Protein AF-0000000080635889 (afdb_homodimer)

Structure (mmCIF, N/CA/C/O backbone):
data_AF-0000000080635889-model_v1
#
loop_
_entity.id
_entity.type
_entity.pdbx_description
1 polymer 'Regulatory protein TetR'
#
loop_
_atom_site.group_PDB
_atom_site.id
_atom_site.type_symbol
_atom_site.label_atom_id
_atom_site.label_alt_id
_atom_site.label_comp_id
_atom_site.label_asym_id
_atom_site.label_entity_id
_atom_site.label_seq_id
_atom_site.pdbx_PDB_ins_code
_atom_site.Cartn_x
_atom_site.Cartn_y
_atom_site.Cartn_z
_atom_site.occupancy
_atom_site.B_iso_or_equiv
_atom_site.auth_seq_id
_atom_site.auth_comp_id
_atom_site.auth_asym_id
_atom_site.auth_atom_id
_atom_site.pdbx_PDB_model_num
ATOM 1 N N . MET A 1 1 ? -24.594 29.766 28.625 1 37.44 1 MET A N 1
ATOM 2 C CA . MET A 1 1 ? -24.812 29.359 27.234 1 37.44 1 MET A CA 1
ATOM 3 C C . MET A 1 1 ? -23.516 29.344 26.469 1 37.44 1 MET A C 1
ATOM 5 O O . MET A 1 1 ? -23.438 28.75 25.391 1 37.44 1 MET A O 1
ATOM 9 N N . ARG A 1 2 ? -22.578 30.328 26.766 1 45.16 2 ARG A N 1
ATOM 10 C CA . ARG A 1 2 ? -21.266 30.859 26.406 1 45.16 2 ARG A CA 1
ATOM 11 C C . ARG A 1 2 ? -20.188 29.797 26.578 1 45.16 2 ARG A C 1
ATOM 13 O O . ARG A 1 2 ? -19.203 29.781 25.828 1 45.16 2 ARG A O 1
ATOM 20 N N . ASN A 1 3 ? -20.203 29.188 27.688 1 41.72 3 ASN A N 1
ATOM 21 C CA . ASN A 1 3 ? -19.156 28.312 28.219 1 41.72 3 ASN A CA 1
ATOM 22 C C . ASN A 1 3 ? -19.094 27 27.453 1 41.72 3 ASN A C 1
ATOM 24 O O . ASN A 1 3 ? -19.312 25.922 28.047 1 41.72 3 ASN A O 1
ATOM 28 N N . MET A 1 4 ? -19.859 26.812 26.469 1 50.22 4 MET A N 1
ATOM 29 C CA . MET A 1 4 ? -19.906 25.625 25.609 1 50.22 4 MET A CA 1
ATOM 30 C C . MET A 1 4 ? -18.516 25.047 25.406 1 50.22 4 MET A C 1
ATOM 32 O O . MET A 1 4 ? -17.656 25.656 24.766 1 50.22 4 MET A O 1
ATOM 36 N N . ASP A 1 5 ? -17.984 24.266 26.453 1 61.41 5 ASP A N 1
ATOM 37 C CA . ASP A 1 5 ? -16.719 23.844 27.031 1 61.41 5 ASP A CA 1
ATOM 38 C C . ASP A 1 5 ? -15.875 23.078 26.016 1 61.41 5 ASP A C 1
ATOM 40 O O . ASP A 1 5 ? -16.4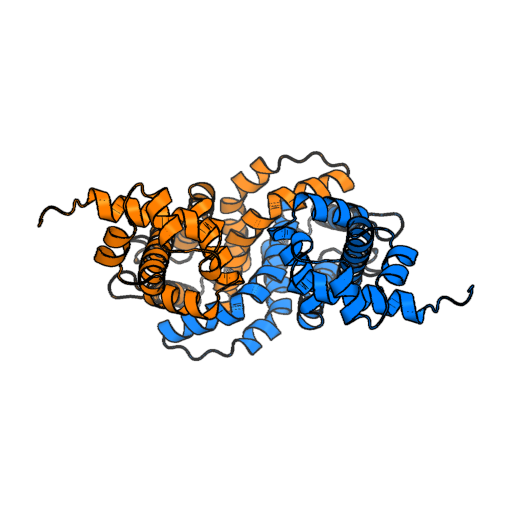06 22.359 25.172 1 61.41 5 ASP A O 1
ATOM 44 N N . THR A 1 6 ? -14.688 23.859 25.734 1 71 6 THR A N 1
ATOM 45 C CA . THR A 1 6 ? -13.586 23.25 25 1 71 6 THR A CA 1
ATOM 46 C C . THR A 1 6 ? -13.57 21.734 25.203 1 71 6 THR A C 1
ATOM 48 O O . THR A 1 6 ? -13.25 20.984 24.281 1 71 6 THR A O 1
ATOM 51 N N . GLY A 1 7 ? -14.328 21.453 26.172 1 88.94 7 GLY A N 1
ATOM 52 C CA . GLY A 1 7 ? -14.359 20.031 26.516 1 88.94 7 GLY A CA 1
ATOM 53 C C . GLY A 1 7 ? -15.359 19.25 25.688 1 88.94 7 GLY A C 1
ATOM 54 O O . GLY A 1 7 ? -15.07 18.125 25.25 1 88.94 7 GLY A O 1
ATOM 55 N N . THR A 1 8 ? -16.578 20 25.469 1 92.38 8 THR A N 1
ATOM 56 C CA . THR A 1 8 ? -17.641 19.328 24.734 1 92.38 8 THR A CA 1
ATOM 57 C C . THR A 1 8 ? -17.25 19.172 23.266 1 92.38 8 THR A C 1
ATOM 59 O O . THR A 1 8 ? -17.391 18.078 22.688 1 92.38 8 THR A O 1
ATOM 62 N N . GLU A 1 9 ? -16.766 20.25 22.672 1 94.94 9 GLU A N 1
ATOM 63 C CA . GLU A 1 9 ? -16.344 20.188 21.281 1 94.94 9 GLU A CA 1
ATOM 64 C C . GLU A 1 9 ? -15.297 19.094 21.062 1 94.94 9 GLU A C 1
ATOM 66 O O . GLU A 1 9 ? -15.375 18.344 20.094 1 94.94 9 GLU A O 1
ATOM 71 N N . GLU A 1 10 ? -14.391 19.062 21.984 1 95.25 10 GLU A N 1
ATOM 72 C CA . GLU A 1 10 ? -13.328 18.062 21.891 1 95.25 10 GLU A CA 1
ATOM 73 C C . GLU A 1 10 ? -13.883 16.656 22 1 95.25 10 GLU A C 1
ATOM 75 O O . GLU A 1 10 ? -13.43 15.742 21.312 1 95.25 10 GLU A O 1
ATOM 80 N N . ARG A 1 11 ? -14.812 16.484 22.812 1 95.75 11 ARG A N 1
ATOM 81 C CA . ARG A 1 11 ? -15.461 15.188 22.969 1 95.75 11 ARG A CA 1
ATOM 82 C C . ARG A 1 11 ? -16.172 14.781 21.672 1 95.75 11 ARG A C 1
ATOM 84 O O . ARG A 1 11 ? -16.125 13.609 21.281 1 95.75 11 ARG A O 1
ATOM 91 N N . ILE A 1 12 ? -16.797 15.742 21.109 1 96.88 12 ILE A N 1
ATOM 92 C CA . ILE A 1 12 ? -17.5 15.469 19.859 1 96.88 12 ILE A CA 1
ATOM 93 C C . ILE A 1 12 ? -16.5 15.109 18.766 1 96.88 12 ILE A C 1
ATOM 95 O O . ILE A 1 12 ? -16.703 14.148 18.016 1 96.88 12 ILE A O 1
ATOM 99 N N . ARG A 1 13 ? -15.406 15.867 18.719 1 96.88 13 ARG A N 1
ATOM 100 C CA . ARG A 1 13 ? -14.383 15.602 17.703 1 96.88 13 ARG A CA 1
ATOM 101 C C . ARG A 1 13 ? -13.789 14.211 17.875 1 96.88 13 ARG A C 1
ATOM 103 O O . ARG A 1 13 ? -13.617 13.477 16.906 1 96.88 13 ARG A O 1
ATOM 110 N N . LYS A 1 14 ? -13.5 13.867 19.094 1 96.25 14 LYS A N 1
ATOM 111 C CA . LYS A 1 14 ? -12.938 12.555 19.391 1 96.25 14 LYS A CA 1
ATOM 112 C C . LYS A 1 14 ? -13.906 11.438 19.016 1 96.25 14 LYS A C 1
ATOM 114 O O . LYS A 1 14 ? -13.516 10.445 18.406 1 96.25 14 LYS A O 1
ATOM 119 N N . ALA A 1 15 ? -15.125 11.609 19.344 1 97.19 15 ALA A N 1
ATOM 120 C CA . ALA A 1 15 ? -16.156 10.633 19.016 1 97.19 15 ALA A CA 1
ATOM 121 C C . ALA A 1 15 ? -16.328 10.508 17.5 1 97.19 15 ALA A C 1
ATOM 123 O O . ALA A 1 15 ? -16.469 9.398 16.984 1 97.19 15 ALA A O 1
ATOM 124 N N . ALA A 1 16 ? -16.359 11.641 16.891 1 97.44 16 ALA A N 1
ATOM 125 C CA . ALA A 1 16 ? -16.516 11.656 15.438 1 97.44 16 ALA A CA 1
ATOM 126 C C . ALA A 1 16 ? -15.375 10.891 14.758 1 97.44 16 ALA A C 1
ATOM 128 O O . ALA A 1 16 ? -15.625 10.07 13.867 1 97.44 16 ALA A O 1
ATOM 129 N N . PHE A 1 17 ? -14.141 11.133 15.219 1 96.5 17 PHE A N 1
ATOM 130 C CA . PHE A 1 17 ? -12.992 10.422 14.664 1 96.5 17 PHE A CA 1
ATOM 131 C C . PHE A 1 17 ? -13.164 8.914 14.828 1 96.5 17 PHE A C 1
ATOM 133 O O . PHE A 1 17 ? -12.961 8.156 13.875 1 96.5 17 PHE A O 1
ATOM 140 N N . GLU A 1 18 ? -13.586 8.539 15.914 1 95.5 18 GLU A N 1
ATOM 141 C CA . GLU A 1 18 ? -13.742 7.113 16.203 1 95.5 18 GLU A CA 1
ATOM 142 C C . GLU A 1 18 ? -14.836 6.496 15.336 1 95.5 18 GLU A C 1
ATOM 144 O O . GLU A 1 18 ? -14.633 5.441 14.727 1 95.5 18 GLU A O 1
ATOM 149 N N . VAL A 1 19 ? -15.953 7.137 15.219 1 95.31 19 VAL A N 1
ATOM 150 C CA . VAL A 1 19 ? -17.094 6.59 14.5 1 95.31 19 VAL A CA 1
ATOM 151 C C . VAL A 1 19 ? -16.812 6.586 13 1 95.31 19 VAL A C 1
ATOM 153 O O . VAL A 1 19 ? -17.062 5.59 12.312 1 95.31 19 VAL A O 1
ATOM 156 N N . PHE A 1 20 ? -16.234 7.699 12.508 1 94 20 PHE A N 1
ATOM 157 C CA . PHE A 1 20 ? -15.859 7.758 11.102 1 94 20 PHE A CA 1
ATOM 158 C C . PHE A 1 20 ? -14.836 6.68 10.766 1 94 20 PHE A C 1
ATOM 160 O O . PHE A 1 20 ? -14.859 6.113 9.664 1 94 20 PHE A O 1
ATOM 167 N N . SER A 1 21 ? -13.922 6.406 11.672 1 91.88 21 SER A N 1
ATOM 168 C CA . SER A 1 21 ? -12.891 5.395 11.469 1 91.88 21 SER A CA 1
ATOM 169 C C . SER A 1 21 ? -13.492 3.994 11.414 1 91.88 21 SER A C 1
ATOM 171 O O . SER A 1 21 ? -13.023 3.143 10.656 1 91.88 21 SER A O 1
ATOM 173 N N . GLU A 1 22 ? -14.523 3.807 12.133 1 88.06 22 GLU A N 1
ATOM 174 C CA . GLU A 1 22 ? -15.133 2.484 12.258 1 88.06 22 GLU A CA 1
ATOM 175 C C . GLU A 1 22 ? -16.109 2.215 11.125 1 88.06 22 GLU A C 1
ATOM 177 O O . GLU A 1 22 ? -16.156 1.106 10.586 1 88.06 22 GLU A O 1
ATOM 182 N N . LYS A 1 23 ? -16.875 3.256 10.703 1 88.56 23 LYS A N 1
ATOM 183 C CA . LYS A 1 23 ? -18.031 2.988 9.844 1 88.56 23 LYS A CA 1
ATOM 184 C C . LYS A 1 23 ? -17.906 3.74 8.523 1 88.56 23 LYS A C 1
ATOM 186 O O . LYS A 1 23 ? -18.719 3.531 7.613 1 88.56 23 LYS A O 1
ATOM 191 N N . GLY A 1 24 ? -16.906 4.566 8.477 1 88.56 24 GLY A N 1
ATOM 192 C CA . GLY A 1 24 ? -16.859 5.449 7.32 1 88.56 24 GLY A CA 1
ATOM 193 C C . GLY A 1 24 ? -17.844 6.594 7.398 1 88.56 24 GLY A C 1
ATOM 194 O O . GLY A 1 24 ? -18.766 6.574 8.227 1 88.56 24 GLY A O 1
ATOM 195 N N . LYS A 1 25 ? -17.656 7.582 6.512 1 89.5 25 LYS A N 1
ATOM 196 C CA . LYS A 1 25 ? -18.531 8.75 6.5 1 89.5 25 LYS A CA 1
ATOM 197 C C . LYS A 1 25 ? -19.969 8.359 6.164 1 89.5 25 LYS A C 1
ATOM 199 O O . LYS A 1 25 ? -20.906 8.781 6.844 1 89.5 25 LYS A O 1
ATOM 204 N N . ALA A 1 26 ? -20.062 7.59 5.129 1 87.12 26 ALA A N 1
ATOM 205 C CA . ALA A 1 26 ? -21.391 7.211 4.637 1 87.12 26 ALA A CA 1
ATOM 206 C C . ALA A 1 26 ? -22.156 6.414 5.688 1 87.12 26 ALA A C 1
ATOM 208 O O . ALA A 1 26 ? -23.375 6.57 5.824 1 87.12 26 ALA A O 1
ATOM 209 N N . GLY A 1 27 ? -21.516 5.633 6.438 1 90.25 27 GLY A N 1
ATOM 210 C CA . GLY A 1 27 ? -22.156 4.75 7.395 1 90.25 27 GLY A CA 1
ATOM 211 C C . GLY A 1 27 ? -22.422 5.414 8.734 1 90.25 27 GLY A C 1
ATOM 212 O O . GLY A 1 27 ? -22.938 4.781 9.656 1 90.25 27 GLY A O 1
ATOM 213 N N . THR A 1 28 ? -22.031 6.617 8.82 1 95.19 28 THR A N 1
ATOM 214 C CA . THR A 1 28 ? -22.109 7.312 10.102 1 95.19 28 THR A CA 1
ATOM 215 C C . THR A 1 28 ? -23.281 8.289 10.117 1 95.19 28 THR A C 1
ATOM 217 O O . THR A 1 28 ? -23.594 8.914 9.109 1 95.19 28 THR A O 1
ATOM 220 N N . THR A 1 29 ? -23.922 8.375 11.312 1 96.38 29 THR A N 1
ATOM 221 C CA . THR A 1 29 ? -24.953 9.398 11.508 1 96.38 29 THR A CA 1
ATOM 222 C C . THR A 1 29 ? -24.562 10.352 12.625 1 96.38 29 THR A C 1
ATOM 224 O O . THR A 1 29 ? -23.75 10.008 13.492 1 96.38 29 THR A O 1
ATOM 227 N N . MET A 1 30 ? -25.203 11.516 12.57 1 97.38 30 MET A N 1
ATOM 228 C CA . MET A 1 30 ? -24.969 12.492 13.625 1 97.38 30 MET A CA 1
ATOM 229 C C . MET A 1 30 ? -25.438 11.961 14.977 1 97.38 30 MET A C 1
ATOM 231 O O . MET A 1 30 ? -24.844 12.266 16.016 1 97.38 30 MET A O 1
ATOM 235 N N . ARG A 1 31 ? -26.406 11.203 14.922 1 97.19 31 ARG A N 1
ATOM 236 C CA . ARG A 1 31 ? -26.953 10.609 16.141 1 97.19 31 ARG A CA 1
ATOM 237 C C . ARG A 1 31 ? -25.922 9.672 16.781 1 97.19 31 ARG A C 1
ATOM 239 O O . ARG A 1 31 ? -25.734 9.695 18 1 97.19 31 ARG A O 1
ATOM 246 N N . GLU A 1 32 ? -25.297 8.891 16.031 1 97.56 32 GLU A N 1
ATOM 247 C CA . GLU A 1 32 ? -24.297 7.957 16.531 1 97.56 32 GLU A CA 1
ATOM 248 C C . GLU A 1 32 ? -23.125 8.695 17.156 1 97.56 32 GLU A C 1
ATOM 250 O O . GLU A 1 32 ? -22.594 8.266 18.188 1 97.56 32 GLU A O 1
ATOM 255 N N . ILE A 1 33 ? -22.703 9.75 16.531 1 98.12 33 ILE A N 1
ATOM 256 C CA . ILE A 1 33 ? -21.594 10.555 17.047 1 98.12 33 ILE A CA 1
ATOM 257 C C . ILE A 1 33 ? -22 11.18 18.391 1 98.12 33 ILE A C 1
ATOM 259 O O 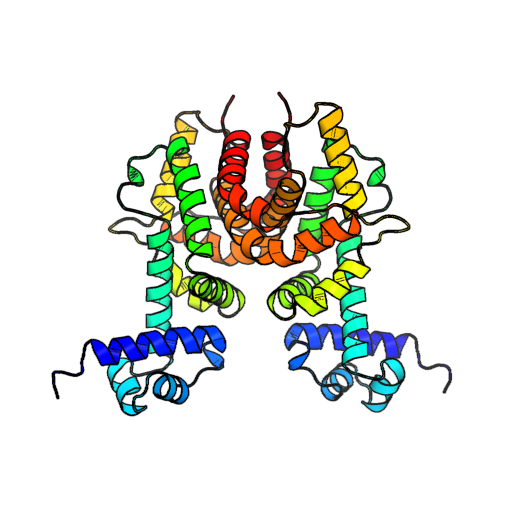. ILE A 1 33 ? -21.219 11.18 19.344 1 98.12 33 ILE A O 1
ATOM 263 N N . ALA A 1 34 ? -23.188 11.664 18.422 1 97.88 34 ALA A N 1
ATOM 264 C CA . ALA A 1 34 ? -23.703 12.25 19.656 1 97.88 34 ALA A CA 1
ATOM 265 C C . ALA A 1 34 ? -23.719 11.227 20.797 1 97.88 34 ALA A C 1
ATOM 267 O O . ALA A 1 34 ? -23.25 11.516 21.906 1 97.88 34 ALA A O 1
ATOM 268 N N . GLN A 1 35 ? -24.156 10.086 20.469 1 97.81 35 GLN A N 1
ATOM 269 C CA . GLN A 1 35 ? -24.219 9.008 21.438 1 97.81 35 GLN A CA 1
ATOM 270 C C . GLN A 1 35 ? -22.812 8.656 21.938 1 97.81 35 GLN A C 1
ATOM 272 O O . GLN A 1 35 ? -22.594 8.531 23.156 1 97.81 35 GLN A O 1
ATOM 277 N N . ARG A 1 36 ? -21.875 8.539 21.078 1 97.12 36 ARG A N 1
ATOM 278 C CA . ARG A 1 36 ? -20.5 8.203 21.438 1 97.12 36 ARG A CA 1
ATOM 279 C C . ARG A 1 36 ? -19.875 9.305 22.266 1 97.12 36 ARG A C 1
ATOM 281 O O . ARG A 1 36 ? -19.062 9.023 23.172 1 97.12 36 ARG A O 1
ATOM 288 N N . ALA A 1 37 ? -20.234 10.516 22 1 97.19 37 ALA A N 1
ATOM 289 C CA . ALA A 1 37 ? -19.672 11.672 22.688 1 97.19 37 ALA A CA 1
ATOM 290 C C . ALA A 1 37 ? -20.359 11.93 24.016 1 97.19 37 ALA A C 1
ATOM 292 O O . ALA A 1 37 ? -19.891 12.727 24.828 1 97.19 37 ALA A O 1
ATOM 293 N N . GLY A 1 38 ? -21.438 11.281 24.234 1 96.94 38 GLY A N 1
ATOM 294 C CA . GLY A 1 38 ? -22.203 11.5 25.453 1 96.94 38 GLY A CA 1
ATOM 295 C C . GLY A 1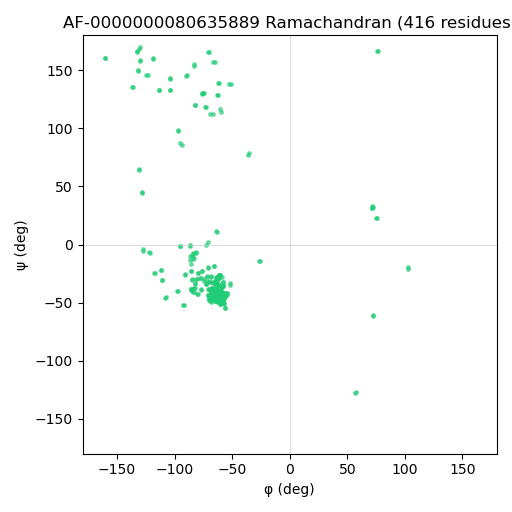 38 ? -22.922 12.844 25.484 1 96.94 38 GLY A C 1
ATOM 296 O O . GLY A 1 38 ? -22.984 13.492 26.531 1 96.94 38 GLY A O 1
ATOM 297 N N . VAL A 1 39 ? -23.344 13.281 24.344 1 96.69 39 VAL A N 1
ATOM 298 C CA . VAL A 1 39 ? -24.047 14.555 24.234 1 96.69 39 VAL A CA 1
ATOM 299 C C . VAL A 1 39 ? -25.328 14.367 23.422 1 96.69 39 VAL A C 1
ATOM 301 O O . VAL A 1 39 ? -25.578 13.289 22.875 1 96.69 39 VAL A O 1
ATOM 304 N N . ASN A 1 40 ? -26.094 15.344 23.469 1 94.38 40 ASN A N 1
ATOM 305 C CA . ASN A 1 40 ? -27.281 15.281 22.625 1 94.38 40 ASN A CA 1
ATOM 306 C C . ASN A 1 40 ? -26.984 15.719 21.188 1 94.38 40 ASN A C 1
ATOM 308 O O . ASN A 1 40 ? -26.031 16.453 20.953 1 94.38 40 ASN A O 1
ATOM 312 N N . LYS A 1 41 ? -27.766 15.25 20.281 1 95.88 41 LYS A N 1
ATOM 313 C CA . LYS A 1 41 ? -27.578 15.492 18.844 1 95.88 41 LYS A CA 1
ATOM 314 C C . LYS A 1 41 ? -27.594 16.984 18.547 1 95.88 41 LYS A C 1
ATOM 316 O O . LYS A 1 41 ? -26.891 17.453 17.641 1 95.88 41 LYS A O 1
ATOM 321 N N . ALA A 1 42 ? -28.406 17.734 19.234 1 95.06 42 ALA A N 1
ATOM 322 C CA . ALA A 1 42 ? -28.547 19.172 19.016 1 95.06 42 ALA A CA 1
ATOM 323 C C . ALA A 1 42 ? -27.203 19.875 19.234 1 95.06 42 ALA A C 1
ATOM 325 O O . ALA A 1 42 ? -26.875 20.812 18.516 1 95.06 42 ALA A O 1
ATOM 326 N N . LEU A 1 43 ? -26.469 19.438 20.141 1 94.88 43 LEU A N 1
ATOM 327 C CA . LEU A 1 43 ? -25.172 20.031 20.453 1 94.88 43 LEU A CA 1
ATOM 328 C C . LEU A 1 43 ? -24.172 19.75 19.328 1 94.88 43 LEU A C 1
ATOM 330 O O . LEU A 1 43 ? -23.344 20.609 19.016 1 94.88 43 LEU A O 1
ATOM 334 N N . VAL A 1 44 ? -24.234 18.562 18.781 1 96.88 44 VAL A N 1
ATOM 335 C CA . VAL A 1 44 ? -23.359 18.234 17.656 1 96.88 44 VAL A CA 1
ATOM 336 C C . VAL A 1 44 ? -23.641 19.188 16.5 1 96.88 44 VAL A C 1
ATOM 338 O O . VAL A 1 44 ? -22.703 19.719 15.883 1 96.88 44 VAL A O 1
ATOM 341 N N . HIS A 1 45 ? -24.922 19.453 16.25 1 96.38 45 HIS A N 1
ATOM 342 C CA . HIS A 1 45 ? -25.328 20.359 15.172 1 96.38 45 HIS A CA 1
ATOM 343 C C . HIS A 1 45 ? -24.906 21.797 15.484 1 96.38 45 HIS A C 1
ATOM 345 O O . HIS A 1 45 ? -24.547 22.547 14.57 1 96.38 45 HIS A O 1
ATOM 351 N N . TYR A 1 46 ? -25.031 22.078 16.703 1 95.31 46 TYR A N 1
ATOM 352 C CA . TYR A 1 46 ? -24.625 23.406 17.125 1 95.31 46 TYR A CA 1
ATOM 353 C C . TYR A 1 46 ? -23.156 23.672 16.812 1 95.31 46 TYR A C 1
ATOM 355 O O . TYR A 1 46 ? -22.812 24.719 16.266 1 95.31 46 TYR A O 1
ATOM 363 N N . TYR A 1 47 ? -22.328 22.766 17.047 1 95.19 47 TYR A N 1
ATOM 364 C CA . TYR A 1 47 ? -20.891 22.938 16.891 1 95.19 47 TYR A CA 1
ATOM 365 C C . TYR A 1 47 ? -20.469 22.734 15.445 1 95.19 47 TYR A C 1
ATOM 367 O O . TYR A 1 47 ? -19.547 23.422 14.961 1 95.19 47 TYR A O 1
ATOM 375 N N . PHE A 1 48 ? -21.078 21.766 14.688 1 96.88 48 PHE A N 1
ATOM 376 C CA . PHE A 1 48 ? -20.516 21.375 13.406 1 96.88 48 PHE A CA 1
ATOM 377 C C . PHE A 1 48 ? -21.562 21.453 12.297 1 96.88 48 PHE A C 1
ATOM 379 O O . PHE A 1 48 ? -21.25 21.25 11.125 1 96.88 48 PHE A O 1
ATOM 386 N N . ARG A 1 49 ? -22.719 21.719 12.594 1 94.69 49 ARG A N 1
ATOM 387 C CA . ARG A 1 49 ? -23.844 22.031 11.711 1 94.69 49 ARG A CA 1
ATOM 388 C C . ARG A 1 49 ? -24.312 20.781 10.977 1 94.69 49 ARG A C 1
ATOM 390 O O . ARG A 1 49 ? -25.469 20.375 11.117 1 94.69 49 ARG A O 1
ATOM 397 N N . THR A 1 50 ? -23.375 20.203 10.188 1 96.12 50 THR A N 1
ATOM 398 C CA . THR A 1 50 ? -23.734 19.031 9.398 1 96.12 50 THR A CA 1
ATOM 399 C C . THR A 1 50 ?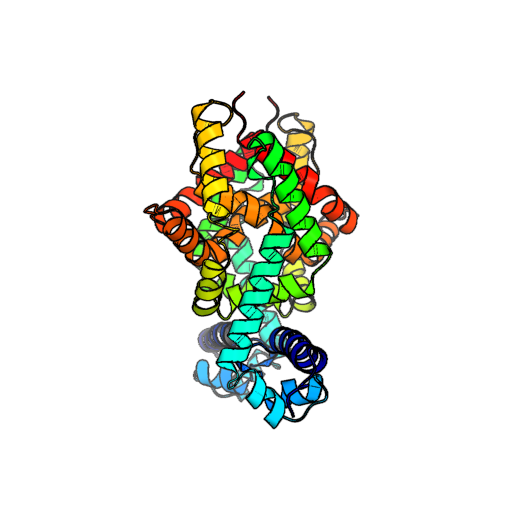 -22.688 17.922 9.539 1 96.12 50 THR A C 1
ATOM 401 O O . THR A 1 50 ? -21.578 18.188 10.023 1 96.12 50 THR A O 1
ATOM 404 N N . LYS A 1 51 ? -23.094 16.781 9.102 1 96.44 51 LYS A N 1
ATOM 405 C CA . LYS A 1 51 ? -22.156 15.664 9.078 1 96.44 51 LYS A CA 1
ATOM 406 C C . LYS A 1 51 ? -20.969 15.961 8.164 1 96.44 51 LYS A C 1
ATOM 408 O O . LYS A 1 51 ? -19.828 15.656 8.5 1 96.44 51 LYS A O 1
ATOM 413 N N . ASP A 1 52 ? -21.312 16.578 7.047 1 94.12 52 ASP A N 1
ATOM 414 C CA . ASP A 1 52 ? -20.281 16.906 6.074 1 94.12 52 ASP A CA 1
ATOM 415 C C . ASP A 1 52 ? -19.25 17.875 6.66 1 94.12 52 ASP A C 1
ATOM 417 O O . ASP A 1 52 ? -18.047 17.672 6.508 1 94.12 52 ASP A O 1
ATOM 421 N N . SER A 1 53 ? -19.734 18.812 7.27 1 95.31 53 SER A N 1
ATOM 422 C CA . SER A 1 53 ? -18.844 19.797 7.887 1 95.31 53 SER A CA 1
ATOM 423 C C . SER A 1 53 ? -18.016 19.172 8.992 1 95.31 53 SER A C 1
ATOM 425 O O . SER A 1 53 ? -16.828 19.469 9.133 1 95.31 53 SER A O 1
ATOM 427 N N . LEU A 1 54 ? -18.656 18.359 9.797 1 96.75 54 LEU A N 1
ATOM 428 C CA . LEU A 1 54 ? -17.938 17.672 10.867 1 96.75 54 LEU A CA 1
ATOM 429 C C . LEU A 1 54 ? -16.859 16.75 10.289 1 96.75 54 LEU A C 1
ATOM 431 O O . LEU A 1 54 ? -15.727 16.734 10.766 1 96.75 54 LEU A O 1
ATOM 435 N N . TYR A 1 55 ? -17.219 16.031 9.281 1 95.12 55 TYR A N 1
ATOM 436 C CA . TYR A 1 55 ? -16.25 15.133 8.641 1 95.12 55 TYR A CA 1
ATOM 437 C C . TYR A 1 55 ? -15.055 15.922 8.109 1 95.12 55 TYR A C 1
ATOM 439 O O . TYR A 1 55 ? -13.906 15.523 8.32 1 95.12 55 TYR A O 1
ATOM 447 N N . GLU A 1 56 ? -15.336 16.953 7.379 1 92.44 56 GLU A N 1
ATOM 448 C CA . GLU A 1 56 ? -14.266 17.781 6.828 1 92.44 56 GLU A CA 1
ATOM 449 C C . GLU A 1 56 ? -13.32 18.266 7.926 1 92.44 56 GLU A C 1
ATOM 451 O O . GLU A 1 56 ? -12.094 18.234 7.754 1 92.44 56 GLU A O 1
ATOM 456 N N . THR A 1 57 ? -13.883 18.641 8.984 1 93.38 57 THR A N 1
ATOM 457 C CA . THR A 1 57 ? -13.086 19.109 10.109 1 93.38 57 THR A CA 1
ATOM 458 C C . THR A 1 57 ? -12.18 18 10.641 1 93.38 57 THR A C 1
ATOM 460 O O . THR A 1 57 ? -10.984 18.203 10.844 1 93.38 57 THR A O 1
ATOM 463 N N . ILE A 1 58 ? -12.711 16.828 10.852 1 94.69 58 ILE A N 1
ATOM 464 C CA . ILE A 1 58 ? -11.961 15.688 11.383 1 94.69 58 ILE A CA 1
ATOM 465 C C . ILE A 1 58 ? -10.891 15.266 10.383 1 94.69 58 ILE A C 1
ATOM 467 O O . ILE A 1 58 ? -9.734 15.047 10.758 1 94.69 58 ILE A O 1
ATOM 471 N N . ALA A 1 59 ? -11.273 15.164 9.148 1 91.81 59 ALA A N 1
ATOM 472 C CA . ALA A 1 59 ? -10.336 14.758 8.102 1 91.81 59 ALA A CA 1
ATOM 473 C C . ALA A 1 59 ? -9.156 15.727 8.016 1 91.81 59 ALA A C 1
ATOM 475 O O . ALA A 1 59 ? -8.008 15.297 7.922 1 91.81 59 ALA A O 1
ATOM 476 N N . GLU A 1 60 ? -9.445 16.969 8.047 1 89.94 60 GLU A N 1
ATOM 477 C CA . GLU A 1 60 ? -8.406 17.984 8.008 1 89.94 60 GLU A CA 1
ATOM 478 C C . GLU A 1 60 ? -7.473 17.875 9.211 1 89.94 60 GLU A C 1
ATOM 480 O O . GLU A 1 60 ? -6.25 17.969 9.062 1 89.94 60 GLU A O 1
ATOM 485 N N . GLU A 1 61 ? -8.047 17.734 10.305 1 91.5 61 GLU A N 1
ATOM 486 C CA . GLU A 1 61 ? -7.277 17.641 11.539 1 91.5 61 GLU A CA 1
ATOM 487 C C . GLU A 1 61 ? -6.363 16.406 11.516 1 91.5 61 GLU A C 1
ATOM 489 O O . GLU A 1 61 ? -5.203 16.484 11.922 1 91.5 61 GLU A O 1
ATOM 494 N N . MET A 1 62 ? -6.914 15.312 11.109 1 91.69 62 MET A N 1
ATOM 495 C CA . MET A 1 62 ? -6.145 14.07 11.078 1 91.69 62 MET A CA 1
ATOM 496 C C . MET A 1 62 ? -5.043 14.148 10.023 1 91.69 62 MET A C 1
ATOM 498 O O . MET A 1 62 ? -3.932 13.664 10.242 1 91.69 62 MET A O 1
ATOM 502 N N . ALA A 1 63 ? -5.32 14.727 8.875 1 87.38 63 ALA A N 1
ATOM 503 C CA . ALA A 1 63 ? -4.309 14.938 7.844 1 87.38 63 ALA A CA 1
ATOM 504 C C . ALA A 1 63 ? -3.164 15.797 8.359 1 87.38 63 ALA A C 1
ATOM 506 O O . ALA A 1 63 ? -1.992 15.469 8.172 1 87.38 63 ALA A O 1
ATOM 507 N N . ARG A 1 64 ? -3.531 16.859 9.008 1 86.75 64 ARG A N 1
ATOM 508 C CA . ARG A 1 64 ? -2.533 17.766 9.57 1 86.75 64 ARG A CA 1
ATOM 509 C C . ARG A 1 64 ? -1.684 17.062 10.625 1 86.75 64 ARG A C 1
ATOM 511 O O . ARG A 1 64 ? -0.467 17.25 10.68 1 86.75 64 ARG A O 1
ATOM 518 N N . LEU A 1 65 ? -2.342 16.312 11.461 1 89.69 65 LEU A N 1
ATOM 519 C CA . LEU A 1 65 ? -1.63 15.578 12.5 1 89.69 65 LEU A CA 1
ATOM 520 C C . LEU A 1 65 ? -0.636 14.594 11.891 1 89.69 65 LEU A C 1
ATOM 522 O O . LEU A 1 65 ? 0.514 14.516 12.328 1 89.69 65 LEU A O 1
ATOM 526 N N . ALA A 1 66 ? -1.06 13.859 10.93 1 89.19 66 ALA A N 1
ATOM 527 C CA . ALA A 1 66 ? -0.186 12.891 10.273 1 89.19 66 ALA A CA 1
ATOM 528 C C . ALA A 1 66 ? 1.037 13.578 9.664 1 89.19 66 ALA A C 1
ATOM 530 O O . ALA A 1 66 ? 2.16 13.086 9.797 1 89.19 66 ALA A O 1
ATOM 531 N N . LEU A 1 67 ? 0.867 14.68 9.008 1 85 67 LEU A N 1
ATOM 532 C CA . LEU A 1 67 ? 1.961 15.414 8.375 1 85 67 LEU A CA 1
ATOM 533 C C . LEU A 1 67 ? 2.936 15.938 9.422 1 85 67 LEU A C 1
ATOM 535 O O . LEU A 1 67 ? 4.152 15.898 9.227 1 85 67 LEU A O 1
ATOM 539 N N . ARG A 1 68 ? 2.371 16.359 10.523 1 86.31 68 ARG A N 1
ATOM 540 C CA . ARG A 1 68 ? 3.207 16.922 11.578 1 86.31 68 ARG A CA 1
ATOM 541 C C . ARG A 1 68 ? 4.023 15.844 12.273 1 86.31 68 ARG A C 1
ATOM 543 O O . ARG A 1 68 ? 5.082 16.125 12.844 1 86.31 68 ARG A O 1
ATOM 550 N N . LEU A 1 69 ? 3.475 14.68 12.242 1 90.62 69 LEU A N 1
ATOM 551 C CA . LEU A 1 69 ? 4.199 13.562 12.844 1 90.62 69 LEU A CA 1
ATOM 552 C C . LEU A 1 69 ? 5.41 13.188 11.992 1 90.62 69 LEU A C 1
ATOM 554 O O . LEU A 1 69 ? 6.379 12.625 12.508 1 90.62 69 LEU A O 1
ATOM 558 N N . VAL A 1 70 ? 5.414 13.562 10.742 1 89.69 70 VAL A N 1
ATOM 559 C CA . VAL A 1 70 ? 6.457 13.125 9.828 1 89.69 70 VAL A CA 1
ATOM 560 C C . VAL A 1 70 ? 7.391 14.289 9.508 1 89.69 70 VAL A C 1
ATOM 562 O O . VAL A 1 70 ? 8.609 14.133 9.5 1 89.69 70 VAL A O 1
ATOM 565 N N . PHE A 1 71 ? 6.797 15.43 9.227 1 86.56 71 PHE A N 1
ATOM 566 C CA . PHE A 1 71 ? 7.566 16.609 8.859 1 86.56 71 PHE A CA 1
ATOM 567 C C . PHE A 1 71 ? 7.621 17.594 10.023 1 86.56 71 PHE A C 1
ATOM 569 O O . PHE A 1 71 ? 6.598 17.906 10.633 1 86.56 71 PHE A O 1
ATOM 576 N N . ARG A 1 72 ? 8.805 18.078 10.305 1 86.5 72 ARG A N 1
ATOM 577 C CA . ARG A 1 72 ? 8.992 18.969 11.445 1 86.5 72 ARG A CA 1
ATOM 578 C C . ARG A 1 72 ? 9.781 20.203 11.047 1 86.5 72 ARG A C 1
ATOM 580 O O . ARG A 1 72 ? 10.602 20.156 10.125 1 86.5 72 ARG A O 1
ATOM 587 N N . PRO A 1 73 ? 9.422 21.281 11.812 1 83.44 73 PRO A N 1
ATOM 588 C CA . PRO A 1 73 ? 10.273 22.453 11.617 1 83.44 73 PRO A CA 1
ATOM 589 C C . PRO A 1 73 ? 11.758 22.141 11.781 1 83.44 73 PRO A C 1
ATOM 591 O O . PRO A 1 73 ? 12.141 21.359 12.656 1 83.44 73 PRO A O 1
ATOM 594 N N . GLY A 1 74 ? 12.578 22.656 10.953 1 85.94 74 GLY A N 1
ATOM 595 C CA . GLY A 1 74 ? 14.008 22.391 11.008 1 85.94 74 GLY A CA 1
ATOM 596 C C . GLY A 1 74 ? 14.477 21.406 9.961 1 85.94 74 GLY A C 1
ATOM 597 O O . GLY A 1 74 ? 15.664 21.359 9.625 1 85.94 74 GLY A O 1
ATOM 598 N N . ASP A 1 75 ? 13.523 20.656 9.453 1 88.31 75 ASP A N 1
ATOM 599 C CA . ASP A 1 75 ? 13.867 19.672 8.422 1 88.31 75 ASP A CA 1
ATOM 600 C C . ASP A 1 75 ? 14.461 20.359 7.199 1 88.31 75 ASP A C 1
ATOM 602 O O . ASP A 1 75 ? 15.242 19.766 6.457 1 88.31 75 ASP A O 1
ATOM 606 N N . GLU A 1 76 ? 14.102 21.562 7.016 1 83.62 76 GLU A N 1
ATOM 607 C CA . GLU A 1 76 ? 14.547 22.312 5.844 1 83.62 76 GLU A CA 1
ATOM 608 C C . GLU A 1 76 ? 16.062 22.547 5.883 1 83.62 76 GLU A C 1
ATOM 610 O O . GLU A 1 76 ? 16.672 22.844 4.859 1 83.62 76 GLU A O 1
ATOM 615 N N . ALA A 1 77 ? 16.656 22.406 7.035 1 89.06 77 ALA A N 1
ATOM 616 C CA . ALA A 1 77 ? 18.078 22.656 7.195 1 89.06 77 ALA A CA 1
ATOM 617 C C . ALA A 1 77 ? 18.891 21.406 6.855 1 89.06 77 ALA A C 1
ATOM 619 O O . ALA A 1 77 ? 20.109 21.484 6.684 1 89.06 77 ALA A O 1
ATOM 620 N N . LEU A 1 78 ? 18.312 20.312 6.672 1 92.19 78 LEU A N 1
ATOM 621 C CA . LEU A 1 78 ? 19 19.047 6.426 1 92.19 78 LEU A CA 1
ATOM 622 C C . LEU A 1 78 ? 19.219 18.828 4.93 1 92.19 78 LEU A C 1
ATOM 624 O O . LEU A 1 78 ? 18.406 19.281 4.109 1 92.19 78 LEU A O 1
ATOM 628 N N . THR A 1 79 ? 20.375 18.188 4.59 1 93.88 79 THR A N 1
ATOM 629 C CA . THR A 1 79 ? 20.562 17.703 3.227 1 93.88 79 THR A CA 1
ATOM 630 C C . THR A 1 79 ? 19.641 16.516 2.941 1 93.88 79 THR A C 1
ATOM 632 O O . THR A 1 79 ? 19.047 15.945 3.863 1 93.88 79 THR A O 1
ATOM 635 N N . LEU A 1 80 ? 19.484 16.172 1.705 1 94.38 80 LEU A N 1
ATOM 636 C CA . LEU A 1 80 ? 18.656 15.016 1.357 1 94.38 80 LEU A CA 1
ATOM 637 C C . LEU A 1 80 ? 19.156 13.758 2.053 1 94.38 80 LEU A C 1
ATOM 639 O O . LEU A 1 80 ? 18.375 12.969 2.576 1 94.38 80 LEU A O 1
ATOM 643 N N . GLU A 1 81 ? 20.5 13.602 2.07 1 94.62 81 GLU A N 1
ATOM 644 C CA . GLU A 1 81 ? 21.141 12.445 2.684 1 94.62 81 GLU A CA 1
ATOM 645 C C . GLU A 1 81 ? 20.812 12.359 4.172 1 94.62 81 GLU A C 1
ATOM 647 O O . GLU A 1 81 ? 20.656 11.266 4.719 1 94.62 81 GLU A O 1
ATOM 652 N N . GLU A 1 82 ? 20.703 13.5 4.801 1 95 82 GLU A N 1
ATOM 653 C CA . GLU A 1 82 ? 20.391 13.57 6.223 1 95 82 GLU A CA 1
ATOM 654 C C . GLU A 1 82 ? 18.875 13.438 6.453 1 95 82 GLU A C 1
ATOM 656 O O . GLU A 1 82 ? 18.453 12.867 7.453 1 95 82 GLU A O 1
ATOM 661 N N . LEU A 1 83 ? 18.141 13.938 5.547 1 94.06 83 LEU A N 1
ATOM 662 C CA . LEU A 1 83 ? 16.703 14.07 5.695 1 94.06 83 LEU A CA 1
ATOM 663 C C . LEU A 1 83 ? 16 12.727 5.484 1 94.06 83 LEU A C 1
ATOM 665 O O . LEU A 1 83 ? 15.062 12.391 6.211 1 94.06 83 LEU A O 1
ATOM 669 N N . LEU A 1 84 ? 16.422 11.914 4.57 1 94.5 84 LEU A N 1
ATOM 670 C CA . LEU A 1 84 ? 15.727 10.695 4.16 1 94.5 84 LEU A CA 1
ATOM 671 C C . LEU A 1 84 ? 15.586 9.727 5.332 1 94.5 84 LEU A C 1
ATOM 673 O O . LEU A 1 84 ? 14.469 9.328 5.68 1 94.5 84 LEU A O 1
ATOM 677 N N . PRO A 1 85 ? 16.719 9.438 6.039 1 96.12 85 PRO A N 1
ATOM 678 C CA . PRO A 1 85 ? 16.562 8.5 7.152 1 96.12 85 PRO A CA 1
ATOM 679 C C . PRO A 1 85 ? 15.656 9.039 8.258 1 96.12 85 PRO A C 1
ATOM 681 O O . PRO A 1 85 ? 14.914 8.273 8.883 1 96.12 85 PRO A O 1
ATOM 684 N N . VAL A 1 86 ? 15.68 10.312 8.461 1 95.06 86 VAL A N 1
ATOM 685 C CA . VAL A 1 86 ? 14.875 10.945 9.508 1 95.06 86 VAL A CA 1
ATOM 686 C C . VAL A 1 86 ? 13.391 10.844 9.148 1 95.06 86 VAL A C 1
ATOM 688 O O . VAL A 1 86 ? 12.57 10.43 9.977 1 95.06 86 VAL A O 1
ATOM 691 N N . LEU A 1 87 ? 13.047 11.203 7.957 1 94.25 87 LEU A N 1
ATOM 692 C CA . LEU A 1 87 ? 11.656 11.18 7.52 1 94.25 87 LEU A CA 1
ATOM 693 C C . LEU A 1 87 ? 11.125 9.75 7.473 1 94.25 87 LEU A C 1
ATOM 695 O O . LEU A 1 87 ? 9.984 9.5 7.871 1 94.25 87 LEU A O 1
ATOM 699 N N . ILE A 1 88 ? 11.93 8.844 6.988 1 96.88 88 ILE A N 1
ATOM 700 C CA . ILE A 1 88 ? 11.531 7.441 6.895 1 96.88 88 ILE A CA 1
ATOM 701 C C . ILE A 1 88 ? 11.258 6.887 8.289 1 96.88 88 ILE A C 1
ATOM 703 O O . ILE A 1 88 ? 10.211 6.277 8.523 1 96.88 88 ILE A O 1
ATOM 707 N N . ARG A 1 89 ? 12.133 7.168 9.211 1 96.88 89 ARG A N 1
ATOM 708 C CA . ARG A 1 89 ? 11.977 6.688 10.578 1 96.88 89 ARG A CA 1
ATOM 709 C C . ARG A 1 89 ? 10.75 7.309 11.242 1 96.88 89 ARG A C 1
ATOM 711 O O . ARG A 1 89 ? 9.945 6.605 11.852 1 96.88 89 ARG A O 1
ATOM 718 N N . ARG A 1 90 ? 10.609 8.586 11.102 1 95.88 90 ARG A N 1
ATOM 719 C CA . ARG A 1 90 ? 9.461 9.266 11.695 1 95.88 90 ARG A CA 1
ATOM 720 C C . ARG A 1 90 ? 8.148 8.711 11.141 1 95.88 90 ARG A C 1
ATOM 722 O O . ARG A 1 90 ? 7.191 8.516 11.891 1 95.88 90 ARG A O 1
ATOM 729 N N . HIS A 1 91 ? 8.109 8.523 9.867 1 95.56 91 HIS A N 1
ATOM 730 C CA . HIS A 1 91 ? 6.906 8.016 9.227 1 95.56 91 HIS A CA 1
ATOM 731 C C . HIS A 1 91 ? 6.539 6.633 9.758 1 95.56 91 HIS A C 1
ATOM 733 O O . HIS A 1 91 ? 5.398 6.402 10.164 1 95.56 91 HIS A O 1
ATOM 739 N N . ILE A 1 92 ? 7.496 5.727 9.797 1 96.06 92 ILE A N 1
ATOM 740 C CA . ILE A 1 92 ? 7.262 4.355 10.234 1 96.06 92 ILE A CA 1
ATOM 741 C C . ILE A 1 92 ? 6.902 4.344 11.719 1 96.06 92 ILE A C 1
ATOM 743 O O . ILE A 1 92 ? 5.957 3.666 12.125 1 96.06 92 ILE A O 1
ATOM 747 N N . GLU A 1 93 ? 7.594 5.156 12.492 1 95 93 GLU A N 1
ATOM 748 C CA . GLU A 1 93 ? 7.297 5.246 13.914 1 95 93 GLU A CA 1
ATOM 749 C C . GLU A 1 93 ? 5.91 5.836 14.156 1 95 93 GLU A C 1
ATOM 751 O O . GLU A 1 93 ? 5.195 5.398 15.062 1 95 93 GLU A O 1
ATOM 756 N N . ALA A 1 94 ? 5.59 6.801 13.391 1 95.12 94 ALA A N 1
ATOM 757 C CA . ALA A 1 94 ? 4.266 7.406 13.516 1 95.12 94 ALA A CA 1
ATOM 758 C C . ALA A 1 94 ? 3.166 6.391 13.227 1 95.12 94 ALA A C 1
ATOM 760 O O . ALA A 1 94 ? 2.168 6.324 13.945 1 95.12 94 ALA A O 1
ATOM 761 N N . MET A 1 95 ? 3.297 5.645 12.234 1 93.94 95 MET A N 1
ATOM 762 C CA . MET A 1 95 ? 2.307 4.633 11.867 1 93.94 95 MET A CA 1
ATOM 763 C C . MET A 1 95 ? 2.166 3.586 12.969 1 93.94 95 MET A C 1
ATOM 765 O O . MET A 1 95 ? 1.061 3.125 13.258 1 93.94 95 MET A O 1
ATOM 769 N N . ARG A 1 96 ? 3.264 3.229 13.578 1 91.88 96 ARG A N 1
ATOM 770 C CA . ARG A 1 96 ? 3.238 2.242 14.648 1 91.88 96 ARG A CA 1
ATOM 771 C C . ARG A 1 96 ? 2.588 2.816 15.906 1 91.88 96 ARG A C 1
ATOM 773 O O . ARG A 1 96 ? 1.856 2.117 16.609 1 91.88 96 ARG A O 1
ATOM 780 N N . ALA A 1 97 ? 2.881 4.07 16.141 1 94 97 ALA A N 1
ATOM 781 C CA . ALA A 1 97 ? 2.416 4.715 17.375 1 94 97 ALA A CA 1
ATOM 782 C C . ALA A 1 97 ? 0.953 5.133 17.25 1 94 97 ALA A C 1
ATOM 784 O O . ALA A 1 97 ? 0.254 5.266 18.25 1 94 97 ALA A O 1
ATOM 785 N N . HIS A 1 98 ? 0.523 5.336 16.031 1 93.88 98 HIS A N 1
ATOM 786 C CA . HIS A 1 98 ? -0.829 5.836 15.797 1 93.88 98 HIS A CA 1
ATOM 787 C C . HIS A 1 98 ? -1.558 4.992 14.758 1 93.88 98 HIS A C 1
ATOM 789 O O . HIS A 1 98 ? -2.008 5.512 13.734 1 93.88 98 HIS A O 1
ATOM 795 N N . PRO A 1 99 ? -1.781 3.781 15.07 1 89.94 99 PRO A N 1
ATOM 796 C CA . PRO A 1 99 ? -2.346 2.883 14.062 1 89.94 99 PRO A CA 1
ATOM 797 C C . PRO A 1 99 ? -3.758 3.283 13.641 1 89.94 99 PRO A C 1
ATOM 799 O O . PRO A 1 99 ? -4.125 3.119 12.477 1 89.94 99 PRO A O 1
ATOM 802 N N . GLN A 1 100 ? -4.531 3.824 14.531 1 89.88 100 GLN A N 1
ATOM 803 C CA . GLN A 1 100 ? -5.891 4.219 14.188 1 89.88 100 GLN A CA 1
ATOM 804 C C . GLN A 1 100 ? -5.895 5.387 13.203 1 89.88 100 GLN A C 1
ATOM 806 O O . GLN A 1 100 ? -6.723 5.434 12.289 1 89.88 100 GLN A O 1
ATOM 811 N N . LEU A 1 101 ? -5.004 6.289 13.469 1 92.81 101 LEU A N 1
ATOM 812 C CA . LEU A 1 101 ? -4.875 7.453 12.594 1 92.81 101 LEU A CA 1
ATOM 813 C C . LEU A 1 101 ? -4.562 7.023 11.164 1 92.81 101 LEU A C 1
ATOM 815 O O . LEU A 1 101 ? -5.258 7.426 10.227 1 92.81 101 LEU A O 1
ATOM 819 N N . PHE A 1 102 ? -3.664 6.152 11.039 1 88.62 102 PHE A N 1
ATOM 820 C CA . PHE A 1 102 ? -3.209 5.793 9.703 1 88.62 102 PHE A CA 1
ATOM 821 C C . PHE A 1 102 ? -4.164 4.801 9.055 1 88.62 102 PHE A C 1
ATOM 823 O O . PHE A 1 102 ? -4.324 4.789 7.828 1 88.62 102 PHE A O 1
ATOM 830 N N . ARG A 1 103 ? -4.805 4.016 9.812 1 84 103 ARG A N 1
ATOM 831 C CA . ARG A 1 103 ? -5.895 3.211 9.266 1 84 103 ARG A CA 1
ATOM 832 C C . ARG A 1 103 ? -7 4.094 8.703 1 84 103 ARG A C 1
ATOM 834 O O . ARG A 1 103 ? -7.547 3.811 7.633 1 84 103 ARG A O 1
ATOM 841 N N . PHE A 1 104 ? -7.312 5.141 9.453 1 89.06 104 PHE A N 1
ATOM 842 C CA . PHE A 1 104 ? -8.297 6.113 8.992 1 89.06 104 PHE A CA 1
ATOM 843 C C . PHE A 1 104 ? -7.859 6.746 7.68 1 89.06 104 PHE A C 1
ATOM 845 O O . PHE A 1 104 ? -8.633 6.793 6.719 1 89.06 104 PHE A O 1
ATOM 852 N N . LEU A 1 105 ? -6.621 7.176 7.539 1 87.88 105 LEU A N 1
ATOM 853 C CA . LEU A 1 105 ? -6.113 7.875 6.363 1 87.88 105 LEU A CA 1
ATOM 854 C C . LEU A 1 105 ? -6.09 6.949 5.148 1 87.88 105 LEU A C 1
ATOM 856 O O . LEU A 1 105 ? -6.539 7.332 4.066 1 87.88 105 LEU A O 1
ATOM 860 N N . ILE A 1 106 ? -5.648 5.773 5.336 1 81.12 106 ILE A N 1
ATOM 861 C CA . ILE A 1 106 ? -5.566 4.801 4.254 1 81.12 106 ILE A CA 1
ATOM 862 C C . ILE A 1 106 ? -6.977 4.402 3.814 1 81.12 106 ILE A C 1
ATOM 864 O O . ILE A 1 106 ? -7.238 4.258 2.619 1 81.12 106 ILE A O 1
ATOM 868 N N . GLY A 1 107 ? -7.855 4.207 4.793 1 79.81 107 GLY A N 1
ATOM 869 C CA . GLY A 1 107 ? -9.242 3.908 4.484 1 79.81 107 GLY A CA 1
ATOM 870 C C . GLY A 1 107 ? -9.914 4.977 3.635 1 79.81 107 GLY A C 1
ATOM 871 O O . GLY A 1 107 ? -10.641 4.66 2.693 1 79.81 107 GLY A O 1
ATOM 872 N N . GLU A 1 108 ? -9.641 6.203 3.984 1 83.94 108 GLU A N 1
ATOM 873 C CA . GLU A 1 108 ? -10.211 7.316 3.23 1 83.94 108 GLU A CA 1
ATOM 874 C C . GLU A 1 108 ? -9.648 7.363 1.812 1 83.94 108 GLU A C 1
ATOM 876 O O . GLU A 1 108 ? -10.383 7.629 0.856 1 83.94 108 GLU A O 1
ATOM 881 N N . LEU A 1 109 ? -8.352 7.129 1.684 1 76.19 109 LEU A N 1
ATOM 882 C CA . LEU A 1 109 ? -7.715 7.113 0.371 1 76.19 109 LEU A CA 1
ATOM 883 C C . LEU A 1 109 ? -8.297 6.008 -0.502 1 76.19 109 LEU A C 1
ATOM 885 O O . LEU A 1 109 ? -8.391 6.16 -1.722 1 76.19 109 LEU A O 1
ATOM 889 N N . ALA A 1 110 ? -8.766 4.996 0.124 1 71.38 110 ALA A N 1
ATOM 890 C CA . ALA A 1 110 ? -9.297 3.84 -0.59 1 71.38 110 ALA A CA 1
ATOM 891 C C . ALA A 1 110 ? -10.766 4.051 -0.959 1 71.38 110 ALA A C 1
ATOM 893 O O . ALA A 1 110 ? -11.195 3.654 -2.043 1 71.38 110 ALA A O 1
ATOM 894 N N . SER A 1 111 ? -11.484 4.648 -0.096 1 74 111 SER A N 1
ATOM 895 C CA . SER A 1 111 ? -12.938 4.613 -0.235 1 74 111 SER A CA 1
ATOM 896 C C . SER A 1 111 ? -13.492 5.988 -0.599 1 74 111 SER A C 1
ATOM 898 O O . SER A 1 111 ? -14.609 6.098 -1.114 1 74 111 SER A O 1
ATOM 900 N N . ASN A 1 112 ? -12.891 6.969 -0.199 1 78.81 112 ASN A N 1
ATOM 901 C CA . ASN A 1 112 ? -13.336 8.344 -0.391 1 78.81 112 ASN A CA 1
ATOM 902 C C . ASN A 1 112 ? -12.242 9.211 -0.999 1 78.81 112 ASN A C 1
ATOM 904 O O . ASN A 1 112 ? -12.008 10.336 -0.547 1 78.81 112 ASN A O 1
ATOM 908 N N . ARG A 1 113 ? -11.625 8.688 -1.956 1 75.56 113 ARG A N 1
ATOM 909 C CA . ARG A 1 113 ? -10.359 9.18 -2.477 1 75.56 113 ARG A CA 1
ATOM 910 C C . ARG A 1 113 ? -10.469 10.641 -2.895 1 75.56 113 ARG A C 1
ATOM 912 O O . ARG A 1 113 ? -9.711 11.492 -2.412 1 75.56 113 ARG A O 1
ATOM 919 N N . ALA A 1 114 ? -11.414 10.945 -3.738 1 73.25 114 ALA A N 1
ATOM 920 C CA . ALA A 1 114 ? -11.5 12.281 -4.324 1 73.25 114 ALA A CA 1
ATOM 921 C C . ALA A 1 114 ? -11.711 13.336 -3.25 1 73.25 114 ALA A C 1
ATOM 923 O O . ALA A 1 114 ? -10.992 14.336 -3.199 1 73.25 114 ALA A O 1
ATOM 924 N N . GLU A 1 115 ? -12.617 13.094 -2.395 1 79 115 GLU A N 1
ATOM 925 C CA . GLU A 1 115 ? -12.922 14.055 -1.336 1 79 115 GLU A CA 1
ATOM 926 C C . GLU A 1 115 ? -11.766 14.172 -0.351 1 79 115 GLU A C 1
ATOM 928 O O . GLU A 1 115 ? -11.367 15.281 0.015 1 79 115 GLU A O 1
ATOM 933 N N . PHE A 1 116 ? -11.266 13.07 -0.011 1 82.44 116 PHE A N 1
ATOM 934 C CA . PHE A 1 116 ? -10.195 13.07 0.976 1 82.44 116 PHE A CA 1
ATOM 935 C C . PHE A 1 116 ? -8.93 13.711 0.406 1 82.44 116 PHE A C 1
ATOM 937 O O . PHE A 1 116 ? -8.242 14.469 1.099 1 82.44 116 PHE A O 1
ATOM 944 N N . LEU A 1 117 ? -8.672 13.484 -0.781 1 75.31 117 LEU A N 1
ATOM 945 C CA . LEU A 1 117 ? -7.492 14.078 -1.409 1 75.31 117 LEU A CA 1
ATOM 946 C C . LEU A 1 117 ? -7.605 15.594 -1.463 1 75.31 117 LEU A C 1
ATOM 948 O O . LEU A 1 117 ? -6.609 16.297 -1.296 1 75.31 117 LEU A O 1
ATOM 952 N N . ALA A 1 118 ? -8.75 16.047 -1.709 1 75.31 118 ALA A N 1
ATOM 953 C CA . ALA A 1 118 ? -8.969 17.484 -1.717 1 75.31 118 ALA A CA 1
ATOM 954 C C . ALA A 1 118 ? -8.695 18.094 -0.343 1 75.31 118 ALA A C 1
ATOM 956 O O . ALA A 1 118 ? -8.094 19.156 -0.24 1 75.31 118 ALA A O 1
ATOM 957 N N . ILE A 1 119 ? -9.094 17.391 0.636 1 78.25 119 ILE A N 1
ATOM 958 C CA . ILE A 1 119 ? -8.875 17.844 2.006 1 78.25 119 ILE A CA 1
ATOM 959 C C . ILE A 1 119 ? -7.387 17.766 2.34 1 78.25 119 ILE A C 1
ATOM 961 O O . ILE A 1 119 ? -6.809 18.703 2.875 1 78.25 119 ILE A O 1
ATOM 965 N N . PHE A 1 120 ? -6.777 16.656 1.973 1 76 120 PHE A N 1
ATOM 966 C CA . PHE A 1 120 ? -5.375 16.391 2.264 1 76 120 PHE A CA 1
ATOM 967 C C . PHE A 1 120 ? -4.477 17.406 1.563 1 76 120 PHE A C 1
ATOM 969 O O . PHE A 1 120 ? -3.52 17.922 2.154 1 76 120 PHE A O 1
ATOM 976 N N . ALA A 1 121 ? -4.82 17.734 0.403 1 70.38 121 ALA A N 1
ATOM 977 C CA . ALA A 1 121 ? -4.051 18.688 -0.393 1 70.38 121 ALA A CA 1
ATOM 978 C C . ALA A 1 121 ? -4.039 20.062 0.26 1 70.38 121 ALA A C 1
ATOM 980 O O . ALA A 1 121 ? -3.059 20.797 0.143 1 70.38 121 ALA A O 1
ATOM 981 N N . ARG A 1 122 ? -5.023 20.375 0.946 1 71.81 122 ARG A N 1
ATOM 982 C CA . ARG A 1 122 ? -5.137 21.672 1.592 1 71.81 122 ARG A CA 1
ATOM 983 C C . ARG A 1 122 ? -4.262 21.75 2.838 1 71.81 122 ARG A C 1
ATOM 985 O O . ARG A 1 122 ? -3.906 22.828 3.293 1 71.81 122 ARG A O 1
ATOM 992 N N . GLN A 1 123 ? -3.959 20.594 3.373 1 67.31 123 GLN A N 1
ATOM 993 C CA . GLN A 1 123 ? -3.246 20.547 4.645 1 67.31 123 GLN A CA 1
ATOM 994 C C . GLN A 1 123 ? -1.736 20.5 4.43 1 67.31 123 GLN A C 1
ATOM 996 O O . GLN A 1 123 ? -0.965 20.797 5.348 1 67.31 123 GLN A O 1
ATOM 1001 N N . LEU A 1 124 ? -1.294 20.062 3.449 1 61.81 124 LEU A N 1
ATOM 1002 C CA . LEU A 1 124 ? 0.126 19.828 3.219 1 61.81 124 LEU A CA 1
ATOM 1003 C C . LEU A 1 124 ? 0.907 21.141 3.217 1 61.81 124 LEU A C 1
ATOM 1005 O O . LEU A 1 124 ? 2.051 21.172 2.76 1 61.81 124 LEU A O 1
ATOM 1009 N N . THR A 1 125 ? 0.326 22.234 3.637 1 56.69 125 THR A N 1
ATOM 1010 C CA . THR A 1 125 ? 1.062 23.484 3.693 1 56.69 125 THR A CA 1
ATOM 1011 C C . THR A 1 125 ? 1.671 23.703 5.078 1 56.69 125 THR A C 1
ATOM 1013 O O . THR A 1 125 ? 0.989 23.531 6.09 1 56.69 125 THR A O 1
ATOM 1016 N N . LEU A 1 126 ? 2.848 23.172 5.355 1 48.62 126 LEU A N 1
ATOM 1017 C CA . LEU A 1 126 ? 3.625 23.531 6.535 1 48.62 126 LEU A CA 1
ATOM 1018 C C . LEU A 1 126 ? 4.098 24.984 6.461 1 48.62 126 LEU A C 1
ATOM 1020 O O . LEU A 1 126 ? 5.043 25.281 5.734 1 48.62 126 LEU A O 1
ATOM 1024 N N . GLY A 1 127 ? 3.611 25.922 7.324 1 50.56 127 GLY A N 1
ATOM 1025 C CA . GLY A 1 127 ? 3.885 27.344 7.195 1 50.56 127 GLY A CA 1
ATOM 1026 C C . GLY A 1 127 ? 3.469 27.922 5.852 1 50.56 127 GLY A C 1
ATOM 1027 O O . GLY A 1 127 ? 2.314 27.781 5.441 1 50.56 127 GLY A O 1
ATOM 1028 N N . GLU A 1 128 ? 4.547 28.609 5.305 1 54.75 128 GLU A N 1
ATOM 1029 C CA . GLU A 1 128 ? 4.34 29.281 4.023 1 54.75 128 GLU A CA 1
ATOM 1030 C C . GLU A 1 128 ? 4.566 28.312 2.859 1 54.75 128 GLU A C 1
ATOM 1032 O O . GLU A 1 128 ? 4.176 28.609 1.726 1 54.75 128 GLU A O 1
ATOM 1037 N N . ARG A 1 129 ? 5.258 27.125 3.195 1 61.12 129 ARG A N 1
ATOM 1038 C CA . ARG A 1 129 ? 5.57 26.281 2.039 1 61.12 129 ARG A CA 1
ATOM 1039 C C . ARG A 1 129 ? 4.988 24.891 2.199 1 61.12 129 ARG A C 1
ATOM 1041 O O . ARG A 1 129 ? 4.887 24.375 3.316 1 61.12 129 ARG A O 1
ATOM 1048 N N . HIS A 1 130 ? 4.594 24.312 1.162 1 71.56 130 HIS A N 1
ATOM 1049 C CA . HIS A 1 130 ? 4.055 22.953 1.118 1 71.56 130 HIS A CA 1
ATOM 1050 C C . HIS A 1 130 ? 5.16 21.922 1.275 1 71.56 130 HIS A C 1
ATOM 1052 O O . HIS A 1 130 ? 6.246 22.062 0.713 1 71.56 130 HIS A O 1
ATOM 1058 N N . VAL A 1 131 ? 5.027 20.922 2.178 1 75.88 131 VAL A N 1
ATOM 1059 C CA . VAL A 1 131 ? 6.031 19.938 2.545 1 75.88 131 VAL A CA 1
ATOM 1060 C C . VAL A 1 131 ? 6.582 19.266 1.288 1 75.88 131 VAL A C 1
ATOM 1062 O O . VAL A 1 131 ? 7.785 19 1.193 1 75.88 131 VAL A O 1
ATOM 1065 N N . TRP A 1 132 ? 5.789 19.109 0.337 1 77.62 132 TRP A N 1
ATOM 1066 C CA . TRP A 1 132 ? 6.219 18.438 -0.883 1 77.62 132 TRP A CA 1
ATOM 1067 C C . TRP A 1 132 ? 7.121 19.344 -1.717 1 77.62 132 TRP A C 1
ATOM 1069 O O . TRP A 1 132 ? 8.023 18.859 -2.408 1 77.62 132 TRP A O 1
ATOM 1079 N N . SER A 1 133 ? 6.863 20.578 -1.606 1 78.69 133 SER A N 1
ATOM 1080 C CA . SER A 1 133 ? 7.715 21.531 -2.326 1 78.69 133 SER A CA 1
ATOM 1081 C C . SER A 1 133 ? 9.141 21.516 -1.785 1 78.69 133 SER A C 1
ATOM 1083 O O . SER A 1 133 ? 10.102 21.5 -2.555 1 78.69 133 SER A O 1
ATOM 1085 N N . TYR A 1 134 ? 9.172 21.5 -0.534 1 78.75 134 TYR A N 1
ATOM 1086 C CA . TYR A 1 134 ? 10.508 21.469 0.059 1 78.75 134 TYR A CA 1
ATOM 1087 C C . TYR A 1 134 ? 11.227 20.172 -0.263 1 78.75 134 TYR A C 1
ATOM 1089 O O . TYR A 1 134 ? 12.422 20.172 -0.566 1 78.75 134 TYR A O 1
ATOM 1097 N N . PHE A 1 135 ? 10.555 19.078 -0.179 1 86.25 135 PHE A N 1
ATOM 1098 C CA . PHE A 1 135 ? 11.156 17.781 -0.483 1 86.25 135 PHE A CA 1
ATOM 1099 C C . PHE A 1 135 ? 11.641 17.734 -1.926 1 86.25 135 PHE A C 1
ATOM 1101 O O . PHE A 1 135 ? 12.766 17.297 -2.193 1 86.25 135 PHE A O 1
ATOM 1108 N N . LEU A 1 136 ? 10.844 18.219 -2.828 1 89.12 136 LEU A N 1
ATOM 1109 C CA . LEU A 1 136 ? 11.234 18.266 -4.234 1 89.12 136 LEU A CA 1
ATOM 1110 C C . LEU A 1 136 ? 12.453 19.156 -4.438 1 89.12 136 LEU A C 1
ATOM 1112 O O . LEU A 1 136 ? 13.32 18.844 -5.258 1 89.12 136 LEU A O 1
ATOM 1116 N N . GLU A 1 137 ? 12.484 20.188 -3.691 1 88.88 137 GLU A N 1
ATOM 1117 C CA . GLU A 1 137 ? 13.633 21.094 -3.752 1 88.88 137 GLU A CA 1
ATOM 1118 C C . GLU A 1 137 ? 14.906 20.406 -3.266 1 88.88 137 GLU A C 1
ATOM 1120 O O . GLU A 1 137 ? 15.977 20.594 -3.846 1 88.88 137 GLU A O 1
ATOM 1125 N N . LYS A 1 138 ? 14.766 19.641 -2.229 1 92.12 138 LYS A N 1
ATOM 1126 C CA . LYS A 1 138 ? 15.914 18.922 -1.688 1 92.12 138 LYS A CA 1
ATOM 1127 C C . LYS A 1 138 ? 16.438 17.891 -2.684 1 92.12 138 LYS A C 1
ATOM 1129 O O . LYS A 1 138 ? 17.641 17.703 -2.816 1 92.12 138 LYS A O 1
ATOM 1134 N N . ILE A 1 139 ? 15.555 17.234 -3.361 1 94.12 139 ILE A N 1
ATOM 1135 C CA . ILE A 1 139 ? 15.938 16.25 -4.379 1 94.12 139 ILE A CA 1
ATOM 1136 C C . ILE A 1 139 ? 16.672 16.969 -5.516 1 94.12 139 ILE A C 1
ATOM 1138 O O . ILE A 1 139 ? 17.719 16.5 -5.969 1 94.12 139 ILE A O 1
ATOM 1142 N N . GLU A 1 140 ? 16.141 18.047 -5.883 1 93.62 140 GLU A N 1
ATOM 1143 C CA . GLU A 1 140 ? 16.75 18.828 -6.965 1 93.62 140 GLU A CA 1
ATOM 1144 C C . GLU A 1 140 ? 18.125 19.344 -6.574 1 93.62 140 GLU A C 1
ATOM 1146 O O . GLU A 1 140 ? 19.062 19.312 -7.383 1 93.62 140 GLU A O 1
ATOM 1151 N N . GLU A 1 141 ? 18.203 19.797 -5.375 1 94.5 141 GLU A N 1
ATOM 1152 C CA . GLU A 1 141 ? 19.5 20.25 -4.859 1 94.5 141 GLU A CA 1
ATOM 1153 C C . GLU A 1 141 ? 20.531 19.125 -4.883 1 94.5 141 GLU A C 1
ATOM 1155 O O . GLU A 1 141 ? 21.656 19.328 -5.332 1 94.5 141 GLU A O 1
ATOM 1160 N N . ALA A 1 142 ? 20.203 17.984 -4.418 1 95.94 142 ALA A N 1
ATOM 1161 C CA . ALA A 1 142 ? 21.094 16.828 -4.395 1 95.94 142 ALA A CA 1
ATOM 1162 C C . ALA A 1 142 ? 21.5 16.422 -5.809 1 95.94 142 ALA A C 1
ATOM 1164 O O . ALA A 1 142 ? 22.641 16.031 -6.043 1 95.94 142 ALA A O 1
ATOM 1165 N N . ARG A 1 143 ? 20.547 16.531 -6.723 1 94.88 143 ARG A N 1
ATOM 1166 C CA . ARG A 1 143 ? 20.828 16.219 -8.125 1 94.88 143 ARG A CA 1
ATOM 1167 C C . ARG A 1 143 ? 21.828 17.203 -8.719 1 94.88 143 ARG A C 1
ATOM 1169 O O . ARG A 1 143 ? 22.812 16.797 -9.344 1 94.88 143 ARG A O 1
ATOM 1176 N N . LYS A 1 144 ? 21.609 18.438 -8.469 1 95.25 144 LYS A N 1
ATOM 1177 C CA . LYS A 1 144 ? 22.469 19.484 -8.992 1 95.25 144 LYS A CA 1
ATOM 1178 C C . LYS A 1 144 ? 23.875 19.375 -8.422 1 95.25 144 LYS A C 1
ATOM 1180 O O . LYS A 1 144 ? 24.859 19.656 -9.109 1 95.25 144 LYS A O 1
ATOM 1185 N N . GLU A 1 145 ? 23.969 18.953 -7.211 1 95.5 145 GLU A N 1
ATOM 1186 C CA . GLU A 1 145 ? 25.25 18.812 -6.531 1 95.5 145 GLU A CA 1
ATOM 1187 C C . GLU A 1 145 ? 25.938 17.5 -6.93 1 95.5 145 GLU A C 1
ATOM 1189 O O . GLU A 1 145 ? 27.062 17.25 -6.508 1 95.5 145 GLU A O 1
ATOM 1194 N N . GLY A 1 146 ? 25.25 16.719 -7.66 1 95.12 146 GLY A N 1
ATOM 1195 C CA . GLY A 1 146 ? 25.828 15.469 -8.125 1 95.12 146 GLY A CA 1
ATOM 1196 C C . GLY A 1 146 ? 25.922 14.414 -7.035 1 95.12 146 GLY A C 1
ATOM 1197 O O . GLY A 1 146 ? 26.75 13.508 -7.109 1 95.12 146 GLY A O 1
ATOM 1198 N N . ARG A 1 147 ? 25.141 14.531 -6.059 1 95.31 147 ARG A N 1
ATOM 1199 C CA . ARG A 1 147 ? 25.172 13.602 -4.938 1 95.31 147 ARG A CA 1
ATOM 1200 C C . ARG A 1 147 ? 24.312 12.375 -5.227 1 95.31 147 ARG A C 1
ATOM 1202 O O . ARG A 1 147 ? 24.516 11.312 -4.625 1 95.31 147 ARG A O 1
ATOM 1209 N N . ILE A 1 148 ? 23.359 12.547 -6.145 1 96.38 148 ILE A N 1
ATOM 1210 C CA . ILE A 1 148 ? 22.484 11.43 -6.48 1 96.38 148 ILE A CA 1
ATOM 1211 C C . ILE A 1 148 ? 22.422 11.258 -7.996 1 96.38 148 ILE A C 1
ATOM 1213 O O . ILE A 1 148 ? 22.734 12.195 -8.742 1 96.38 148 ILE A O 1
ATOM 1217 N N . LYS A 1 149 ? 22.047 10.055 -8.438 1 95.38 149 LYS A N 1
ATOM 1218 C CA . LYS A 1 149 ? 21.859 9.742 -9.852 1 95.38 149 LYS A CA 1
ATOM 1219 C C . LYS A 1 149 ? 20.672 10.516 -10.438 1 95.38 149 LYS A C 1
ATOM 1221 O O . LYS A 1 149 ? 19.797 10.953 -9.695 1 95.38 149 LYS A O 1
ATOM 1226 N N . GLU A 1 150 ? 20.75 10.664 -11.766 1 93.19 150 GLU A N 1
ATOM 1227 C CA . GLU A 1 150 ? 19.594 11.227 -12.438 1 93.19 150 GLU A CA 1
ATOM 1228 C C . GLU A 1 150 ? 18.375 10.328 -12.273 1 93.19 150 GLU A C 1
ATOM 1230 O O . GLU A 1 150 ? 18.453 9.117 -12.492 1 93.19 150 GLU A O 1
ATOM 1235 N N . MET A 1 151 ? 17.328 11.016 -11.828 1 92.81 151 MET A N 1
ATOM 1236 C CA . MET A 1 151 ? 16.094 10.242 -11.648 1 92.81 151 MET A CA 1
ATOM 1237 C C . MET A 1 151 ? 14.875 11.156 -11.617 1 92.81 151 MET A C 1
ATOM 1239 O O . MET A 1 151 ? 15.008 12.375 -11.453 1 92.81 151 MET A O 1
ATOM 1243 N N . ASP A 1 152 ? 13.719 10.594 -11.852 1 94.81 152 ASP A N 1
ATOM 1244 C CA . ASP A 1 152 ? 12.445 11.289 -11.672 1 94.81 152 ASP A CA 1
ATOM 1245 C C . ASP A 1 152 ? 12.109 11.445 -10.195 1 94.81 152 ASP A C 1
ATOM 1247 O O . ASP A 1 152 ? 11.922 10.453 -9.484 1 94.81 152 ASP A O 1
ATOM 1251 N N . PRO A 1 153 ? 12 12.734 -9.734 1 94.94 153 PRO A N 1
ATOM 1252 C CA . PRO A 1 153 ? 11.734 12.93 -8.305 1 94.94 153 PRO A CA 1
ATOM 1253 C C . PRO A 1 153 ? 10.406 12.312 -7.859 1 94.94 153 PRO A C 1
ATOM 1255 O O . PRO A 1 153 ? 10.266 11.922 -6.699 1 94.94 153 PRO A O 1
ATOM 1258 N N . PHE A 1 154 ? 9.453 12.219 -8.734 1 94.56 154 PHE A N 1
ATOM 1259 C CA . PHE A 1 154 ? 8.156 11.648 -8.383 1 94.56 154 PHE A CA 1
ATOM 1260 C C . PHE A 1 154 ? 8.266 10.141 -8.195 1 94.56 154 PHE A C 1
ATOM 1262 O O . PHE A 1 154 ? 7.555 9.562 -7.367 1 94.56 154 PHE A O 1
ATOM 1269 N N . GLN A 1 155 ? 9.148 9.508 -8.945 1 96.62 155 GLN A N 1
ATOM 1270 C CA . GLN A 1 155 ? 9.414 8.094 -8.695 1 96.62 155 GLN A CA 1
ATOM 1271 C C . GLN A 1 155 ? 10 7.887 -7.301 1 96.62 155 GLN A C 1
ATOM 1273 O O . GLN A 1 155 ? 9.609 6.953 -6.598 1 96.62 155 GLN A O 1
ATOM 1278 N N . LEU A 1 156 ? 10.906 8.758 -6.965 1 95.62 156 LEU A N 1
ATOM 1279 C CA . LEU A 1 156 ? 11.539 8.641 -5.656 1 95.62 156 LEU A CA 1
ATOM 1280 C C . LEU A 1 156 ? 10.516 8.828 -4.539 1 95.62 156 LEU A C 1
ATOM 1282 O O . LEU A 1 156 ? 10.539 8.102 -3.541 1 95.62 156 LEU A O 1
ATOM 1286 N N . ILE A 1 157 ? 9.633 9.789 -4.66 1 93.12 157 ILE A N 1
ATOM 1287 C CA . ILE A 1 157 ? 8.578 10.008 -3.678 1 93.12 157 ILE A CA 1
ATOM 1288 C C . ILE A 1 157 ? 7.723 8.75 -3.549 1 93.12 157 ILE A C 1
ATOM 1290 O O . ILE A 1 157 ? 7.469 8.273 -2.439 1 93.12 157 ILE A O 1
ATOM 1294 N N . LEU A 1 158 ? 7.281 8.188 -4.645 1 95.19 158 LEU A N 1
ATOM 1295 C CA . LEU A 1 158 ? 6.488 6.961 -4.641 1 95.19 158 LEU A CA 1
ATOM 1296 C C . LEU A 1 158 ? 7.258 5.816 -3.984 1 95.19 158 LEU A C 1
ATOM 1298 O O . LEU A 1 158 ? 6.676 5.008 -3.26 1 95.19 158 LEU A O 1
ATOM 1302 N N . ASP A 1 159 ? 8.57 5.746 -4.289 1 97.44 159 ASP A N 1
ATOM 1303 C CA . ASP A 1 159 ? 9.383 4.695 -3.688 1 97.44 159 ASP A CA 1
ATOM 1304 C C . ASP A 1 159 ? 9.352 4.785 -2.162 1 97.44 159 ASP A C 1
ATOM 1306 O O . ASP A 1 159 ? 9.062 3.795 -1.484 1 97.44 159 ASP A O 1
ATOM 1310 N N . ILE A 1 160 ? 9.602 5.953 -1.685 1 95.94 160 ILE A N 1
ATOM 1311 C CA . ILE A 1 160 ? 9.711 6.156 -0.245 1 95.94 160 ILE A CA 1
ATOM 1312 C C . ILE A 1 160 ? 8.367 5.883 0.423 1 95.94 160 ILE A C 1
ATOM 1314 O O . ILE A 1 160 ? 8.297 5.121 1.391 1 95.94 160 ILE A O 1
ATOM 1318 N N . VAL A 1 161 ? 7.301 6.434 -0.081 1 92.75 161 VAL A N 1
ATOM 1319 C CA . VAL A 1 161 ? 5.977 6.27 0.51 1 92.75 161 VAL A CA 1
ATOM 1320 C C . VAL A 1 161 ? 5.562 4.801 0.448 1 92.75 161 VAL A C 1
ATOM 1322 O O . VAL A 1 161 ? 5.004 4.266 1.409 1 92.75 161 VAL A O 1
ATOM 1325 N N . SER A 1 162 ? 5.805 4.148 -0.672 1 95.69 162 SER A N 1
ATOM 1326 C CA . SER A 1 162 ? 5.445 2.744 -0.841 1 95.69 162 SER A CA 1
ATOM 1327 C C . SER A 1 162 ? 6.176 1.862 0.167 1 95.69 162 SER A C 1
ATOM 1329 O O . SER A 1 162 ? 5.559 1.023 0.827 1 95.69 162 SER A O 1
ATOM 1331 N N . LEU A 1 163 ? 7.453 2.064 0.299 1 97.5 163 LEU A N 1
ATOM 1332 C CA . LEU A 1 163 ? 8.289 1.233 1.157 1 97.5 163 LEU A CA 1
ATOM 1333 C C . LEU A 1 163 ? 7.941 1.446 2.627 1 97.5 163 LEU A C 1
ATOM 1335 O O . LEU A 1 163 ? 8.109 0.54 3.445 1 97.5 163 LEU A O 1
ATOM 1339 N N . ASN A 1 164 ? 7.461 2.584 2.963 1 95.81 164 ASN A N 1
ATOM 1340 C CA . ASN A 1 164 ? 7.141 2.9 4.352 1 95.81 164 ASN A CA 1
ATOM 1341 C C . ASN A 1 164 ? 5.762 2.377 4.742 1 95.81 164 ASN A C 1
ATOM 1343 O O . ASN A 1 164 ? 5.578 1.873 5.852 1 95.81 164 ASN A O 1
ATOM 1347 N N . ILE A 1 165 ? 4.832 2.52 3.844 1 91.94 165 ILE A N 1
ATOM 1348 C CA . ILE A 1 165 ? 3.434 2.34 4.219 1 91.94 165 ILE A CA 1
ATOM 1349 C C . ILE A 1 165 ? 3.018 0.89 3.982 1 91.94 165 ILE A C 1
ATOM 1351 O O . ILE A 1 165 ? 2.51 0.228 4.891 1 91.94 165 ILE A O 1
ATOM 1355 N N . PHE A 1 166 ? 3.244 0.376 2.838 1 90.31 166 PHE A N 1
ATOM 1356 C CA . PHE A 1 166 ? 2.639 -0.877 2.4 1 90.31 166 PHE A CA 1
ATOM 1357 C C . PHE A 1 166 ? 3.016 -2.016 3.342 1 90.31 166 PHE A C 1
ATOM 1359 O O . PHE A 1 166 ? 2.164 -2.826 3.715 1 90.31 166 PHE A O 1
ATOM 1366 N N . PRO A 1 167 ? 4.316 -2.133 3.75 1 91.31 167 PRO A N 1
ATOM 1367 C CA . PRO A 1 167 ? 4.68 -3.27 4.602 1 91.31 167 PRO A CA 1
ATOM 1368 C C . PRO A 1 167 ? 3.9 -3.295 5.914 1 91.31 167 PRO A C 1
ATOM 1370 O O . PRO A 1 167 ? 3.531 -4.367 6.395 1 91.31 167 PRO A O 1
ATOM 1373 N N . LEU A 1 168 ? 3.73 -2.145 6.477 1 86 168 LEU A N 1
ATOM 1374 C CA . LEU A 1 168 ? 3.014 -2.109 7.75 1 86 168 LEU A CA 1
ATOM 1375 C C . LEU A 1 168 ? 1.597 -2.652 7.59 1 86 168 LEU A C 1
ATOM 1377 O O . LEU A 1 168 ? 1.022 -3.188 8.539 1 86 168 LEU A O 1
ATOM 1381 N N . LEU A 1 169 ? 1.086 -2.543 6.414 1 81.56 169 LEU A N 1
ATOM 1382 C CA . LEU A 1 169 ? -0.271 -3.004 6.145 1 81.56 169 LEU A CA 1
ATOM 1383 C C . LEU A 1 169 ? -0.286 -4.496 5.832 1 81.56 169 LEU A C 1
ATOM 1385 O O . LEU A 1 169 ? -1.24 -5.199 6.176 1 81.56 169 LEU A O 1
ATOM 1389 N N . VAL A 1 170 ? 0.757 -5.027 5.266 1 84.38 170 VAL A N 1
ATOM 1390 C CA . VAL A 1 170 ? 0.623 -6.355 4.68 1 84.38 170 VAL A CA 1
ATOM 1391 C C . VAL A 1 170 ? 1.559 -7.332 5.395 1 84.38 170 VAL A C 1
ATOM 1393 O O . VAL A 1 170 ? 1.357 -8.547 5.34 1 84.38 170 VAL A O 1
ATOM 1396 N N . ALA A 1 171 ? 2.666 -6.91 6.035 1 88.44 171 ALA A N 1
ATOM 1397 C CA . ALA A 1 171 ? 3.723 -7.766 6.57 1 88.44 171 ALA A CA 1
ATOM 1398 C C . ALA A 1 171 ? 3.164 -8.75 7.59 1 88.44 171 ALA A C 1
ATOM 1400 O O . ALA A 1 171 ? 3.467 -9.945 7.535 1 88.44 171 ALA A O 1
ATOM 1401 N N . PRO A 1 172 ? 2.299 -8.328 8.492 1 82.81 172 PRO A N 1
ATOM 1402 C CA . PRO A 1 172 ? 1.797 -9.25 9.516 1 82.81 172 PRO A CA 1
ATOM 1403 C C . PRO A 1 172 ? 1.04 -10.438 8.914 1 82.81 172 PRO A C 1
ATOM 1405 O O . PRO A 1 172 ? 1.012 -11.523 9.508 1 82.81 172 PRO A O 1
ATOM 1408 N N . ALA A 1 173 ? 0.513 -10.25 7.793 1 79.69 173 ALA A N 1
ATOM 1409 C CA . ALA A 1 173 ? -0.25 -11.328 7.172 1 79.69 173 ALA A CA 1
ATOM 1410 C C . ALA A 1 173 ? 0.602 -12.094 6.16 1 79.69 173 ALA A C 1
ATOM 1412 O O . ALA A 1 173 ? 0.573 -13.32 6.121 1 79.69 173 ALA A O 1
ATOM 1413 N N . LEU A 1 174 ? 1.368 -11.438 5.426 1 82.94 174 LEU A N 1
ATOM 1414 C CA . LEU A 1 174 ? 2.076 -12.008 4.285 1 82.94 174 LEU A CA 1
ATOM 1415 C C . LEU A 1 174 ? 3.318 -12.766 4.738 1 82.94 174 LEU A C 1
ATOM 1417 O O . LEU A 1 174 ? 3.561 -13.891 4.293 1 82.94 174 LEU A O 1
ATOM 1421 N N . LEU A 1 175 ? 4.062 -12.234 5.652 1 88.56 175 LEU A N 1
ATOM 1422 C CA . LEU A 1 175 ? 5.371 -12.797 5.98 1 88.56 175 LEU A CA 1
ATOM 1423 C C . LEU A 1 175 ? 5.227 -14.133 6.691 1 88.56 175 LEU A C 1
ATOM 1425 O O . LEU A 1 175 ? 5.941 -15.086 6.383 1 88.56 175 LEU A O 1
ATOM 1429 N N . PRO A 1 176 ? 4.301 -14.273 7.707 1 85.25 176 PRO A N 1
ATOM 1430 C CA . PRO A 1 176 ? 4.129 -15.586 8.32 1 85.25 176 PRO A CA 1
ATOM 1431 C C . PRO A 1 176 ? 3.732 -16.656 7.312 1 85.25 176 PRO A C 1
ATOM 1433 O O . PRO A 1 176 ? 4.168 -17.812 7.426 1 85.25 176 PRO A O 1
ATOM 1436 N N . LEU A 1 177 ? 2.977 -16.297 6.383 1 79.81 177 LEU A N 1
ATOM 1437 C CA . LEU A 1 177 ? 2.545 -17.25 5.363 1 79.81 177 LEU A CA 1
ATOM 1438 C C . LEU A 1 177 ? 3.723 -17.688 4.5 1 79.81 177 LEU A C 1
ATOM 1440 O O . LEU A 1 177 ? 3.885 -18.875 4.227 1 79.81 177 LEU A O 1
ATOM 1444 N N . ILE A 1 178 ? 4.492 -16.797 4.086 1 82.69 178 ILE A N 1
ATOM 1445 C CA . ILE A 1 178 ? 5.656 -17.094 3.262 1 82.69 178 ILE A CA 1
ATOM 1446 C C . ILE A 1 178 ? 6.633 -17.969 4.051 1 82.69 178 ILE A C 1
ATOM 1448 O O . ILE A 1 178 ? 7.145 -18.969 3.533 1 82.69 178 ILE A O 1
ATOM 1452 N N . ALA A 1 179 ? 6.883 -17.562 5.301 1 87 179 ALA A N 1
ATOM 1453 C CA . ALA A 1 179 ? 7.812 -18.312 6.156 1 87 179 ALA A CA 1
ATOM 1454 C C . ALA A 1 179 ? 7.332 -19.734 6.387 1 87 179 ALA A C 1
ATOM 1456 O O . ALA A 1 179 ? 8.125 -20.672 6.336 1 87 179 ALA A O 1
ATOM 1457 N N . GLU A 1 180 ? 6.082 -19.844 6.688 1 81.56 180 GLU A N 1
ATOM 1458 C CA . GLU A 1 180 ? 5.492 -21.156 6.91 1 81.56 180 GLU A CA 1
ATOM 1459 C C . GLU A 1 180 ? 5.68 -22.062 5.695 1 81.56 180 GLU A C 1
ATOM 1461 O O . GLU A 1 180 ? 6.102 -23.203 5.828 1 81.56 180 GLU A O 1
ATOM 1466 N N . LYS A 1 181 ? 5.418 -21.594 4.578 1 77.38 181 LYS A N 1
ATOM 1467 C CA . LYS A 1 181 ? 5.5 -22.391 3.363 1 77.38 181 LYS A CA 1
ATOM 1468 C C . LYS A 1 181 ? 6.945 -22.734 3.02 1 77.38 181 LYS A C 1
ATOM 1470 O O . LYS A 1 181 ? 7.227 -23.781 2.455 1 77.38 181 LYS A O 1
ATOM 1475 N N . ALA A 1 182 ? 7.805 -21.828 3.371 1 79.62 182 ALA A N 1
ATOM 1476 C CA . ALA A 1 182 ? 9.227 -22.062 3.111 1 79.62 182 ALA A CA 1
ATOM 1477 C C . ALA A 1 182 ? 9.859 -22.891 4.223 1 79.62 182 ALA A C 1
ATOM 1479 O O . ALA A 1 182 ? 11.023 -23.297 4.117 1 79.62 182 ALA A O 1
ATOM 1480 N N . GLY A 1 183 ? 9.109 -23.109 5.246 1 82.81 183 GLY A N 1
ATOM 1481 C CA . GLY A 1 183 ? 9.633 -23.875 6.367 1 82.81 183 GLY A CA 1
ATOM 1482 C C . GLY A 1 183 ? 10.664 -23.125 7.18 1 82.81 183 GLY A C 1
ATOM 1483 O O . GLY A 1 183 ? 11.641 -23.703 7.652 1 82.81 183 GLY A O 1
ATOM 1484 N N . ILE A 1 184 ? 10.492 -21.828 7.23 1 87.81 184 ILE A N 1
ATOM 1485 C CA . ILE A 1 184 ? 11.438 -20.969 7.922 1 87.81 184 ILE A CA 1
ATOM 1486 C C . ILE A 1 184 ? 10.766 -20.344 9.148 1 87.81 184 ILE A C 1
ATOM 1488 O O . ILE A 1 184 ? 9.602 -19.938 9.094 1 87.81 184 ILE A O 1
ATOM 1492 N N . GLU A 1 185 ? 11.406 -20.391 10.211 1 91.19 185 GLU A N 1
ATOM 1493 C CA . GLU A 1 185 ? 10.953 -19.641 11.375 1 91.19 185 GLU A CA 1
ATOM 1494 C C . GLU A 1 185 ? 11.266 -18.156 11.227 1 91.19 185 GLU A C 1
ATOM 1496 O O . GLU A 1 185 ? 12.398 -17.781 10.891 1 91.19 185 GLU A O 1
ATOM 1501 N N . LEU A 1 186 ? 10.289 -17.375 11.438 1 93.38 186 LEU A N 1
ATOM 1502 C CA . LEU A 1 186 ? 10.461 -15.953 11.219 1 93.38 186 LEU A CA 1
ATOM 1503 C C . LEU A 1 186 ? 9.836 -15.148 12.352 1 93.38 186 LEU A C 1
ATOM 1505 O O . LEU A 1 186 ? 8.742 -15.461 12.812 1 93.38 186 LEU A O 1
ATOM 1509 N N . ASP A 1 187 ? 10.555 -14.133 12.836 1 95.44 187 ASP A N 1
ATOM 1510 C CA . ASP A 1 187 ? 10.039 -13.109 13.742 1 95.44 187 ASP A CA 1
ATOM 1511 C C . ASP A 1 187 ? 9.625 -11.852 12.977 1 95.44 187 ASP A C 1
ATOM 1513 O O . ASP A 1 187 ? 10.453 -10.969 12.727 1 95.44 187 ASP A O 1
ATOM 1517 N N . VAL A 1 188 ? 8.375 -11.773 12.727 1 93.69 188 VAL A N 1
ATOM 1518 C CA . VAL A 1 188 ? 7.836 -10.695 11.914 1 93.69 188 VAL A CA 1
ATOM 1519 C C . VAL A 1 188 ? 8.109 -9.352 12.586 1 93.69 188 VAL A C 1
ATOM 1521 O O . VAL A 1 188 ? 8.438 -8.367 11.922 1 93.69 188 VAL A O 1
ATOM 1524 N N . GLU A 1 189 ? 7.973 -9.297 13.898 1 93.56 189 GLU A N 1
ATOM 1525 C CA . GLU A 1 189 ? 8.188 -8.055 14.641 1 93.56 189 GLU A CA 1
ATOM 1526 C C . GLU A 1 189 ? 9.625 -7.562 14.477 1 93.56 189 GLU A C 1
ATOM 1528 O O . GLU A 1 189 ? 9.867 -6.355 14.406 1 93.56 189 GLU A O 1
ATOM 1533 N N . GLN A 1 190 ? 10.492 -8.469 14.453 1 95.44 190 GLN A N 1
ATOM 1534 C CA . GLN A 1 190 ? 11.891 -8.094 14.242 1 95.44 190 GLN A CA 1
ATOM 1535 C C . GLN A 1 190 ? 12.094 -7.488 12.852 1 95.44 190 GLN A C 1
ATOM 1537 O O . GLN A 1 190 ? 12.828 -6.512 12.703 1 95.44 190 GLN A O 1
ATOM 1542 N N . VAL A 1 191 ? 11.5 -8.055 11.852 1 96 191 VAL A N 1
ATOM 1543 C CA . VAL A 1 191 ? 11.594 -7.527 10.492 1 96 191 VAL A CA 1
ATOM 1544 C C . VAL A 1 191 ? 11.078 -6.094 10.453 1 96 191 VAL A C 1
ATOM 1546 O O . VAL A 1 191 ? 11.711 -5.211 9.875 1 96 191 VAL A O 1
ATOM 1549 N N . LEU A 1 192 ? 9.969 -5.871 11.148 1 94.12 192 LEU A N 1
ATOM 1550 C CA . LEU A 1 192 ? 9.336 -4.559 11.141 1 94.12 192 LEU A CA 1
ATOM 1551 C C . LEU A 1 192 ? 10.156 -3.557 11.953 1 94.12 192 LEU A C 1
ATOM 1553 O O . LEU A 1 192 ? 10.195 -2.371 11.617 1 94.12 192 LEU A O 1
ATOM 1557 N N . GLU A 1 193 ? 10.797 -4.012 13.023 1 94.25 193 GLU A N 1
ATOM 1558 C CA . GLU A 1 193 ? 11.641 -3.158 13.844 1 94.25 193 GLU A CA 1
ATOM 1559 C C . GLU A 1 193 ? 12.844 -2.641 13.055 1 94.25 193 GLU A C 1
ATOM 1561 O O . GLU A 1 193 ? 13.32 -1.529 13.297 1 94.25 193 GLU A O 1
ATOM 1566 N N . GLU A 1 194 ? 13.266 -3.406 12.07 1 96.31 194 GLU A N 1
ATOM 1567 C CA . GLU A 1 194 ? 14.453 -3.066 11.289 1 96.31 194 GLU A CA 1
ATOM 1568 C C . GLU A 1 194 ? 14.078 -2.324 10.008 1 96.31 194 GLU A C 1
ATOM 1570 O O . GLU A 1 194 ? 14.945 -1.92 9.242 1 96.31 194 GLU A O 1
ATOM 1575 N N . ARG A 1 195 ? 12.82 -2.125 9.781 1 97.25 195 ARG A N 1
ATOM 1576 C CA . ARG A 1 195 ? 12.297 -1.657 8.5 1 97.25 195 ARG A CA 1
ATOM 1577 C C . ARG A 1 195 ? 12.844 -0.275 8.156 1 97.25 195 ARG A C 1
ATOM 1579 O O . ARG A 1 195 ? 13.297 -0.042 7.035 1 97.25 195 ARG A O 1
ATOM 1586 N N . ALA A 1 196 ? 12.789 0.651 9.18 1 97 196 ALA A N 1
ATOM 1587 C CA . ALA A 1 196 ? 13.203 2.027 8.922 1 97 196 ALA A CA 1
ATOM 1588 C C . ALA A 1 196 ? 14.664 2.082 8.477 1 97 196 ALA A C 1
ATOM 1590 O O . ALA A 1 196 ? 14.992 2.734 7.484 1 97 196 ALA A O 1
ATOM 1591 N N . ASP A 1 197 ? 15.555 1.39 9.188 1 96.5 197 ASP A N 1
ATOM 1592 C CA . ASP A 1 197 ? 16.969 1.363 8.844 1 96.5 197 ASP A CA 1
ATOM 1593 C C . ASP A 1 197 ? 17.188 0.709 7.48 1 96.5 197 ASP A C 1
ATOM 1595 O O . ASP A 1 197 ? 18 1.191 6.676 1 96.5 197 ASP A O 1
ATOM 1599 N N . HIS A 1 198 ? 16.484 -0.347 7.25 1 97.25 198 HIS A N 1
ATOM 1600 C CA . HIS A 1 198 ? 16.594 -1.052 5.977 1 97.25 198 HIS A CA 1
ATOM 1601 C C . HIS A 1 198 ? 16.188 -0.15 4.816 1 97.25 198 HIS A C 1
ATOM 1603 O O . HIS A 1 198 ? 16.922 -0.035 3.834 1 97.25 198 HIS A O 1
ATOM 1609 N N . VAL A 1 199 ? 15.055 0.511 4.922 1 98 199 VAL A N 1
ATOM 1610 C CA . VAL A 1 199 ? 14.523 1.326 3.832 1 98 199 VAL A CA 1
ATOM 1611 C C . VAL A 1 199 ? 15.461 2.508 3.574 1 98 199 VAL A C 1
ATOM 1613 O O . VAL A 1 199 ? 15.75 2.838 2.422 1 98 199 VAL A O 1
ATOM 1616 N N . ALA A 1 200 ? 15.898 3.158 4.668 1 97.12 200 ALA A N 1
ATOM 1617 C CA . ALA A 1 200 ? 16.828 4.281 4.512 1 97.12 200 ALA A CA 1
ATOM 1618 C C . ALA A 1 200 ? 18.078 3.855 3.756 1 97.12 200 ALA A C 1
ATOM 1620 O O . ALA A 1 200 ? 18.516 4.547 2.836 1 97.12 200 ALA A O 1
ATOM 1621 N N . ARG A 1 201 ? 18.625 2.727 4.105 1 95.75 201 ARG A N 1
ATOM 1622 C CA . ARG A 1 201 ? 19.828 2.211 3.455 1 95.75 201 ARG A CA 1
ATOM 1623 C C . ARG A 1 201 ? 19.547 1.843 2.002 1 95.75 201 ARG A C 1
ATOM 1625 O O . ARG A 1 201 ? 20.328 2.172 1.11 1 95.75 201 ARG A O 1
ATOM 1632 N N . LEU A 1 202 ? 18.453 1.141 1.778 1 96.94 202 LEU A N 1
ATOM 1633 C CA . LEU A 1 202 ? 18.078 0.703 0.438 1 96.94 202 LEU A CA 1
ATOM 1634 C C . LEU A 1 202 ? 17.953 1.893 -0.508 1 96.94 202 LEU A C 1
ATOM 1636 O O . LEU A 1 202 ? 18.531 1.889 -1.598 1 96.94 202 LEU A O 1
ATOM 1640 N N . ILE A 1 203 ? 17.203 2.908 -0.105 1 97.31 203 ILE A N 1
ATOM 1641 C CA . ILE A 1 203 ? 16.938 4.074 -0.944 1 97.31 203 ILE A CA 1
ATOM 1642 C C . ILE A 1 203 ? 18.25 4.809 -1.229 1 97.31 203 ILE A C 1
ATOM 1644 O O . ILE A 1 203 ? 18.562 5.113 -2.383 1 97.31 203 ILE A O 1
ATOM 1648 N N . TRP A 1 204 ? 19 5.039 -0.179 1 96.06 204 TRP A N 1
ATOM 1649 C CA . TRP A 1 204 ? 20.219 5.797 -0.405 1 96.06 204 TRP A CA 1
ATOM 1650 C C . TRP A 1 204 ? 21.172 5.031 -1.312 1 96.06 204 TRP A C 1
ATOM 1652 O O . TRP A 1 204 ? 21.781 5.609 -2.219 1 96.06 204 TRP A O 1
ATOM 1662 N N . ASP A 1 205 ? 21.375 3.725 -1.095 1 94.44 205 ASP A N 1
ATOM 1663 C CA . ASP A 1 205 ? 22.25 2.904 -1.923 1 94.44 205 ASP A CA 1
ATOM 1664 C C . ASP A 1 205 ? 21.812 2.928 -3.385 1 94.44 205 ASP A C 1
ATOM 1666 O O . ASP A 1 205 ? 22.641 2.852 -4.293 1 94.44 205 ASP A O 1
ATOM 1670 N N . ALA A 1 206 ? 20.562 3.043 -3.609 1 95.56 206 ALA A N 1
ATOM 1671 C CA . ALA A 1 206 ? 20.016 3.002 -4.965 1 95.56 206 ALA A CA 1
ATOM 1672 C C . ALA A 1 206 ? 20.234 4.328 -5.684 1 95.56 206 ALA A C 1
ATOM 1674 O O . ALA A 1 206 ? 20.391 4.359 -6.906 1 95.56 206 ALA A O 1
ATOM 1675 N N . ILE A 1 207 ? 20.297 5.477 -4.902 1 96.12 207 ILE A N 1
ATOM 1676 C CA . ILE A 1 207 ? 20.188 6.742 -5.617 1 96.12 207 ILE A CA 1
ATOM 1677 C C . ILE A 1 207 ? 21.531 7.48 -5.547 1 96.12 207 ILE A C 1
ATOM 1679 O O . ILE A 1 207 ? 21.766 8.422 -6.305 1 96.12 207 ILE A O 1
ATOM 1683 N N . LYS A 1 208 ? 22.328 7.129 -4.566 1 95.19 208 LYS A N 1
ATOM 1684 C CA . LYS A 1 208 ? 23.594 7.852 -4.41 1 95.19 208 LYS A CA 1
ATOM 1685 C C . LYS A 1 208 ? 24.484 7.672 -5.633 1 95.19 208 LYS A C 1
ATOM 1687 O O . LYS A 1 208 ? 24.484 6.605 -6.254 1 95.19 208 LYS A O 1
ATOM 1692 N N . LYS A 1 209 ? 25.094 8.711 -6.016 1 90.81 209 LYS A N 1
ATOM 1693 C CA . LYS A 1 209 ? 26.078 8.641 -7.098 1 90.81 209 LYS A CA 1
ATOM 1694 C C . LYS A 1 209 ? 27.438 8.172 -6.578 1 90.81 209 LYS A C 1
ATOM 1696 O O . LYS A 1 209 ? 27.875 8.609 -5.512 1 90.81 209 LYS A O 1
ATOM 1701 N N . GLU A 1 210 ? 28 6.977 -7.113 1 72.88 210 GLU A N 1
ATOM 1702 C CA . GLU A 1 210 ? 29.328 6.48 -6.77 1 72.88 210 GLU A CA 1
ATOM 1703 C C . GLU A 1 210 ? 30.406 7.484 -7.152 1 72.88 210 GLU A C 1
ATOM 1705 O O . GLU A 1 210 ? 30.25 8.234 -8.117 1 72.88 210 GLU A O 1
ATOM 1710 N N . MET B 1 1 ? -30.703 -33.719 -17.344 1 37.47 1 MET B N 1
ATOM 1711 C CA . MET B 1 1 ? -30.422 -33.188 -16 1 37.47 1 MET B CA 1
ATOM 1712 C C . MET B 1 1 ? -28.922 -32.906 -15.828 1 37.47 1 MET B C 1
ATOM 1714 O O . MET B 1 1 ? -28.516 -32.281 -14.859 1 37.47 1 MET B O 1
ATOM 1718 N N . ARG B 1 2 ? -28.078 -33.781 -16.438 1 45.19 2 ARG B N 1
ATOM 1719 C CA . ARG B 1 2 ? -26.656 -34.094 -16.531 1 45.19 2 ARG B CA 1
ATOM 1720 C C . ARG B 1 2 ? -25.875 -32.906 -17.109 1 45.19 2 ARG B C 1
ATOM 1722 O O . ARG B 1 2 ? -24.688 -32.719 -16.812 1 45.19 2 ARG B O 1
ATOM 1729 N N . ASN B 1 3 ? -26.406 -32.344 -18.078 1 41.94 3 ASN B N 1
ATOM 1730 C CA . ASN B 1 3 ? -25.828 -31.359 -18.984 1 41.94 3 ASN B CA 1
ATOM 1731 C C . ASN B 1 3 ? -25.672 -30 -18.297 1 41.94 3 ASN B C 1
ATOM 1733 O O . ASN B 1 3 ? -26.125 -28.984 -18.812 1 41.94 3 ASN B O 1
ATOM 1737 N N . MET B 1 4 ? -26.031 -29.859 -17.094 1 49.81 4 MET B N 1
ATOM 1738 C CA . MET B 1 4 ? -25.906 -28.672 -16.266 1 49.81 4 MET B CA 1
ATOM 1739 C C . MET B 1 4 ? -24.609 -27.922 -16.562 1 49.81 4 MET B C 1
ATOM 1741 O O . MET B 1 4 ? -23.516 -28.453 -16.312 1 49.81 4 MET B O 1
ATOM 1745 N N . ASP B 1 5 ? -24.547 -27.125 -17.75 1 60.69 5 ASP B N 1
ATOM 1746 C CA . ASP B 1 5 ? -23.656 -26.609 -18.781 1 60.69 5 ASP B CA 1
ATOM 1747 C C . ASP B 1 5 ? -22.578 -25.734 -18.172 1 60.69 5 ASP B C 1
ATOM 1749 O O . ASP B 1 5 ? -22.797 -25.047 -17.172 1 60.69 5 ASP B O 1
ATOM 1753 N N . THR B 1 6 ? -21.297 -26.375 -18.422 1 70.94 6 THR B N 1
ATOM 1754 C CA . THR B 1 6 ? -20.062 -25.625 -18.188 1 70.94 6 THR B CA 1
ATOM 1755 C C . THR B 1 6 ? -20.297 -24.125 -18.328 1 70.94 6 THR B C 1
ATOM 1757 O O . THR B 1 6 ? -19.703 -23.328 -17.609 1 70.94 6 THR B O 1
ATOM 1760 N N . GLY B 1 7 ? -21.406 -23.938 -18.891 1 88.88 7 GLY B N 1
ATOM 1761 C CA . GLY B 1 7 ? -21.734 -22.547 -19.141 1 88.88 7 GLY B CA 1
ATOM 1762 C C . GLY B 1 7 ? -22.391 -21.859 -17.953 1 88.88 7 GLY B C 1
ATOM 1763 O O . GLY B 1 7 ? -22.062 -20.703 -17.641 1 88.88 7 GLY B O 1
ATOM 1764 N N . THR B 1 8 ? -23.328 -22.734 -17.297 1 92.31 8 THR B N 1
ATOM 1765 C CA . THR B 1 8 ? -24.047 -22.156 -16.156 1 92.31 8 THR B CA 1
ATOM 1766 C C . THR B 1 8 ? -23.109 -21.938 -14.977 1 92.31 8 THR B C 1
ATOM 1768 O O . THR B 1 8 ? -23.125 -20.859 -14.359 1 92.31 8 THR B O 1
ATOM 1771 N N . GLU B 1 9 ? -22.328 -22.953 -14.656 1 95 9 GLU B N 1
ATOM 1772 C CA . GLU B 1 9 ? -21.375 -22.828 -13.562 1 95 9 GLU B CA 1
ATOM 1773 C C . GLU B 1 9 ? -20.453 -21.625 -13.766 1 95 9 GLU B C 1
ATOM 1775 O O . GLU B 1 9 ? -20.203 -20.859 -12.828 1 95 9 GLU B O 1
ATOM 1780 N N . GLU B 1 10 ? -20.016 -21.5 -14.984 1 95.31 10 GLU B N 1
ATOM 1781 C CA . GLU B 1 10 ? -19.125 -20.391 -15.305 1 95.31 10 GLU B CA 1
ATOM 1782 C C . GLU B 1 10 ? -19.828 -19.047 -15.141 1 95.31 10 GLU B C 1
ATOM 1784 O O . GLU B 1 10 ? -19.219 -18.078 -14.672 1 95.31 10 GLU B O 1
ATOM 1789 N N . ARG B 1 11 ? -21.016 -19 -15.5 1 95.75 11 ARG B N 1
ATOM 1790 C CA . ARG B 1 11 ? -21.797 -17.781 -15.336 1 95.75 11 ARG B CA 1
ATOM 1791 C C . ARG B 1 11 ? -21.953 -17.422 -13.859 1 95.75 11 ARG B C 1
ATOM 1793 O O . ARG B 1 11 ? -21.875 -16.25 -13.492 1 95.75 11 ARG B O 1
ATOM 1800 N N . ILE B 1 12 ? -22.188 -18.453 -13.117 1 96.88 12 ILE B N 1
ATOM 1801 C CA . ILE B 1 12 ? -22.344 -18.219 -11.68 1 96.88 12 ILE B CA 1
ATOM 1802 C C . ILE B 1 12 ? -21.016 -17.734 -11.094 1 96.88 12 ILE B C 1
ATOM 1804 O O . ILE B 1 12 ? -21 -16.797 -10.297 1 96.88 12 ILE B O 1
ATOM 1808 N N . ARG B 1 13 ? -19.938 -18.359 -11.508 1 96.88 13 ARG B N 1
ATOM 1809 C CA . ARG B 1 13 ? -18.625 -17.969 -11 1 96.88 13 ARG B CA 1
ATOM 18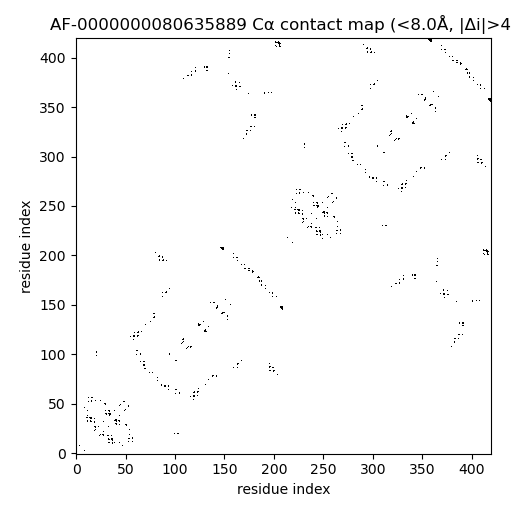10 C C . ARG B 1 13 ? -18.312 -16.531 -11.359 1 96.88 13 ARG B C 1
ATOM 1812 O O . ARG B 1 13 ? -17.828 -15.766 -10.523 1 96.88 13 ARG B O 1
ATOM 1819 N N . LYS B 1 14 ? -18.594 -16.172 -12.586 1 96.19 14 LYS B N 1
ATOM 1820 C CA . LYS B 1 14 ? -18.344 -14.82 -13.055 1 96.19 14 LYS B CA 1
ATOM 1821 C C . LYS B 1 14 ? -19.188 -13.805 -12.289 1 96.19 14 LYS B C 1
ATOM 1823 O O . LYS B 1 14 ? -18.688 -12.766 -11.859 1 96.19 14 LYS B O 1
ATOM 1828 N N . ALA B 1 15 ? -20.406 -14.117 -12.086 1 97.19 15 ALA B N 1
ATOM 1829 C CA . ALA B 1 15 ? -21.312 -13.258 -11.336 1 97.19 15 ALA B CA 1
ATOM 1830 C C . ALA B 1 15 ? -20.859 -13.125 -9.883 1 97.19 15 ALA B C 1
ATOM 1832 O O . ALA B 1 15 ? -20.875 -12.023 -9.32 1 97.19 15 ALA B O 1
ATOM 1833 N N . ALA B 1 16 ? -20.5 -14.242 -9.344 1 97.38 16 ALA B N 1
ATOM 1834 C CA . ALA B 1 16 ? -20.047 -14.242 -7.953 1 97.38 16 ALA B CA 1
ATOM 1835 C C . ALA B 1 16 ? -18.828 -13.344 -7.777 1 97.38 16 ALA B C 1
ATOM 1837 O O . ALA B 1 16 ? -18.766 -12.539 -6.844 1 97.38 16 ALA B O 1
ATOM 1838 N N . PHE B 1 17 ? -17.859 -13.461 -8.719 1 96.44 17 PHE B N 1
ATOM 1839 C CA . PHE B 1 17 ? -16.672 -12.617 -8.664 1 96.44 17 PHE B CA 1
ATOM 1840 C C . PHE B 1 17 ? -17.062 -11.141 -8.703 1 96.44 17 PHE B C 1
ATOM 1842 O O . PHE B 1 17 ? -16.562 -10.344 -7.898 1 96.44 17 PHE B O 1
ATOM 1849 N N . GLU B 1 18 ? -17.922 -10.82 -9.508 1 95.44 18 GLU B N 1
ATOM 1850 C CA . GLU B 1 18 ? -18.344 -9.43 -9.672 1 95.44 18 GLU B CA 1
ATOM 1851 C C . GLU B 1 18 ? -19.047 -8.922 -8.414 1 95.44 18 GLU B C 1
ATOM 1853 O O . GLU B 1 18 ? -18.719 -7.84 -7.914 1 95.44 18 GLU B O 1
ATOM 1858 N N . VAL B 1 19 ? -19.938 -9.68 -7.867 1 95.31 19 VAL B N 1
ATOM 1859 C CA . VAL B 1 19 ? -20.734 -9.25 -6.727 1 95.31 19 VAL B CA 1
ATOM 1860 C C . VAL B 1 19 ? -19.859 -9.18 -5.477 1 95.31 19 VAL B C 1
ATOM 1862 O O . VAL B 1 19 ? -19.922 -8.211 -4.723 1 95.31 19 VAL B O 1
ATOM 1865 N N . PHE B 1 20 ? -19.016 -10.211 -5.293 1 93.94 20 PHE B N 1
ATOM 1866 C CA . PHE B 1 20 ? -18.094 -10.203 -4.164 1 93.94 20 PHE B CA 1
ATOM 1867 C C . PHE B 1 20 ? -17.156 -9.008 -4.25 1 93.94 20 PHE B C 1
ATOM 1869 O O . PHE B 1 20 ? -16.781 -8.43 -3.227 1 93.94 20 PHE B O 1
ATOM 1876 N N . SER B 1 21 ? -16.734 -8.664 -5.453 1 91.75 21 SER B N 1
ATOM 1877 C CA . SER B 1 21 ? -15.828 -7.543 -5.664 1 91.75 21 SER B CA 1
ATOM 1878 C C . SER B 1 21 ? -16.5 -6.215 -5.328 1 91.75 21 SER B C 1
ATOM 1880 O O . SER B 1 21 ? -15.852 -5.301 -4.809 1 91.75 21 SER B O 1
ATOM 1882 N N . GLU B 1 22 ? -17.734 -6.156 -5.559 1 87.94 22 GLU B N 1
ATOM 1883 C CA . GLU B 1 22 ? -18.484 -4.914 -5.395 1 87.94 22 GLU B CA 1
ATOM 1884 C C . GLU B 1 22 ? -18.938 -4.727 -3.949 1 87.94 22 GLU B C 1
ATOM 1886 O O . GLU B 1 22 ? -18.875 -3.621 -3.41 1 87.94 22 GLU B O 1
ATOM 1891 N N . LYS B 1 23 ? -19.344 -5.836 -3.275 1 88.5 23 LYS B N 1
ATOM 1892 C CA . LYS B 1 23 ? -20.062 -5.68 -2.018 1 88.5 23 LYS B CA 1
ATOM 1893 C C . LYS B 1 23 ? -19.344 -6.391 -0.876 1 88.5 23 LYS B C 1
ATOM 1895 O O . LYS B 1 23 ? -19.719 -6.258 0.288 1 88.5 23 LYS B O 1
ATOM 1900 N N . GLY B 1 24 ? -18.312 -7.098 -1.267 1 88.5 24 GLY B N 1
ATOM 1901 C CA . GLY B 1 24 ? -17.703 -7.941 -0.255 1 88.5 24 GLY B CA 1
ATOM 1902 C C . GLY B 1 24 ? -18.516 -9.195 0.047 1 88.5 24 GLY B C 1
ATOM 1903 O O . GLY B 1 24 ? -19.672 -9.289 -0.334 1 88.5 24 GLY B O 1
ATOM 1904 N N . LYS B 1 25 ? -17.859 -10.125 0.746 1 89.5 25 LYS B N 1
ATOM 1905 C CA . LYS B 1 25 ? -18.531 -11.383 1.083 1 89.5 25 LYS B CA 1
ATOM 1906 C C . LYS B 1 25 ? -19.734 -11.148 1.987 1 89.5 25 LYS B C 1
ATOM 1908 O O . LYS B 1 25 ? -20.812 -11.68 1.738 1 89.5 25 LYS B O 1
ATOM 1913 N N . ALA B 1 26 ? -19.484 -10.383 2.996 1 87.25 26 ALA B N 1
ATOM 1914 C CA . ALA B 1 26 ? -20.516 -10.148 3.998 1 87.25 26 ALA B CA 1
ATOM 1915 C C . ALA B 1 26 ? -21.719 -9.461 3.379 1 87.25 26 ALA B C 1
ATOM 1917 O O . ALA B 1 26 ? -22.875 -9.758 3.742 1 87.25 26 ALA B O 1
ATOM 1918 N N . GLY B 1 27 ? -21.547 -8.617 2.463 1 90.19 27 GLY B N 1
ATOM 1919 C CA . GLY B 1 27 ? -22.609 -7.828 1.875 1 90.19 27 GLY B CA 1
ATOM 1920 C C . GLY B 1 27 ? -23.312 -8.539 0.737 1 90.19 27 GLY B C 1
ATOM 1921 O O . GLY B 1 27 ? -24.234 -7.984 0.127 1 90.19 27 GLY B O 1
ATOM 1922 N N . THR B 1 28 ? -22.875 -9.711 0.465 1 95.19 28 THR B N 1
ATOM 1923 C CA . THR B 1 28 ? -23.391 -10.438 -0.688 1 95.19 28 THR B CA 1
ATOM 1924 C C . THR B 1 28 ? -24.359 -11.531 -0.247 1 95.19 28 THR B C 1
ATOM 1926 O O . THR B 1 28 ? -24.156 -12.172 0.782 1 95.19 28 THR B O 1
ATOM 1929 N N . THR B 1 29 ? -25.422 -11.711 -1.075 1 96.38 29 THR B N 1
ATOM 1930 C CA . THR B 1 29 ? -26.312 -12.844 -0.858 1 96.38 29 THR B CA 1
ATOM 1931 C C . THR B 1 29 ? -26.312 -13.773 -2.066 1 96.38 29 THR B C 1
ATOM 1933 O O . THR B 1 29 ? -25.969 -13.359 -3.176 1 96.38 29 THR B O 1
ATOM 1936 N N . MET B 1 30 ? -26.766 -15 -1.77 1 97.38 30 MET B N 1
ATOM 1937 C CA . MET B 1 30 ? -26.875 -15.969 -2.859 1 97.38 30 MET B CA 1
ATOM 1938 C C . MET B 1 30 ? -27.906 -15.523 -3.883 1 97.38 30 MET B C 1
ATOM 1940 O O . MET B 1 30 ? -27.766 -15.781 -5.078 1 97.38 30 MET B O 1
ATOM 1944 N N . ARG B 1 31 ? -28.859 -14.867 -3.412 1 97.19 31 ARG B N 1
ATOM 1945 C CA . ARG B 1 31 ? -29.906 -14.352 -4.289 1 97.19 31 ARG B CA 1
ATOM 1946 C C . ARG B 1 31 ? -29.344 -13.328 -5.27 1 97.19 31 ARG B C 1
ATOM 1948 O O . ARG B 1 31 ? -29.656 -13.359 -6.461 1 97.19 31 ARG B O 1
ATOM 1955 N N . GLU B 1 32 ? -28.547 -12.461 -4.816 1 97.56 32 GLU B N 1
ATOM 1956 C CA . GLU B 1 32 ? -27.938 -11.438 -5.656 1 97.56 32 GLU B CA 1
ATOM 1957 C C . GLU B 1 32 ? -27.062 -12.055 -6.734 1 97.56 32 GLU B C 1
ATOM 1959 O O . GLU B 1 32 ? -27.047 -11.594 -7.879 1 97.56 32 GLU B O 1
ATOM 1964 N N . ILE B 1 33 ? -26.297 -13.047 -6.367 1 98.12 33 ILE B N 1
ATOM 1965 C CA . ILE B 1 33 ? -25.422 -13.734 -7.312 1 98.12 33 ILE B CA 1
ATOM 1966 C C . ILE B 1 33 ? -26.266 -14.43 -8.383 1 98.12 33 ILE B C 1
ATOM 1968 O O . ILE B 1 33 ? -25.953 -14.367 -9.57 1 98.12 33 ILE B O 1
ATOM 1972 N N . ALA B 1 34 ? -27.312 -15.047 -7.938 1 97.88 34 ALA B N 1
ATOM 1973 C CA . ALA B 1 34 ? -28.234 -15.703 -8.867 1 97.88 34 ALA B CA 1
ATOM 1974 C C . ALA B 1 34 ? -28.797 -14.711 -9.875 1 97.88 34 ALA B C 1
ATOM 1976 O O . ALA B 1 34 ? -28.812 -14.977 -11.078 1 97.88 34 ALA B O 1
ATOM 1977 N N . GLN B 1 35 ? -29.203 -13.625 -9.352 1 97.81 35 GLN B N 1
ATOM 1978 C CA . GLN B 1 35 ? -29.766 -12.586 -10.195 1 97.81 35 GLN B CA 1
ATOM 1979 C C . GLN B 1 35 ? -28.75 -12.086 -11.219 1 97.81 35 GLN B C 1
ATOM 1981 O O . GLN B 1 35 ? -29.062 -11.969 -12.406 1 97.81 35 GLN B O 1
ATOM 1986 N N . ARG B 1 36 ? -27.562 -11.852 -10.805 1 97.12 36 ARG B N 1
ATOM 1987 C CA . ARG B 1 36 ? -26.5 -11.367 -11.68 1 97.12 36 ARG B CA 1
ATOM 1988 C C . ARG B 1 36 ? -26.141 -12.406 -12.734 1 97.12 36 ARG B C 1
ATOM 1990 O O . ARG B 1 36 ? -25.812 -12.062 -13.875 1 97.12 36 ARG B O 1
ATOM 1997 N N . ALA B 1 37 ? -26.234 -13.648 -12.383 1 97.19 37 ALA B N 1
ATOM 1998 C CA . ALA B 1 37 ? -25.875 -14.75 -13.266 1 97.19 37 ALA B CA 1
ATOM 1999 C C . ALA B 1 37 ? -27.031 -15.109 -14.203 1 97.19 37 ALA B C 1
ATOM 2001 O O . ALA B 1 37 ? -26.844 -15.867 -15.156 1 97.19 37 ALA B O 1
ATOM 2002 N N . GLY B 1 38 ? -28.172 -14.594 -13.93 1 96.94 38 GLY B N 1
ATOM 2003 C CA . GLY B 1 38 ? -29.328 -14.914 -14.734 1 96.94 38 GLY B CA 1
ATOM 2004 C C . GLY B 1 38 ? -29.844 -16.328 -14.5 1 96.94 38 GLY B C 1
ATOM 2005 O O . GLY B 1 38 ? -30.25 -17.016 -15.445 1 96.94 38 GLY B O 1
ATOM 2006 N N . VAL B 1 39 ? -29.703 -16.797 -13.305 1 96.69 39 VAL B N 1
ATOM 2007 C CA . VAL B 1 39 ? -30.172 -18.125 -12.961 1 96.69 39 VAL B CA 1
ATOM 2008 C C . VAL B 1 39 ? -31.016 -18.078 -11.688 1 96.69 39 VAL B C 1
ATOM 2010 O O . VAL B 1 39 ? -31.141 -17.016 -11.062 1 96.69 39 VAL B O 1
ATOM 2013 N N . ASN B 1 40 ? -31.609 -19.125 -11.43 1 94.44 40 ASN B N 1
ATOM 2014 C CA . ASN B 1 40 ? -32.344 -19.188 -10.18 1 94.44 40 ASN B CA 1
ATOM 2015 C C . ASN B 1 40 ? -31.453 -19.547 -9 1 94.44 40 ASN B C 1
ATOM 2017 O O . ASN B 1 40 ? -30.406 -20.172 -9.188 1 94.44 40 ASN B O 1
ATOM 2021 N N . LYS B 1 41 ? -31.828 -19.141 -7.852 1 95.88 41 LYS B N 1
ATOM 2022 C CA . LYS B 1 41 ? -31.047 -19.328 -6.629 1 95.88 41 LYS B CA 1
ATOM 2023 C C . LYS B 1 41 ? -30.781 -20.812 -6.375 1 95.88 41 LYS B C 1
ATOM 2025 O O . LYS B 1 41 ? -29.719 -21.172 -5.867 1 95.88 41 LYS B O 1
ATOM 2030 N N . ALA B 1 42 ? -31.719 -21.656 -6.699 1 95.12 42 ALA B N 1
ATOM 2031 C CA . ALA B 1 42 ? -31.594 -23.094 -6.477 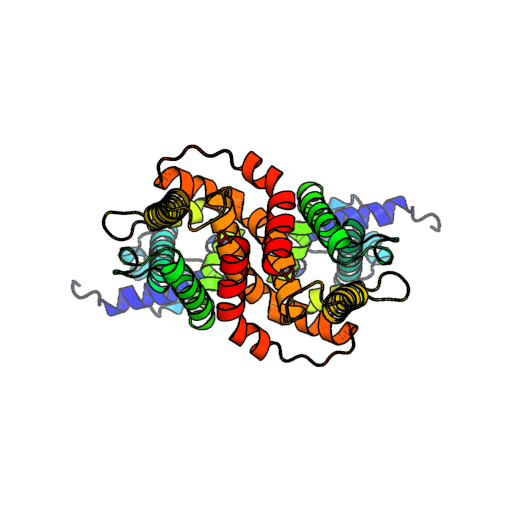1 95.12 42 ALA B CA 1
ATOM 2032 C C . ALA B 1 42 ? -30.391 -23.656 -7.242 1 95.12 42 ALA B C 1
ATOM 2034 O O . ALA B 1 42 ? -29.703 -24.531 -6.742 1 95.12 42 ALA B O 1
ATOM 2035 N N . LEU B 1 43 ? -30.156 -23.172 -8.359 1 94.94 43 LEU B N 1
ATOM 2036 C CA . LEU B 1 43 ? -29.047 -23.625 -9.188 1 94.94 43 LEU B CA 1
ATOM 2037 C C . LEU B 1 43 ? -27.703 -23.219 -8.57 1 94.94 43 LEU B C 1
ATOM 2039 O O . LEU B 1 43 ? -26.719 -23.969 -8.648 1 94.94 43 LEU B O 1
ATOM 2043 N N . VAL B 1 44 ? -27.656 -22.031 -8.008 1 96.88 44 VAL B N 1
ATOM 2044 C CA . VAL B 1 44 ? -26.438 -21.594 -7.336 1 96.88 44 VAL B CA 1
ATOM 2045 C C . VAL B 1 44 ? -26.109 -22.547 -6.188 1 96.88 44 VAL B C 1
ATOM 2047 O O . VAL B 1 44 ? -24.953 -22.953 -6.027 1 96.88 44 VAL B O 1
ATOM 2050 N N . HIS B 1 45 ? -27.156 -22.938 -5.441 1 96.38 45 HIS B N 1
ATOM 2051 C CA . HIS B 1 45 ? -26.969 -23.859 -4.328 1 96.38 45 HIS B CA 1
ATOM 2052 C C . HIS B 1 45 ? -26.562 -25.25 -4.816 1 96.38 45 HIS B C 1
ATOM 2054 O O . HIS B 1 45 ? -25.781 -25.938 -4.156 1 96.38 45 HIS B O 1
ATOM 2060 N N . TYR B 1 46 ? -27.156 -25.547 -5.883 1 95.44 46 TYR B N 1
ATOM 2061 C CA . TYR B 1 46 ? -26.812 -26.844 -6.461 1 95.44 46 TYR B CA 1
ATOM 2062 C C . TYR B 1 46 ? -25.328 -26.938 -6.789 1 95.44 46 TYR B C 1
ATOM 2064 O O . TYR B 1 46 ? -24.672 -27.922 -6.465 1 95.44 46 TYR B O 1
ATOM 2072 N N . TYR B 1 47 ? -24.766 -25.953 -7.328 1 95.25 47 TYR B N 1
ATOM 2073 C CA . TYR B 1 47 ? -23.375 -25.969 -7.785 1 95.25 47 TYR B CA 1
ATOM 2074 C C . TYR B 1 47 ? -22.422 -25.703 -6.637 1 95.25 47 TYR B C 1
ATOM 2076 O O . TYR B 1 47 ? -21.328 -26.25 -6.586 1 95.25 47 TYR B O 1
ATOM 2084 N N . PHE B 1 48 ? -22.781 -24.781 -5.664 1 96.88 48 PHE B N 1
ATOM 2085 C CA . PHE B 1 48 ? -21.781 -24.312 -4.723 1 96.88 48 PHE B CA 1
ATOM 2086 C C . PHE B 1 48 ? -22.266 -24.469 -3.285 1 96.88 48 PHE B C 1
ATOM 2088 O O . PHE B 1 48 ? -21.516 -24.219 -2.34 1 96.88 48 PHE B O 1
ATOM 2095 N N . ARG B 1 49 ? -23.406 -24.875 -3.072 1 94.75 49 ARG B N 1
ATOM 2096 C CA . ARG B 1 49 ? -24.016 -25.281 -1.812 1 94.75 49 ARG B CA 1
ATOM 2097 C C . ARG B 1 49 ? -24.297 -24.078 -0.916 1 94.75 49 ARG B C 1
ATOM 2099 O O . ARG B 1 49 ? -25.438 -23.797 -0.567 1 94.75 49 ARG B O 1
ATOM 2106 N N . THR B 1 50 ? -23.172 -23.375 -0.563 1 96.12 50 THR B N 1
ATOM 2107 C CA . THR B 1 50 ? -23.312 -22.234 0.333 1 96.12 50 THR B CA 1
ATOM 2108 C C . THR B 1 50 ? -22.547 -21.031 -0.201 1 96.12 50 THR B C 1
ATOM 2110 O O . THR B 1 50 ? -21.703 -21.172 -1.102 1 96.12 50 THR B O 1
ATOM 2113 N N . LYS B 1 51 ? -22.844 -19.938 0.39 1 96.44 51 LYS B N 1
ATOM 2114 C CA . LYS B 1 51 ? -22.109 -18.719 0.048 1 96.44 51 LYS B CA 1
ATOM 2115 C C . LYS B 1 51 ? -20.625 -18.859 0.392 1 96.44 51 LYS B C 1
ATOM 2117 O O . LYS B 1 51 ? -19.766 -18.438 -0.377 1 96.44 51 LYS B O 1
ATOM 2122 N N . ASP B 1 52 ? -20.422 -19.484 1.542 1 94.12 52 ASP B N 1
ATOM 2123 C CA . ASP B 1 52 ? -19.047 -19.672 1.996 1 94.12 52 ASP B CA 1
ATOM 2124 C C . ASP B 1 52 ? -18.266 -20.531 1.019 1 94.12 52 ASP B C 1
ATOM 2126 O O . ASP B 1 52 ? -17.125 -20.203 0.668 1 94.12 52 ASP B O 1
ATOM 2130 N N . SER B 1 53 ? -18.844 -21.531 0.628 1 95.38 53 SER B N 1
ATOM 2131 C CA . SER B 1 53 ? -18.188 -22.422 -0.324 1 95.38 53 SER B CA 1
ATOM 2132 C C . SER B 1 53 ? -17.953 -21.734 -1.661 1 95.38 53 SER B C 1
ATOM 2134 O O . SER B 1 53 ? -16.906 -21.906 -2.279 1 95.38 53 SER B O 1
ATOM 2136 N N . LEU B 1 54 ? -18.938 -21.016 -2.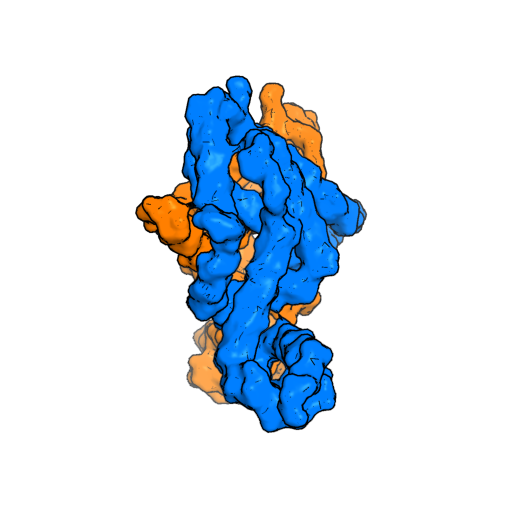105 1 96.81 54 LEU B N 1
ATOM 2137 C CA . LEU B 1 54 ? -18.812 -20.281 -3.352 1 96.81 54 LEU B CA 1
ATOM 2138 C C . LEU B 1 54 ? -17.703 -19.234 -3.246 1 96.81 54 LEU B C 1
ATOM 2140 O O . LEU B 1 54 ? -16.875 -19.109 -4.145 1 96.81 54 LEU B O 1
ATOM 2144 N N . TYR B 1 55 ? -17.688 -18.531 -2.164 1 95.19 55 TYR B N 1
ATOM 2145 C CA . TYR B 1 55 ? -16.641 -17.531 -1.948 1 95.19 55 TYR B CA 1
ATOM 2146 C C . TYR B 1 55 ? -15.266 -18.172 -1.978 1 95.19 55 TYR B C 1
ATOM 2148 O O . TYR B 1 55 ? -14.352 -17.656 -2.631 1 95.19 55 TYR B O 1
ATOM 2156 N N . GLU B 1 56 ? -15.109 -19.219 -1.226 1 92.62 56 GLU B N 1
ATOM 2157 C CA . GLU B 1 56 ? -13.82 -19.906 -1.186 1 92.62 56 GLU B CA 1
ATOM 2158 C C . GLU B 1 56 ? -13.367 -20.297 -2.586 1 92.62 56 GLU B C 1
ATOM 2160 O O . GLU B 1 56 ? -12.195 -20.141 -2.93 1 92.62 56 GLU B O 1
ATOM 2165 N N . THR B 1 57 ? -14.266 -20.75 -3.334 1 93.56 57 THR B N 1
ATOM 2166 C CA . THR B 1 57 ? -13.961 -21.156 -4.699 1 93.56 57 THR B CA 1
ATOM 2167 C C . THR B 1 57 ? -13.477 -19.969 -5.523 1 93.56 57 THR B C 1
ATOM 2169 O O . THR B 1 57 ? -12.461 -20.047 -6.211 1 93.56 57 THR B O 1
ATOM 2172 N N . ILE B 1 58 ? -14.172 -18.859 -5.465 1 94.81 58 ILE B N 1
ATOM 2173 C CA . ILE B 1 58 ? -13.836 -17.656 -6.23 1 94.81 58 ILE B CA 1
ATOM 2174 C C . ILE B 1 58 ? -12.5 -17.109 -5.746 1 94.81 58 ILE B C 1
ATOM 2176 O O . ILE B 1 58 ? -11.625 -16.766 -6.555 1 94.81 58 ILE B O 1
ATOM 2180 N N . ALA B 1 59 ? -12.344 -17.016 -4.461 1 92 59 ALA B N 1
ATOM 2181 C CA . ALA B 1 59 ? -11.109 -16.5 -3.881 1 92 59 ALA B CA 1
ATOM 2182 C C . ALA B 1 59 ? -9.906 -17.328 -4.312 1 92 59 ALA B C 1
ATOM 2184 O O . ALA B 1 59 ? -8.867 -16.781 -4.688 1 92 59 ALA B O 1
ATOM 2185 N N . GLU B 1 60 ? -10.055 -18.594 -4.254 1 90.25 60 GLU B N 1
ATOM 2186 C CA . GLU B 1 60 ? -8.984 -19.5 -4.676 1 90.25 60 GLU B CA 1
ATOM 2187 C C . GLU B 1 60 ? -8.648 -19.297 -6.148 1 90.25 60 GLU B C 1
ATOM 2189 O O . GLU B 1 60 ? -7.473 -19.25 -6.523 1 90.25 60 GLU B O 1
ATOM 2194 N N . GLU B 1 61 ? -9.625 -19.25 -6.902 1 91.75 61 GLU B N 1
ATOM 2195 C CA . GLU B 1 61 ? -9.445 -19.094 -8.344 1 91.75 61 GLU B CA 1
ATOM 2196 C C . GLU B 1 61 ? -8.742 -17.766 -8.664 1 91.75 61 GLU B C 1
ATOM 2198 O O . GLU B 1 61 ? -7.848 -17.734 -9.508 1 91.75 61 GLU B O 1
ATOM 2203 N N . MET B 1 62 ? -9.195 -16.734 -8.039 1 91.81 62 MET B N 1
ATOM 2204 C CA . MET B 1 62 ? -8.609 -15.422 -8.289 1 91.81 62 MET B CA 1
ATOM 2205 C C . MET B 1 62 ? -7.176 -15.352 -7.777 1 91.81 62 MET B C 1
ATOM 2207 O O . MET B 1 62 ? -6.312 -14.758 -8.422 1 91.81 62 MET B O 1
ATOM 2211 N N . ALA B 1 63 ? -6.906 -15.938 -6.645 1 87.5 63 ALA B N 1
ATOM 2212 C CA . ALA B 1 63 ? -5.543 -16.016 -6.117 1 87.5 63 ALA B CA 1
ATOM 2213 C C . ALA B 1 63 ? -4.625 -16.75 -7.082 1 87.5 63 ALA B C 1
ATOM 2215 O O . ALA B 1 63 ? -3.521 -16.297 -7.379 1 87.5 63 ALA B O 1
ATOM 2216 N N . ARG B 1 64 ? -5.109 -17.859 -7.547 1 86.94 64 ARG B N 1
ATOM 2217 C CA . ARG B 1 64 ? -4.336 -18.656 -8.492 1 86.94 64 ARG B CA 1
ATOM 2218 C C . ARG B 1 64 ? -4.07 -17.891 -9.773 1 86.94 64 ARG B C 1
ATOM 2220 O O . ARG B 1 64 ? -2.973 -17.953 -10.328 1 86.94 64 ARG B O 1
ATOM 2227 N N . LEU B 1 65 ? -5.09 -17.234 -10.242 1 89.88 65 LEU B N 1
ATOM 2228 C CA . LEU B 1 65 ? -4.945 -16.438 -11.469 1 89.88 65 LEU B CA 1
ATOM 2229 C C . LEU B 1 65 ? -3.898 -15.344 -11.289 1 89.88 65 LEU B C 1
ATOM 2231 O O . LEU B 1 65 ? -3.041 -15.156 -12.148 1 89.88 65 LEU B O 1
ATOM 2235 N N . ALA B 1 66 ? -3.969 -14.633 -10.227 1 89.25 66 ALA B N 1
ATOM 2236 C CA . ALA B 1 66 ? -3.014 -13.57 -9.953 1 89.25 66 ALA B CA 1
ATOM 2237 C C . ALA B 1 66 ? -1.585 -14.102 -9.922 1 89.25 66 ALA B C 1
ATOM 2239 O O . ALA B 1 66 ? -0.673 -13.5 -10.484 1 89.25 66 ALA B O 1
ATOM 2240 N N . LEU B 1 67 ? -1.354 -15.203 -9.273 1 85.12 67 LEU B N 1
ATOM 2241 C CA . LEU B 1 67 ? -0.026 -15.805 -9.164 1 85.12 67 LEU B CA 1
ATOM 2242 C C . LEU B 1 67 ? 0.488 -16.234 -10.531 1 85.12 67 LEU B C 1
ATOM 2244 O O . LEU B 1 67 ? 1.669 -16.062 -10.844 1 85.12 67 LEU B O 1
ATOM 2248 N N . ARG B 1 68 ? -0.429 -16.734 -11.305 1 86.38 68 ARG B N 1
ATOM 2249 C CA . ARG B 1 68 ? -0.039 -17.234 -12.625 1 86.38 68 ARG B CA 1
ATOM 2250 C C . ARG B 1 68 ? 0.301 -16.078 -13.562 1 86.38 68 ARG B C 1
ATOM 2252 O O . ARG B 1 68 ? 1.065 -16.25 -14.516 1 86.38 68 ARG B O 1
ATOM 2259 N N . LEU B 1 69 ? -0.317 -14.984 -13.281 1 90.75 69 LEU B N 1
ATOM 2260 C CA . LEU B 1 69 ? -0.024 -13.812 -14.094 1 90.75 69 LEU B CA 1
ATOM 2261 C C . LEU B 1 69 ? 1.378 -13.281 -13.805 1 90.75 69 LEU B C 1
ATOM 2263 O O . LEU B 1 69 ? 1.992 -12.641 -14.656 1 90.75 69 LEU B O 1
ATOM 2267 N N . VAL B 1 70 ? 1.933 -13.641 -12.68 1 89.62 70 VAL B N 1
ATOM 2268 C CA . VAL B 1 70 ? 3.207 -13.07 -12.25 1 89.62 70 VAL B CA 1
ATOM 2269 C C . VAL B 1 70 ? 4.309 -14.125 -12.367 1 89.62 70 VAL B C 1
ATOM 2271 O O . VAL B 1 70 ? 5.406 -13.836 -12.852 1 89.62 70 VAL B O 1
ATOM 2274 N N . PHE B 1 71 ? 4.004 -15.312 -11.898 1 86.5 71 PHE B N 1
ATOM 2275 C CA . PHE B 1 71 ? 4.977 -16.391 -11.906 1 86.5 71 PHE B CA 1
ATOM 2276 C C . PHE B 1 71 ? 4.676 -17.391 -13.016 1 86.5 71 PHE B C 1
ATOM 2278 O O . PHE B 1 71 ? 3.537 -17.844 -13.156 1 86.5 71 PHE B O 1
ATOM 2285 N N . ARG B 1 72 ? 5.68 -17.75 -13.758 1 86.19 72 ARG B N 1
ATOM 2286 C CA . ARG B 1 72 ? 5.488 -18.641 -14.898 1 86.19 72 ARG B CA 1
ATOM 2287 C C . ARG B 1 72 ? 6.508 -19.766 -14.883 1 86.19 72 ARG B C 1
ATOM 2289 O O . ARG B 1 72 ? 7.617 -19.609 -14.367 1 86.19 72 ARG B O 1
ATOM 2296 N N . PRO B 1 73 ? 6 -20.906 -15.453 1 83.38 73 PRO B N 1
ATOM 2297 C CA . PRO B 1 73 ? 6.988 -21.969 -15.656 1 83.38 73 PRO B CA 1
ATOM 2298 C C . PRO B 1 73 ? 8.234 -21.484 -16.391 1 83.38 73 PRO B C 1
ATOM 2300 O O . PRO B 1 73 ? 8.125 -20.688 -17.344 1 83.38 73 PRO B O 1
ATOM 2303 N N . GLY B 1 74 ? 9.359 -21.891 -15.992 1 85.94 74 GLY B N 1
ATOM 2304 C CA . GLY B 1 74 ? 10.602 -21.469 -16.625 1 85.94 74 GLY B CA 1
ATOM 2305 C C . GLY B 1 74 ? 11.344 -20.422 -15.828 1 85.94 74 GLY B C 1
ATOM 2306 O O . GLY B 1 74 ? 12.555 -20.219 -16.016 1 85.94 74 GLY B O 1
ATOM 2307 N N . ASP B 1 75 ? 10.602 -19.75 -14.961 1 88.12 75 ASP B N 1
ATOM 2308 C CA . ASP B 1 75 ? 11.234 -18.734 -14.133 1 88.12 75 ASP B CA 1
ATOM 2309 C C . ASP B 1 75 ? 12.352 -19.328 -13.281 1 88.12 75 ASP B C 1
ATOM 2311 O O . ASP B 1 75 ? 13.289 -18.625 -12.906 1 88.12 75 ASP B O 1
ATOM 2315 N N . GLU B 1 76 ? 12.227 -20.547 -12.984 1 83.69 76 GLU B N 1
ATOM 2316 C CA . GLU B 1 76 ? 13.188 -21.203 -12.109 1 83.69 76 GLU B CA 1
ATOM 2317 C C . GLU B 1 76 ? 14.562 -21.281 -12.773 1 83.69 76 GLU B C 1
ATOM 2319 O O . GLU B 1 76 ? 15.57 -21.5 -12.094 1 83.69 76 GLU B O 1
ATOM 2324 N N . ALA B 1 77 ? 14.625 -21.125 -14.062 1 89 77 ALA B N 1
ATOM 2325 C CA . ALA B 1 77 ? 15.883 -21.219 -14.797 1 89 77 ALA B CA 1
ATOM 2326 C C . ALA B 1 77 ? 16.625 -19.891 -14.797 1 89 77 ALA B C 1
ATOM 2328 O O . ALA B 1 77 ? 17.797 -19.828 -15.141 1 89 77 ALA B O 1
ATOM 2329 N N . LEU B 1 78 ? 16.062 -18.844 -14.375 1 92.06 78 LEU B N 1
ATOM 2330 C CA . LEU B 1 78 ? 16.641 -17.5 -14.398 1 92.06 78 LEU B CA 1
ATOM 2331 C C . LEU B 1 78 ? 17.422 -17.234 -13.125 1 92.06 78 LEU B C 1
ATOM 2333 O O . LEU B 1 78 ? 17.094 -17.75 -12.055 1 92.06 78 LEU B O 1
ATOM 2337 N N . THR B 1 79 ? 18.531 -16.438 -13.273 1 93.75 79 THR B N 1
ATOM 2338 C CA . THR B 1 79 ? 19.203 -15.906 -12.094 1 93.75 79 THR B CA 1
ATOM 2339 C C . THR B 1 79 ? 18.359 -14.828 -11.43 1 93.75 79 THR B C 1
ATOM 2341 O O . THR B 1 79 ? 17.391 -14.352 -12.016 1 93.75 79 THR B O 1
ATOM 2344 N N . LEU B 1 80 ? 18.688 -14.477 -10.234 1 94.25 80 LEU B N 1
ATOM 2345 C CA . LEU B 1 80 ? 17.953 -13.414 -9.555 1 94.25 80 LEU B CA 1
ATOM 2346 C C . LEU B 1 80 ? 17.984 -12.125 -10.367 1 94.25 80 LEU B C 1
ATOM 2348 O O . LEU B 1 80 ? 16.969 -11.438 -10.5 1 94.25 80 LEU B O 1
ATOM 2352 N N . GLU B 1 81 ? 19.172 -11.82 -10.938 1 94.5 81 GLU B N 1
ATOM 2353 C CA . GLU B 1 81 ? 19.375 -10.609 -11.734 1 94.5 81 GLU B CA 1
ATOM 2354 C C . GLU B 1 81 ? 18.469 -10.594 -12.953 1 94.5 81 GLU B C 1
ATOM 2356 O O . GLU B 1 81 ? 17.969 -9.539 -13.359 1 94.5 81 GLU B O 1
ATOM 2361 N N . GLU B 1 82 ? 18.219 -11.75 -13.508 1 94.94 82 GLU B N 1
ATOM 2362 C CA . GLU B 1 82 ? 17.359 -11.891 -14.672 1 94.94 82 GLU B CA 1
ATOM 2363 C C . GLU B 1 82 ? 15.883 -11.93 -14.258 1 94.94 82 GLU B C 1
ATOM 2365 O O . GLU B 1 82 ? 15.023 -11.43 -14.984 1 94.94 82 GLU B O 1
ATOM 2370 N N . LEU B 1 83 ? 15.641 -12.484 -13.148 1 94 83 LEU B N 1
ATOM 2371 C CA . LEU B 1 83 ? 14.289 -12.781 -12.688 1 94 83 LEU B CA 1
ATOM 2372 C C . LEU B 1 83 ? 13.602 -11.516 -12.18 1 94 83 LEU B C 1
ATOM 2374 O O . LEU B 1 83 ? 12.414 -11.305 -12.445 1 94 83 LEU B O 1
ATOM 2378 N N . LEU B 1 84 ? 14.258 -10.641 -11.5 1 94.44 84 LEU B N 1
ATOM 2379 C CA . LEU B 1 84 ? 13.672 -9.5 -10.812 1 94.44 84 LEU B CA 1
ATOM 2380 C C . LEU B 1 84 ? 12.953 -8.578 -11.797 1 94.44 84 LEU B C 1
ATOM 2382 O O . LEU B 1 84 ? 11.758 -8.312 -11.648 1 94.44 84 LEU B O 1
ATOM 2386 N N . PRO B 1 85 ? 13.664 -8.18 -12.891 1 96.06 85 PRO B N 1
ATOM 2387 C CA . PRO B 1 85 ? 12.961 -7.285 -13.82 1 96.06 85 PRO B CA 1
ATOM 2388 C C . PRO B 1 85 ? 11.75 -7.945 -14.469 1 96.06 85 PRO B C 1
ATOM 2390 O O . PRO B 1 85 ? 10.742 -7.281 -14.719 1 96.06 85 PRO B O 1
ATOM 2393 N N . VAL B 1 86 ? 11.82 -9.219 -14.703 1 95 86 VAL B N 1
ATOM 2394 C CA . VAL B 1 86 ? 10.734 -9.953 -15.336 1 95 86 VAL B CA 1
ATOM 2395 C C . VAL B 1 86 ? 9.531 -10.016 -14.406 1 95 86 VAL B C 1
ATOM 2397 O O . VAL B 1 86 ? 8.406 -9.711 -14.812 1 95 86 VAL B O 1
ATOM 2400 N N . LEU B 1 87 ? 9.75 -10.375 -13.188 1 94.19 87 LEU B N 1
ATOM 2401 C CA . LEU B 1 87 ? 8.672 -10.492 -12.219 1 94.19 87 LEU B CA 1
ATOM 2402 C C . LEU B 1 87 ? 8.047 -9.133 -11.922 1 94.19 87 LEU B C 1
ATOM 2404 O O . LEU B 1 87 ? 6.824 -9.016 -11.805 1 94.19 87 LEU B O 1
ATOM 2408 N N . ILE B 1 88 ? 8.883 -8.133 -11.773 1 96.88 88 ILE B N 1
ATOM 2409 C CA . ILE B 1 88 ? 8.414 -6.781 -11.492 1 96.88 88 ILE B CA 1
ATOM 2410 C C . ILE B 1 88 ? 7.527 -6.293 -12.641 1 96.88 88 ILE B C 1
ATOM 2412 O O . ILE B 1 88 ? 6.418 -5.809 -12.406 1 96.88 88 ILE B O 1
ATOM 2416 N N . ARG B 1 89 ? 7.965 -6.496 -13.844 1 96.81 89 ARG B N 1
ATOM 2417 C CA . ARG B 1 89 ? 7.207 -6.062 -15.016 1 96.81 89 ARG B CA 1
ATOM 2418 C C . ARG B 1 89 ? 5.895 -6.832 -15.133 1 96.81 89 ARG B C 1
ATOM 2420 O O . ARG B 1 89 ? 4.836 -6.234 -15.344 1 96.81 89 ARG B O 1
ATOM 2427 N N . ARG B 1 90 ? 5.961 -8.117 -14.984 1 95.94 90 ARG B N 1
ATOM 2428 C CA . ARG B 1 90 ? 4.754 -8.93 -15.07 1 95.94 90 ARG B CA 1
ATOM 2429 C C . ARG B 1 90 ? 3.732 -8.508 -14.016 1 95.94 90 ARG B C 1
ATOM 2431 O O . ARG B 1 90 ? 2.535 -8.438 -14.297 1 95.94 90 ARG B O 1
ATOM 2438 N N . HIS B 1 91 ? 4.195 -8.305 -12.844 1 95.56 91 HIS B N 1
ATOM 2439 C CA . HIS B 1 91 ? 3.311 -7.918 -11.75 1 95.56 91 HIS B CA 1
ATOM 2440 C C . HIS B 1 91 ? 2.611 -6.598 -12.047 1 95.56 91 HIS B C 1
ATOM 2442 O O . HIS B 1 91 ? 1.385 -6.504 -11.953 1 95.56 91 HIS B O 1
ATOM 2448 N N . ILE B 1 92 ? 3.369 -5.586 -12.445 1 96.12 92 ILE B N 1
ATOM 2449 C CA . ILE B 1 92 ? 2.828 -4.258 -12.719 1 96.12 92 ILE B CA 1
ATOM 2450 C C . ILE B 1 92 ? 1.895 -4.316 -13.93 1 96.12 92 ILE B C 1
ATOM 2452 O O . ILE B 1 92 ? 0.798 -3.754 -13.898 1 96.12 92 ILE B O 1
ATOM 2456 N N . GLU B 1 93 ? 2.295 -5.062 -14.93 1 95 93 GLU B N 1
ATOM 2457 C CA . GLU B 1 93 ? 1.455 -5.207 -16.109 1 95 93 GLU B CA 1
ATOM 2458 C C . GLU B 1 93 ? 0.165 -5.953 -15.789 1 95 93 GLU B C 1
ATOM 2460 O O . GLU B 1 93 ? -0.901 -5.617 -16.312 1 95 93 GLU B O 1
ATOM 2465 N N . ALA B 1 94 ? 0.29 -6.93 -14.984 1 95.19 94 ALA B N 1
ATOM 2466 C CA . ALA B 1 94 ? -0.896 -7.684 -14.586 1 95.19 94 ALA B CA 1
ATOM 2467 C C . ALA B 1 94 ? -1.886 -6.789 -13.844 1 95.19 94 ALA B C 1
ATOM 2469 O O . ALA B 1 94 ? -3.092 -6.844 -14.094 1 95.19 94 ALA B O 1
ATOM 2470 N N . MET B 1 95 ? -1.44 -6.012 -12.969 1 93.94 95 MET B N 1
ATOM 2471 C CA . MET B 1 95 ? -2.297 -5.109 -12.203 1 93.94 95 MET B CA 1
ATOM 2472 C C . MET B 1 95 ? -2.986 -4.105 -13.125 1 93.94 95 MET B C 1
ATOM 2474 O O . MET B 1 95 ? -4.156 -3.771 -12.922 1 93.94 95 MET B O 1
ATOM 2478 N N . ARG B 1 96 ? -2.273 -3.643 -14.102 1 92 96 ARG B N 1
ATOM 2479 C CA . ARG B 1 96 ? -2.84 -2.686 -15.047 1 92 96 ARG B CA 1
ATOM 2480 C C . ARG B 1 96 ? -3.877 -3.352 -15.945 1 92 96 ARG B C 1
ATOM 2482 O O . ARG B 1 96 ? -4.902 -2.748 -16.266 1 92 96 ARG B O 1
ATOM 2489 N N . ALA B 1 97 ? -3.572 -4.566 -16.312 1 94.06 97 ALA B N 1
ATOM 2490 C CA . ALA B 1 97 ? -4.422 -5.281 -17.266 1 94.06 97 ALA B CA 1
ATOM 2491 C C . ALA B 1 97 ? -5.652 -5.859 -16.562 1 94.06 97 ALA B C 1
ATOM 2493 O O . ALA B 1 97 ? -6.684 -6.086 -17.203 1 94.06 97 ALA B O 1
ATOM 2494 N N . HIS B 1 98 ? -5.535 -6.09 -15.289 1 93.81 98 HIS B N 1
ATOM 2495 C CA . HIS B 1 98 ? -6.613 -6.727 -14.547 1 93.81 98 HIS B CA 1
ATOM 2496 C C . HIS B 1 98 ? -6.941 -5.949 -13.273 1 93.81 98 HIS B C 1
ATOM 2498 O O . HIS B 1 98 ? -6.875 -6.496 -12.172 1 93.81 98 HIS B O 1
ATOM 2504 N N . PRO B 1 99 ? -7.402 -4.777 -13.438 1 89.88 99 PRO B N 1
ATOM 2505 C CA . PRO B 1 99 ? -7.598 -3.926 -12.266 1 89.88 99 PRO B CA 1
ATOM 2506 C C . PRO B 1 99 ? -8.664 -4.469 -11.312 1 89.88 99 PRO B C 1
ATOM 2508 O O . PRO B 1 99 ? -8.539 -4.324 -10.094 1 89.88 99 PRO B O 1
ATOM 2511 N N . GLN B 1 100 ? -9.664 -5.109 -11.828 1 89.75 100 GLN B N 1
ATOM 2512 C CA . GLN B 1 100 ? -10.719 -5.645 -10.969 1 89.75 100 GLN B CA 1
ATOM 2513 C C . GLN B 1 100 ? -10.195 -6.789 -10.109 1 89.75 100 GLN B C 1
ATOM 2515 O O . GLN B 1 100 ? -10.57 -6.906 -8.938 1 89.75 100 GLN B O 1
ATOM 2520 N N . LEU B 1 101 ? -9.398 -7.594 -10.734 1 92.81 101 LEU B N 1
ATOM 2521 C CA . LEU B 1 101 ? -8.805 -8.719 -10.023 1 92.81 101 LEU B CA 1
ATOM 2522 C C . LEU B 1 101 ? -7.984 -8.227 -8.828 1 92.81 101 LEU B C 1
ATOM 2524 O O . LEU B 1 101 ? -8.188 -8.688 -7.703 1 92.81 101 LEU B O 1
ATOM 2528 N N . PHE B 1 102 ? -7.211 -7.266 -9.062 1 88.62 102 PHE B N 1
ATOM 2529 C CA . PHE B 1 102 ? -6.289 -6.836 -8.016 1 88.62 102 PHE B CA 1
ATOM 2530 C C . PHE B 1 102 ? -7 -5.941 -7.004 1 88.62 102 PHE B C 1
ATOM 2532 O O . PHE B 1 102 ? -6.645 -5.926 -5.824 1 88.62 102 PHE B O 1
ATOM 2539 N N . ARG B 1 103 ? -7.961 -5.242 -7.422 1 84 103 ARG B N 1
ATOM 2540 C CA . ARG B 1 103 ? -8.812 -4.551 -6.461 1 84 103 ARG B CA 1
ATOM 2541 C C . ARG B 1 103 ? -9.492 -5.539 -5.516 1 84 103 ARG B C 1
ATOM 2543 O O . ARG B 1 103 ? -9.578 -5.293 -4.312 1 84 103 ARG B O 1
ATOM 2550 N N . PHE B 1 104 ? -9.969 -6.637 -6.098 1 89 104 PHE B N 1
ATOM 2551 C CA . PHE B 1 104 ? -10.57 -7.699 -5.297 1 89 104 PHE B CA 1
ATOM 2552 C C . PHE B 1 104 ? -9.57 -8.258 -4.293 1 89 104 PHE B C 1
ATOM 2554 O O . PHE B 1 104 ? -9.867 -8.367 -3.104 1 89 104 PHE B O 1
ATOM 2561 N N . LEU B 1 105 ? -8.344 -8.547 -4.691 1 88 105 LEU B N 1
ATOM 2562 C CA . LEU B 1 105 ? -7.328 -9.156 -3.848 1 88 105 LEU B CA 1
ATOM 2563 C C . LEU B 1 105 ? -6.91 -8.211 -2.725 1 88 105 LEU B C 1
ATOM 2565 O O . LEU B 1 105 ? -6.836 -8.617 -1.562 1 88 105 LEU B O 1
ATOM 2569 N N . ILE B 1 106 ? -6.707 -6.996 -3.051 1 81.12 106 ILE B N 1
ATOM 2570 C CA . ILE B 1 106 ? -6.297 -5.996 -2.072 1 81.12 106 ILE B CA 1
ATOM 2571 C C . ILE B 1 106 ? -7.434 -5.742 -1.084 1 81.12 106 ILE B C 1
ATOM 2573 O O . ILE B 1 106 ? -7.199 -5.602 0.118 1 81.12 106 ILE B O 1
ATOM 2577 N N . GLY B 1 107 ? -8.656 -5.668 -1.607 1 79.81 107 GLY B N 1
ATOM 2578 C CA . GLY B 1 107 ? -9.82 -5.516 -0.749 1 79.81 107 GLY B CA 1
ATOM 2579 C C . GLY B 1 107 ? -9.961 -6.629 0.271 1 79.81 107 GLY B C 1
ATOM 2580 O O . GLY B 1 107 ? -10.273 -6.375 1.438 1 79.81 107 GLY B O 1
ATOM 2581 N N . GLU B 1 108 ? -9.727 -7.824 -0.181 1 83.81 108 GLU B N 1
ATOM 2582 C CA . GLU B 1 108 ? -9.812 -8.977 0.712 1 83.81 108 GLU B CA 1
ATOM 2583 C C . GLU B 1 108 ? -8.711 -8.93 1.774 1 83.81 108 GLU B C 1
ATOM 2585 O O . GLU B 1 108 ? -8.961 -9.25 2.939 1 83.81 108 GLU B O 1
ATOM 2590 N N . LEU B 1 109 ? -7.523 -8.555 1.363 1 76.12 109 LEU B N 1
ATOM 2591 C CA . LEU B 1 109 ? -6.41 -8.445 2.299 1 76.12 109 LEU B CA 1
ATOM 2592 C C . LEU B 1 109 ? -6.695 -7.387 3.359 1 76.12 109 LEU B C 1
ATOM 2594 O O . LEU B 1 109 ? -6.262 -7.516 4.504 1 76.12 109 LEU B O 1
ATOM 2598 N N . ALA B 1 110 ? -7.484 -6.438 3.004 1 71.31 110 ALA B N 1
ATOM 2599 C CA . ALA B 1 110 ? -7.797 -5.332 3.9 1 71.31 110 ALA B CA 1
ATOM 2600 C C . ALA B 1 110 ? -8.953 -5.688 4.836 1 71.31 110 ALA B C 1
ATOM 2602 O O . ALA B 1 110 ? -8.945 -5.316 6.012 1 71.31 110 ALA B O 1
ATOM 2603 N N . SER B 1 111 ? -9.891 -6.379 4.332 1 74.12 111 SER B N 1
ATOM 2604 C CA . SER B 1 111 ? -11.156 -6.504 5.055 1 74.12 111 SER B CA 1
ATOM 2605 C C . SER B 1 111 ? -11.352 -7.922 5.578 1 74.12 111 SER B C 1
ATOM 2607 O O . SER B 1 111 ? -12.148 -8.148 6.492 1 74.12 111 SER B O 1
ATOM 2609 N N . ASN B 1 112 ? -10.859 -8.836 4.941 1 78.88 112 ASN B N 1
ATOM 2610 C CA . ASN B 1 112 ? -11.031 -10.25 5.266 1 78.88 112 ASN B CA 1
ATOM 2611 C C . ASN B 1 112 ? -9.688 -10.969 5.344 1 78.88 112 ASN B C 1
ATOM 2613 O O . ASN B 1 112 ? -9.539 -12.07 4.805 1 78.88 112 ASN B O 1
ATOM 2617 N N . ARG B 1 113 ? -8.797 -10.367 5.969 1 75.62 113 ARG B N 1
ATOM 2618 C CA . ARG B 1 113 ? -7.379 -10.703 5.91 1 75.62 113 ARG B CA 1
ATOM 2619 C C . ARG B 1 113 ? -7.141 -12.156 6.297 1 75.62 113 ARG B C 1
ATOM 2621 O O . ARG B 1 113 ? -6.562 -12.922 5.523 1 75.62 113 ARG B O 1
ATOM 2628 N N . ALA B 1 114 ? -7.602 -12.539 7.445 1 73.06 114 ALA B N 1
ATOM 2629 C CA . ALA B 1 114 ? -7.285 -13.859 7.984 1 73.06 114 ALA B CA 1
ATOM 2630 C C . ALA B 1 114 ? -7.805 -14.961 7.066 1 73.06 114 ALA B C 1
ATOM 2632 O O . ALA B 1 114 ? -7.062 -15.875 6.691 1 73.06 114 ALA B O 1
ATOM 2633 N N . GLU B 1 115 ? -9.008 -14.844 6.68 1 79 115 GLU B N 1
ATOM 2634 C CA . GLU B 1 115 ? -9.617 -15.859 5.82 1 79 115 GLU B CA 1
ATOM 2635 C C . GLU B 1 115 ? -8.961 -15.875 4.441 1 79 115 GLU B C 1
ATOM 2637 O O . GLU B 1 115 ? -8.633 -16.938 3.916 1 79 115 GLU B O 1
ATOM 2642 N N . PHE B 1 116 ? -8.789 -14.727 3.939 1 82.81 116 PHE B N 1
ATOM 2643 C CA . PHE B 1 116 ? -8.234 -14.633 2.594 1 82.81 116 PHE B CA 1
ATOM 2644 C C . PHE B 1 116 ? -6.785 -15.109 2.574 1 82.81 116 PHE B C 1
ATOM 2646 O O . PHE B 1 116 ? -6.363 -15.789 1.636 1 82.81 116 PHE B O 1
ATOM 2653 N N . LEU B 1 117 ? -6.086 -14.828 3.555 1 75.31 117 LEU B N 1
ATOM 2654 C CA . LEU B 1 117 ? -4.695 -15.258 3.621 1 75.31 117 LEU B CA 1
ATOM 2655 C C . LEU B 1 117 ? -4.598 -16.781 3.68 1 75.31 117 LEU B C 1
ATOM 2657 O O . LEU B 1 117 ? -3.686 -17.375 3.096 1 75.31 117 LEU B O 1
ATOM 2661 N N . ALA B 1 118 ? -5.473 -17.344 4.379 1 75.12 118 ALA B N 1
ATOM 2662 C CA . ALA B 1 118 ? -5.496 -18.797 4.438 1 75.12 118 ALA B CA 1
ATOM 2663 C C . ALA B 1 118 ? -5.746 -19.406 3.057 1 75.12 118 ALA B C 1
ATOM 2665 O O . ALA B 1 118 ? -5.117 -20.391 2.684 1 75.12 118 ALA B O 1
ATOM 2666 N N . ILE B 1 119 ? -6.598 -18.781 2.346 1 78.5 119 ILE B N 1
ATOM 2667 C CA . ILE B 1 119 ? -6.914 -19.234 0.994 1 78.5 119 ILE B CA 1
ATOM 2668 C C . ILE B 1 119 ? -5.719 -19 0.077 1 78.5 119 ILE B C 1
ATOM 2670 O O . ILE B 1 119 ? -5.309 -19.891 -0.672 1 78.5 119 ILE B O 1
ATOM 2674 N N . PHE B 1 120 ? -5.141 -17.828 0.185 1 76.44 120 PHE B N 1
ATOM 2675 C CA . PHE B 1 120 ? -4.023 -17.406 -0.656 1 76.44 120 PHE B CA 1
ATOM 2676 C C . PHE B 1 120 ? -2.809 -18.297 -0.415 1 76.44 120 PHE B C 1
ATOM 2678 O O . PHE B 1 120 ? -2.137 -18.703 -1.362 1 76.44 120 PHE B O 1
ATOM 2685 N N . ALA B 1 121 ? -2.594 -18.625 0.778 1 70.69 121 ALA B N 1
ATOM 2686 C CA . ALA B 1 121 ? -1.457 -19.453 1.159 1 70.69 121 ALA B CA 1
ATOM 2687 C C . ALA B 1 121 ? -1.562 -20.844 0.536 1 70.69 121 ALA B C 1
ATOM 2689 O O . ALA B 1 121 ? -0.545 -21.453 0.212 1 70.69 121 ALA B O 1
ATOM 2690 N N . ARG B 1 122 ? -2.693 -21.281 0.324 1 72.31 122 ARG B N 1
ATOM 2691 C CA . ARG B 1 122 ? -2.914 -22.609 -0.242 1 72.31 122 ARG B CA 1
ATOM 2692 C C . ARG B 1 122 ? -2.631 -22.609 -1.74 1 72.31 122 ARG B C 1
ATOM 2694 O O . ARG B 1 122 ? -2.367 -23.672 -2.32 1 72.31 122 ARG B O 1
ATOM 2701 N N . GLN B 1 123 ? -2.717 -21.438 -2.316 1 68.19 123 GLN B N 1
ATOM 2702 C CA . GLN B 1 123 ? -2.592 -21.359 -3.768 1 68.19 123 GLN B CA 1
ATOM 2703 C C . GLN B 1 123 ? -1.14 -21.141 -4.184 1 68.19 123 GLN B C 1
ATOM 2705 O O . GLN B 1 123 ? -0.779 -21.359 -5.34 1 68.19 123 GLN B O 1
ATOM 2710 N N . LEU B 1 124 ? -0.394 -20.625 -3.439 1 62.69 124 LEU B N 1
ATOM 2711 C CA . LEU B 1 124 ? 0.967 -20.234 -3.783 1 62.69 124 LEU B CA 1
ATOM 2712 C C . LEU B 1 124 ? 1.815 -21.438 -4.141 1 62.69 124 LEU B C 1
ATOM 2714 O O . LEU B 1 124 ? 3.043 -21.344 -4.219 1 62.69 124 LEU B O 1
ATOM 2718 N N . THR B 1 125 ? 1.224 -22.609 -4.32 1 57.62 125 THR B N 1
ATOM 2719 C CA . THR B 1 125 ? 1.99 -23.781 -4.715 1 57.62 125 THR B CA 1
ATOM 2720 C C . THR B 1 125 ? 1.952 -23.969 -6.227 1 57.62 125 THR B C 1
ATOM 2722 O O . THR B 1 125 ? 0.883 -23.906 -6.84 1 57.62 125 THR B O 1
ATOM 2725 N N . LEU B 1 126 ? 2.852 -23.359 -6.969 1 49.66 126 LEU B N 1
ATOM 2726 C CA . LEU B 1 126 ? 3.064 -23.672 -8.375 1 49.66 126 LEU B CA 1
ATOM 2727 C C . LEU B 1 126 ? 3.684 -25.047 -8.547 1 49.66 126 LEU B C 1
ATOM 2729 O O . LEU B 1 126 ? 4.879 -25.234 -8.297 1 49.66 126 LEU B O 1
ATOM 2733 N N . GLY B 1 127 ? 2.982 -26.047 -9.117 1 51.22 127 GLY B N 1
ATOM 2734 C CA . GLY B 1 127 ? 3.441 -27.438 -9.148 1 51.22 127 GLY B CA 1
ATOM 2735 C C . GLY B 1 127 ? 3.707 -28 -7.766 1 51.22 127 GLY B C 1
ATOM 2736 O O . GLY B 1 127 ? 2.83 -27.984 -6.902 1 51.22 127 GLY B O 1
ATOM 2737 N N . GLU B 1 128 ? 4.977 -28.531 -7.73 1 54.72 128 GLU B N 1
ATOM 2738 C CA . GLU B 1 128 ? 5.414 -29.172 -6.5 1 54.72 128 GLU B CA 1
ATOM 2739 C C . GLU B 1 128 ? 6.016 -28.172 -5.527 1 54.72 128 GLU B C 1
ATOM 2741 O O . GLU B 1 128 ? 6.203 -28.469 -4.348 1 54.72 128 GLU B O 1
ATOM 2746 N N . ARG B 1 129 ? 6.301 -26.906 -6.098 1 61.47 129 ARG B N 1
ATOM 2747 C CA . ARG B 1 129 ? 7 -26.016 -5.176 1 61.47 129 ARG B CA 1
ATOM 2748 C C . ARG B 1 129 ? 6.25 -24.703 -5.016 1 61.47 129 ARG B C 1
ATOM 2750 O O . ARG B 1 129 ? 5.613 -24.219 -5.957 1 61.47 129 ARG B O 1
ATOM 2757 N N . HIS B 1 130 ? 6.297 -24.172 -3.885 1 71.31 130 HIS B N 1
ATOM 2758 C CA . HIS B 1 130 ? 5.684 -22.891 -3.568 1 71.31 130 HIS B CA 1
ATOM 2759 C C . HIS B 1 130 ? 6.496 -21.734 -4.148 1 71.31 130 HIS B C 1
ATOM 2761 O O . HIS B 1 130 ? 7.73 -21.75 -4.105 1 71.31 130 HIS B O 1
ATOM 2767 N N . VAL B 1 131 ? 5.891 -20.766 -4.867 1 75.81 131 VAL B N 1
ATOM 2768 C CA . VAL B 1 131 ? 6.535 -19.672 -5.594 1 75.81 131 VAL B CA 1
ATOM 2769 C C . VAL B 1 131 ? 7.488 -18.938 -4.664 1 75.81 131 VAL B C 1
ATOM 2771 O O . VAL B 1 131 ? 8.578 -18.531 -5.078 1 75.81 131 VAL B O 1
ATOM 2774 N N . TRP B 1 132 ? 7.164 -18.844 -3.473 1 77.25 132 TRP B N 1
ATOM 2775 C CA . TRP B 1 132 ? 7.992 -18.109 -2.525 1 77.25 132 TRP B CA 1
ATOM 2776 C C . TRP B 1 132 ? 9.25 -18.891 -2.17 1 77.25 132 TRP B C 1
ATOM 2778 O O . TRP B 1 132 ? 10.297 -18.312 -1.892 1 77.25 132 TRP B O 1
ATOM 2788 N N . SER B 1 133 ? 9.117 -20.172 -2.227 1 78.06 133 SER B N 1
ATOM 2789 C CA . SER B 1 133 ? 10.273 -21 -1.936 1 78.06 133 SER B CA 1
ATOM 2790 C C . SER B 1 133 ? 11.359 -20.828 -2.994 1 78.06 133 SER B C 1
ATOM 2792 O O . SER B 1 133 ? 12.539 -20.703 -2.664 1 78.06 133 SER B O 1
ATOM 2794 N N . TYR B 1 134 ? 10.93 -20.844 -4.148 1 78.06 134 TYR B N 1
ATOM 2795 C CA . TYR B 1 134 ? 11.945 -20.703 -5.18 1 78.06 134 TYR B CA 1
ATOM 2796 C C . TYR B 1 134 ? 12.547 -19.312 -5.168 1 78.06 134 TYR B C 1
ATOM 2798 O O . TYR B 1 134 ? 13.75 -19.141 -5.367 1 78.06 134 TYR B O 1
ATOM 2806 N N . PHE B 1 135 ? 11.734 -18.281 -4.965 1 85.81 135 PHE B N 1
ATOM 2807 C CA . PHE B 1 135 ? 12.25 -16.922 -4.891 1 85.81 135 PHE B CA 1
ATOM 2808 C C . PHE B 1 135 ? 13.273 -16.797 -3.768 1 85.81 135 PHE B C 1
ATOM 2810 O O . PHE B 1 135 ? 14.352 -16.219 -3.963 1 85.81 135 PHE B O 1
ATOM 2817 N N . LEU B 1 136 ? 12.961 -17.359 -2.631 1 88.88 136 LEU B N 1
ATOM 2818 C CA . LEU B 1 136 ? 13.883 -17.328 -1.504 1 88.88 136 LEU B CA 1
ATOM 2819 C C . LEU B 1 136 ? 15.172 -18.078 -1.839 1 88.88 136 LEU B C 1
ATOM 2821 O O . LEU B 1 136 ? 16.266 -17.656 -1.437 1 88.88 136 LEU B O 1
ATOM 2825 N N . GLU B 1 137 ? 15.016 -19.109 -2.561 1 88.69 137 GLU B N 1
ATOM 2826 C CA . GLU B 1 137 ? 16.172 -19.875 -2.998 1 88.69 137 GLU B CA 1
ATOM 2827 C C . GLU B 1 137 ? 17.062 -19.062 -3.938 1 88.69 137 GLU B C 1
ATOM 2829 O O . GLU B 1 137 ? 18.281 -19.109 -3.846 1 88.69 137 GLU B O 1
ATOM 2834 N N . LYS B 1 138 ? 16.422 -18.344 -4.809 1 92.06 138 LYS B N 1
ATOM 2835 C CA . LYS B 1 138 ? 17.156 -17.516 -5.75 1 92.06 138 LYS B CA 1
ATOM 2836 C C . LYS B 1 138 ? 17.922 -16.406 -5.023 1 92.06 138 LYS B C 1
ATOM 2838 O O . LYS B 1 138 ? 19.047 -16.078 -5.395 1 92.06 138 LYS B O 1
ATOM 2843 N N . ILE B 1 139 ? 17.328 -15.828 -4.039 1 94.06 139 ILE B N 1
ATOM 2844 C CA . ILE B 1 139 ? 17.984 -14.797 -3.236 1 94.06 139 ILE B CA 1
ATOM 2845 C C . ILE B 1 139 ? 19.188 -15.391 -2.52 1 94.06 139 ILE B C 1
ATOM 2847 O O . ILE B 1 139 ? 20.281 -14.805 -2.52 1 94.06 139 ILE B O 1
ATOM 2851 N N . GLU B 1 140 ? 18.984 -16.531 -2.004 1 93.38 140 GLU B N 1
ATOM 2852 C CA . GLU B 1 140 ? 20.062 -17.203 -1.284 1 93.38 140 GLU B CA 1
ATOM 2853 C C . GLU B 1 140 ? 21.203 -17.578 -2.221 1 93.38 140 GLU B C 1
ATOM 2855 O O . GLU B 1 140 ? 22.375 -17.422 -1.862 1 93.38 140 GLU B O 1
ATOM 2860 N N . GLU B 1 141 ? 20.844 -18.047 -3.354 1 94.44 141 GLU B N 1
ATOM 2861 C CA . GLU B 1 141 ? 21.844 -18.375 -4.363 1 94.44 141 GLU B CA 1
ATOM 2862 C C . GLU B 1 141 ? 22.672 -17.141 -4.73 1 94.44 141 GLU B C 1
ATOM 2864 O O . GLU B 1 141 ? 23.891 -17.203 -4.785 1 94.44 141 GLU B O 1
ATOM 2869 N N . ALA B 1 142 ? 22.047 -16.047 -4.996 1 95.88 142 ALA B N 1
ATOM 2870 C CA . ALA B 1 142 ? 22.734 -14.797 -5.352 1 95.88 142 ALA B CA 1
ATOM 2871 C C . ALA B 1 142 ? 23.625 -14.32 -4.219 1 95.88 142 ALA B C 1
ATOM 2873 O O . ALA B 1 142 ? 24.719 -13.797 -4.461 1 95.88 142 ALA B O 1
ATOM 2874 N N . ARG B 1 143 ? 23.156 -14.5 -2.996 1 94.88 143 ARG B N 1
ATOM 2875 C CA . ARG B 1 143 ? 23.938 -14.141 -1.818 1 94.88 143 ARG B CA 1
ATOM 2876 C C . ARG B 1 143 ? 25.188 -15 -1.715 1 94.88 143 ARG B C 1
ATOM 2878 O O . ARG B 1 143 ? 26.297 -14.477 -1.529 1 94.88 143 ARG B O 1
ATOM 2885 N N . LYS B 1 144 ? 25.016 -16.25 -1.887 1 95.25 144 LYS B N 1
ATOM 2886 C CA . LYS B 1 144 ? 26.125 -17.203 -1.793 1 95.25 144 LYS B CA 1
ATOM 2887 C C . LYS B 1 144 ? 27.172 -16.938 -2.885 1 95.25 144 LYS B C 1
ATOM 2889 O O . LYS B 1 144 ? 28.359 -17.109 -2.662 1 95.25 144 LYS B O 1
ATOM 2894 N N . GLU B 1 145 ? 26.719 -16.531 -4.008 1 95.5 145 GLU B N 1
ATOM 2895 C CA . GLU B 1 145 ? 27.594 -16.266 -5.145 1 95.5 145 GLU B CA 1
ATOM 2896 C C . GLU B 1 145 ? 28.234 -14.891 -5.035 1 95.5 145 GLU B C 1
ATOM 2898 O O . GLU B 1 145 ? 29.047 -14.508 -5.875 1 95.5 145 GLU B O 1
ATOM 2903 N N . GLY B 1 146 ? 27.797 -14.156 -4.07 1 95.12 146 GLY B N 1
ATOM 2904 C CA . GLY B 1 146 ? 28.375 -12.836 -3.85 1 95.12 146 GLY B CA 1
ATOM 2905 C C . GLY B 1 146 ? 27.891 -11.812 -4.855 1 95.12 146 GLY B C 1
ATOM 2906 O O . GLY B 1 146 ? 28.578 -10.812 -5.102 1 95.12 146 GLY B O 1
ATOM 2907 N N . ARG B 1 147 ? 26.812 -12.039 -5.426 1 95.25 147 ARG B N 1
ATOM 2908 C CA . ARG B 1 147 ? 26.281 -11.141 -6.441 1 95.25 147 ARG B CA 1
ATOM 2909 C C . ARG B 1 147 ? 25.484 -10.008 -5.801 1 95.25 147 ARG B C 1
ATOM 2911 O O . ARG B 1 147 ? 25.297 -8.945 -6.41 1 95.25 147 ARG B O 1
ATOM 2918 N N . ILE B 1 148 ? 25 -10.258 -4.582 1 96.38 148 ILE B N 1
ATOM 2919 C CA . ILE B 1 148 ? 24.234 -9.234 -3.895 1 96.38 148 ILE B CA 1
ATOM 2920 C C . ILE B 1 148 ? 24.766 -9.039 -2.48 1 96.38 148 ILE B C 1
ATOM 2922 O O . ILE B 1 148 ? 25.453 -9.914 -1.946 1 96.38 148 ILE B O 1
ATOM 2926 N N . LYS B 1 149 ? 24.5 -7.863 -1.9 1 95.38 149 LYS B N 1
ATOM 2927 C CA . LYS B 1 149 ? 24.875 -7.539 -0.527 1 95.38 149 LYS B CA 1
ATOM 2928 C C . LYS B 1 149 ? 24.125 -8.422 0.47 1 95.38 149 LYS B C 1
ATOM 2930 O O . LYS B 1 149 ? 23.078 -8.984 0.15 1 95.38 149 LYS B O 1
ATOM 2935 N N . GLU B 1 150 ? 24.766 -8.523 1.644 1 93.19 150 GLU B N 1
ATOM 2936 C CA . GLU B 1 150 ? 24.047 -9.195 2.723 1 93.19 150 GLU B CA 1
ATOM 2937 C C . GLU B 1 150 ? 22.781 -8.438 3.098 1 93.19 150 GLU B C 1
ATOM 2939 O O . GLU B 1 150 ? 22.812 -7.227 3.293 1 93.19 150 GLU B O 1
ATOM 2944 N N . MET B 1 151 ? 21.719 -9.266 3.107 1 92.69 151 MET B N 1
ATOM 2945 C CA . MET B 1 151 ? 20.453 -8.641 3.463 1 92.69 151 MET B CA 1
ATOM 2946 C C . MET B 1 151 ? 19.422 -9.68 3.908 1 92.69 151 MET B C 1
ATOM 2948 O O . MET B 1 151 ? 19.609 -10.875 3.666 1 92.69 151 MET B O 1
ATOM 2952 N N . ASP B 1 152 ? 18.422 -9.242 4.609 1 94.69 152 ASP B N 1
ATOM 2953 C CA . ASP B 1 152 ? 17.266 -10.07 4.957 1 94.69 152 ASP B CA 1
ATOM 2954 C C . ASP B 1 152 ? 16.375 -10.305 3.744 1 94.69 152 ASP B C 1
ATOM 2956 O O . ASP B 1 152 ? 15.797 -9.359 3.197 1 94.69 152 ASP B O 1
ATOM 2960 N N . PRO B 1 153 ? 16.219 -11.609 3.344 1 94.88 153 PRO B N 1
ATOM 2961 C CA . PRO B 1 153 ? 15.414 -11.867 2.146 1 94.88 153 PRO B CA 1
ATOM 2962 C C . PRO B 1 153 ? 13.969 -11.406 2.301 1 94.88 153 PRO B C 1
ATOM 2964 O O . PRO B 1 153 ? 13.312 -11.062 1.311 1 94.88 153 PRO B O 1
ATOM 2967 N N . PHE B 1 154 ? 13.453 -11.398 3.492 1 94.44 154 PHE B N 1
ATOM 2968 C CA . PHE B 1 154 ? 12.07 -10.984 3.721 1 94.44 154 PHE B CA 1
ATOM 2969 C C . PHE B 1 154 ? 11.922 -9.477 3.539 1 94.44 154 PHE B C 1
ATOM 2971 O O . PHE B 1 154 ? 10.875 -9.008 3.092 1 94.44 154 PHE B O 1
ATOM 2978 N N . GLN B 1 155 ? 12.953 -8.742 3.879 1 96.56 155 GLN B N 1
ATOM 2979 C CA . GLN B 1 155 ? 12.945 -7.312 3.57 1 96.56 155 GLN B CA 1
ATOM 2980 C C . GLN B 1 155 ? 12.867 -7.074 2.064 1 96.56 155 GLN B C 1
ATOM 2982 O O . GLN B 1 155 ? 12.125 -6.207 1.604 1 96.56 155 GLN B O 1
ATOM 2987 N N . LEU B 1 156 ? 13.656 -7.84 1.366 1 95.56 156 LEU B N 1
ATOM 2988 C CA . LEU B 1 156 ? 13.68 -7.684 -0.084 1 95.56 156 LEU B CA 1
ATOM 2989 C C . LEU B 1 156 ? 12.32 -8.008 -0.689 1 95.56 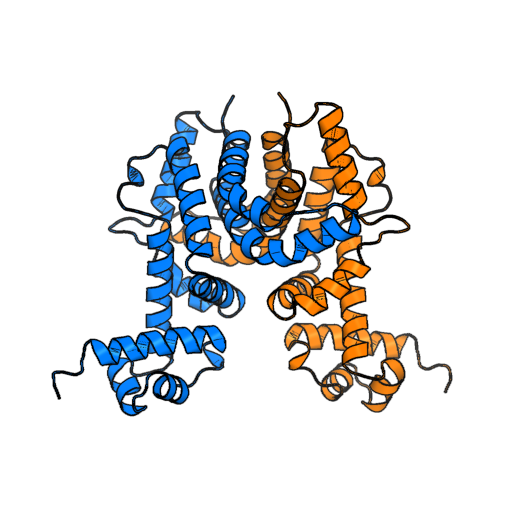156 LEU B C 1
ATOM 2991 O O . LEU B 1 156 ? 11.852 -7.312 -1.595 1 95.56 156 LEU B O 1
ATOM 2995 N N . ILE B 1 157 ? 11.688 -9.062 -0.243 1 93 157 ILE B N 1
ATOM 2996 C CA . ILE B 1 157 ? 10.352 -9.422 -0.713 1 93 157 ILE B CA 1
ATOM 2997 C C . ILE B 1 157 ? 9.383 -8.273 -0.45 1 93 157 ILE B C 1
ATOM 2999 O O . ILE B 1 157 ? 8.648 -7.859 -1.348 1 93 157 ILE B O 1
ATOM 3003 N N . LEU B 1 158 ? 9.359 -7.734 0.747 1 95.06 158 LEU B N 1
ATOM 3004 C CA . LEU B 1 158 ? 8.508 -6.609 1.097 1 95.06 158 LEU B CA 1
ATOM 3005 C C . LEU B 1 158 ? 8.805 -5.402 0.21 1 95.06 158 LEU B C 1
ATOM 3007 O O . LEU B 1 158 ? 7.887 -4.684 -0.193 1 95.06 158 LEU B O 1
ATOM 3011 N N . ASP B 1 159 ? 10.102 -5.172 -0.044 1 97.38 159 ASP B N 1
ATOM 3012 C CA . ASP B 1 159 ? 10.477 -4.047 -0.901 1 97.38 159 ASP B CA 1
ATOM 3013 C C . ASP B 1 159 ? 9.836 -4.176 -2.281 1 97.38 159 ASP B C 1
ATOM 3015 O O . ASP B 1 159 ? 9.195 -3.242 -2.764 1 97.38 159 ASP B O 1
ATOM 3019 N N . ILE B 1 160 ? 9.992 -5.328 -2.852 1 95.88 160 ILE B N 1
ATOM 3020 C CA . ILE B 1 160 ? 9.531 -5.551 -4.215 1 95.88 160 ILE B CA 1
ATOM 3021 C C . ILE B 1 160 ? 8.008 -5.441 -4.27 1 95.88 160 ILE B C 1
ATOM 3023 O O . ILE B 1 160 ? 7.461 -4.719 -5.105 1 95.88 160 ILE B O 1
ATOM 3027 N N . VAL B 1 161 ? 7.316 -6.094 -3.385 1 92.62 161 VAL B N 1
ATOM 3028 C CA . VAL B 1 161 ? 5.855 -6.09 -3.377 1 92.62 161 VAL B CA 1
ATOM 3029 C C . VAL B 1 161 ? 5.348 -4.672 -3.119 1 92.62 161 VAL B C 1
ATOM 3031 O O . VAL B 1 161 ? 4.387 -4.227 -3.756 1 92.62 161 VAL B O 1
ATOM 3034 N N . SER B 1 162 ? 5.949 -3.967 -2.178 1 95.69 162 SER B N 1
ATOM 3035 C CA . SER B 1 162 ? 5.543 -2.605 -1.844 1 95.69 162 SER B CA 1
ATOM 3036 C C . SER B 1 162 ? 5.691 -1.676 -3.043 1 95.69 162 SER B C 1
ATOM 3038 O O . SER B 1 162 ? 4.77 -0.928 -3.371 1 95.69 162 SER B O 1
ATOM 3040 N N . LEU B 1 163 ? 6.816 -1.744 -3.695 1 97.56 163 LEU B N 1
ATOM 3041 C CA . LEU B 1 163 ? 7.133 -0.846 -4.801 1 97.56 163 LEU B CA 1
ATOM 3042 C C . LEU B 1 163 ? 6.242 -1.133 -6.004 1 97.56 163 LEU B C 1
ATOM 3044 O O . LEU B 1 163 ? 5.965 -0.237 -6.805 1 97.56 163 LEU B O 1
ATOM 3048 N N . ASN B 1 164 ? 5.785 -2.322 -6.137 1 95.81 164 ASN B N 1
ATOM 3049 C CA . ASN B 1 164 ? 4.961 -2.707 -7.277 1 95.81 164 ASN B CA 1
ATOM 3050 C C . ASN B 1 164 ? 3.494 -2.35 -7.059 1 95.81 164 ASN B C 1
ATOM 3052 O O . ASN B 1 164 ? 2.812 -1.902 -7.98 1 95.81 164 ASN B O 1
ATOM 3056 N N . ILE B 1 165 ? 3.033 -2.564 -5.859 1 91.81 165 ILE B N 1
ATOM 3057 C CA . ILE B 1 165 ? 1.594 -2.549 -5.621 1 91.81 165 ILE B CA 1
ATOM 3058 C C . ILE B 1 165 ? 1.156 -1.148 -5.199 1 91.81 165 ILE B C 1
ATOM 3060 O O . ILE B 1 165 ? 0.257 -0.563 -5.805 1 91.81 165 ILE B O 1
ATOM 3064 N N . PHE B 1 166 ? 1.771 -0.591 -4.23 1 90.38 166 PHE B N 1
ATOM 3065 C CA . PHE B 1 166 ? 1.266 0.599 -3.557 1 90.38 166 PHE B CA 1
ATOM 3066 C C . PHE B 1 166 ? 1.102 1.751 -4.543 1 90.38 166 PHE B C 1
ATOM 3068 O O . PHE B 1 166 ? 0.093 2.457 -4.516 1 90.38 166 PHE B O 1
ATOM 3075 N N . PRO B 1 167 ? 2.111 1.992 -5.445 1 91.5 167 PRO B N 1
ATOM 3076 C CA . PRO B 1 167 ? 1.971 3.139 -6.348 1 91.5 167 PRO B CA 1
ATOM 3077 C C . PRO B 1 167 ? 0.725 3.051 -7.223 1 91.5 167 PRO B C 1
ATOM 3079 O O . PRO B 1 167 ? 0.083 4.07 -7.496 1 91.5 167 PRO B O 1
ATOM 3082 N N . LEU B 1 168 ? 0.444 1.875 -7.688 1 86.19 168 LEU B N 1
ATOM 3083 C CA . LEU B 1 168 ? -0.724 1.734 -8.555 1 86.19 168 LEU B CA 1
ATOM 3084 C C . LEU B 1 168 ? -1.998 2.123 -7.809 1 86.19 168 LEU B C 1
ATOM 3086 O O . LEU B 1 168 ? -2.969 2.57 -8.422 1 86.19 168 LEU B O 1
ATOM 3090 N N . LEU B 1 169 ? -1.963 1.984 -6.523 1 81.69 169 LEU B N 1
ATOM 3091 C CA . LEU B 1 169 ? -3.129 2.305 -5.707 1 81.69 169 LEU B CA 1
ATOM 3092 C C . LEU B 1 169 ? -3.174 3.793 -5.383 1 81.69 169 LEU B C 1
ATOM 3094 O O . LEU B 1 169 ? -4.254 4.379 -5.285 1 81.69 169 LEU B O 1
ATOM 3098 N N . VAL B 1 170 ? -2.057 4.441 -5.285 1 84.5 170 VAL B N 1
ATOM 3099 C CA . VAL B 1 170 ? -2.076 5.766 -4.664 1 84.5 170 VAL B CA 1
ATOM 3100 C C . VAL B 1 170 ? -1.637 6.816 -5.68 1 84.5 170 VAL B C 1
ATOM 3102 O O . VAL B 1 170 ? -1.932 8 -5.52 1 84.5 170 VAL B O 1
ATOM 3105 N N . ALA B 1 171 ? -0.856 6.5 -6.73 1 88.56 171 ALA B N 1
ATOM 3106 C CA . ALA B 1 171 ? -0.22 7.453 -7.637 1 88.56 171 ALA B CA 1
ATOM 3107 C C . ALA B 1 171 ? -1.259 8.352 -8.305 1 88.56 171 ALA B C 1
ATOM 3109 O O . ALA B 1 171 ? -1.097 9.57 -8.359 1 88.56 171 ALA B O 1
ATOM 3110 N N . PRO B 1 172 ? -2.373 7.809 -8.773 1 83.06 172 PRO B N 1
ATOM 3111 C CA . PRO B 1 172 ? -3.354 8.641 -9.469 1 83.06 172 PRO B CA 1
ATOM 3112 C C . PRO B 1 172 ? -3.922 9.75 -8.586 1 83.06 172 PRO B C 1
ATOM 3114 O O . PRO B 1 172 ? -4.309 10.805 -9.094 1 83.06 172 PRO B O 1
ATOM 3117 N N . ALA B 1 173 ? -3.908 9.531 -7.352 1 79.88 173 ALA B N 1
ATOM 3118 C CA . ALA B 1 173 ? -4.461 10.531 -6.445 1 79.88 173 ALA B CA 1
ATOM 3119 C C . ALA B 1 173 ? -3.359 11.406 -5.855 1 79.88 173 ALA B C 1
ATOM 3121 O O . ALA B 1 173 ? -3.504 12.633 -5.773 1 79.88 173 ALA B O 1
ATOM 3122 N N . LEU B 1 174 ? -2.293 10.859 -5.52 1 83.06 174 LEU B N 1
ATOM 3123 C CA . LEU B 1 174 ? -1.245 11.523 -4.754 1 83.06 174 LEU B CA 1
ATOM 3124 C C . LEU B 1 174 ? -0.392 12.406 -5.66 1 83.06 174 LEU B C 1
ATOM 3126 O O . LEU B 1 174 ? -0.111 13.562 -5.324 1 83.06 174 LEU B O 1
ATOM 3130 N N . LEU B 1 175 ? -0.04 11.945 -6.809 1 88.75 175 LEU B N 1
ATOM 3131 C CA . LEU B 1 175 ? 0.946 12.641 -7.633 1 88.75 175 LEU B CA 1
ATOM 3132 C C . LEU B 1 175 ? 0.375 13.945 -8.188 1 88.75 175 LEU B C 1
ATOM 3134 O O . LEU B 1 175 ? 1.046 14.977 -8.164 1 88.75 175 LEU B O 1
ATOM 3138 N N . PRO B 1 176 ? -0.891 13.953 -8.727 1 85.44 176 PRO B N 1
ATOM 3139 C CA . PRO B 1 176 ? -1.445 15.227 -9.18 1 85.44 176 PRO B CA 1
ATOM 3140 C C . PRO B 1 176 ? -1.508 16.266 -8.07 1 85.44 176 PRO B C 1
ATOM 3142 O O . PRO B 1 176 ? -1.289 17.469 -8.32 1 85.44 176 PRO B O 1
ATOM 3145 N N . LEU B 1 177 ? -1.758 15.836 -6.922 1 80.25 177 LEU B N 1
ATOM 3146 C CA . LEU B 1 177 ? -1.833 16.75 -5.789 1 80.25 177 LEU B CA 1
ATOM 3147 C C . LEU B 1 177 ? -0.463 17.344 -5.477 1 80.25 177 LEU B C 1
ATOM 3149 O O . LEU B 1 177 ? -0.336 18.547 -5.266 1 80.25 177 LEU B O 1
ATOM 3153 N N . ILE B 1 178 ? 0.505 16.547 -5.438 1 83 178 ILE B N 1
ATOM 3154 C CA . ILE B 1 178 ? 1.863 17 -5.156 1 83 178 ILE B CA 1
ATOM 3155 C C . ILE B 1 178 ? 2.326 17.953 -6.254 1 83 178 ILE B C 1
ATOM 3157 O O . ILE B 1 178 ? 2.891 19.016 -5.965 1 83 178 ILE B O 1
ATOM 3161 N N . ALA B 1 179 ? 2.078 17.562 -7.5 1 87.25 179 ALA B N 1
ATOM 3162 C CA . ALA B 1 179 ? 2.486 18.375 -8.641 1 87.25 179 ALA B CA 1
ATOM 3163 C C . ALA B 1 179 ? 1.799 19.734 -8.617 1 87.25 179 ALA B C 1
ATOM 3165 O O . ALA B 1 179 ? 2.432 20.766 -8.875 1 87.25 179 ALA B O 1
ATOM 3166 N N . GLU B 1 180 ? 0.536 19.688 -8.375 1 81.81 180 GLU B N 1
ATOM 3167 C CA . GLU B 1 180 ? -0.234 20.938 -8.305 1 81.81 180 GLU B CA 1
ATOM 3168 C C . GLU B 1 180 ? 0.337 21.875 -7.254 1 81.81 180 GLU B C 1
ATOM 3170 O O . GLU B 1 180 ? 0.535 23.062 -7.52 1 81.81 180 GLU B O 1
ATOM 3175 N N . LYS B 1 181 ? 0.611 21.406 -6.152 1 77.56 181 LYS B N 1
ATOM 3176 C CA . LYS B 1 181 ? 1.095 22.234 -5.055 1 77.56 181 LYS B CA 1
ATOM 3177 C C . LYS B 1 181 ? 2.512 22.734 -5.328 1 77.56 181 LYS B C 1
ATOM 3179 O O . LYS B 1 181 ? 2.883 23.828 -4.902 1 77.56 181 LYS B O 1
ATOM 3184 N N . ALA B 1 182 ? 3.23 21.938 -6.02 1 80.06 182 ALA B N 1
ATOM 3185 C CA . ALA B 1 182 ? 4.598 22.312 -6.359 1 80.06 182 ALA B CA 1
ATOM 3186 C C . ALA B 1 182 ? 4.629 23.188 -7.609 1 80.06 182 ALA B C 1
ATOM 3188 O O . ALA B 1 182 ? 5.676 23.719 -7.977 1 80.06 182 ALA B O 1
ATOM 3189 N N . GLY B 1 183 ? 3.496 23.312 -8.227 1 83.06 183 GLY B N 1
ATOM 3190 C CA . GLY B 1 183 ? 3.428 24.109 -9.438 1 83.06 183 GLY B CA 1
ATOM 3191 C C . GLY B 1 183 ? 4.109 23.453 -10.625 1 83.06 183 GLY B C 1
ATOM 3192 O O . GLY B 1 183 ? 4.738 24.125 -11.445 1 83.06 183 GLY B O 1
ATOM 3193 N N . ILE B 1 184 ? 4.074 22.156 -10.633 1 88.06 184 ILE B N 1
ATOM 3194 C CA . ILE B 1 184 ? 4.742 21.391 -11.68 1 88.06 184 ILE B CA 1
ATOM 3195 C C . ILE B 1 184 ? 3.703 20.672 -12.531 1 88.06 184 ILE B C 1
ATOM 3197 O O . ILE B 1 184 ? 2.721 20.125 -12.008 1 88.06 184 ILE B O 1
ATOM 3201 N N . GLU B 1 185 ? 3.842 20.766 -13.766 1 91.38 185 GLU B N 1
ATOM 3202 C CA . GLU B 1 185 ? 3.029 19.938 -14.656 1 91.38 185 GLU B CA 1
ATOM 3203 C C . GLU B 1 185 ? 3.543 18.5 -14.695 1 91.38 185 GLU B C 1
ATOM 3205 O O . GLU B 1 185 ? 4.742 18.266 -14.867 1 91.38 185 GLU B O 1
ATOM 3210 N N . LEU B 1 186 ? 2.646 17.625 -14.516 1 93.44 186 LEU B N 1
ATOM 3211 C CA . LEU B 1 186 ? 3.049 16.219 -14.422 1 93.44 186 LEU B CA 1
ATOM 3212 C C . LEU B 1 186 ? 2.107 15.328 -15.219 1 93.44 186 LEU B C 1
ATOM 3214 O O . LEU B 1 186 ? 0.888 15.516 -15.18 1 93.44 186 LEU B O 1
ATOM 3218 N N . ASP B 1 187 ? 2.676 14.391 -15.977 1 95.5 187 ASP B N 1
ATOM 3219 C CA . ASP B 1 187 ? 1.949 13.297 -16.609 1 95.5 187 ASP B CA 1
ATOM 3220 C C . ASP B 1 187 ? 2.031 12.023 -15.781 1 95.5 187 ASP B C 1
ATOM 3222 O O . ASP B 1 187 ? 2.977 11.25 -15.914 1 95.5 187 ASP B O 1
ATOM 3226 N N . VAL B 1 188 ? 1.006 11.805 -15.047 1 93.69 188 VAL B N 1
ATOM 3227 C CA . VAL B 1 188 ? 0.977 10.688 -14.109 1 93.69 188 VAL B CA 1
ATOM 3228 C C . VAL B 1 188 ? 1.094 9.367 -14.875 1 93.69 188 VAL B C 1
ATOM 3230 O O . VAL B 1 188 ? 1.776 8.445 -14.43 1 93.69 188 VAL B O 1
ATOM 3233 N N . GLU B 1 189 ? 0.437 9.266 -16.016 1 93.62 189 GLU B N 1
ATOM 3234 C CA . GLU B 1 189 ? 0.471 8.039 -16.812 1 93.62 189 GLU B CA 1
ATOM 3235 C C . GLU B 1 189 ? 1.891 7.723 -17.281 1 93.62 189 GLU B C 1
ATOM 3237 O O . GLU B 1 189 ? 2.277 6.551 -17.344 1 93.62 189 GLU B O 1
ATOM 3242 N N . GLN B 1 190 ? 2.584 8.719 -17.578 1 95.5 190 GLN B N 1
ATOM 3243 C CA . GLN B 1 190 ? 3.975 8.516 -17.969 1 95.5 190 GLN B CA 1
ATOM 3244 C C . GLN B 1 190 ? 4.797 7.965 -16.812 1 95.5 190 GLN B C 1
ATOM 3246 O O . GLN B 1 190 ? 5.637 7.082 -17 1 95.5 190 GLN B O 1
ATOM 3251 N N . VAL B 1 191 ? 4.605 8.484 -15.633 1 96 191 VAL B N 1
ATOM 3252 C CA . VAL B 1 191 ? 5.309 8.008 -14.445 1 96 191 VAL B CA 1
ATOM 3253 C C . VAL B 1 191 ? 5.02 6.52 -14.234 1 96 191 VAL B C 1
ATOM 3255 O O . VAL B 1 191 ? 5.938 5.73 -13.992 1 96 191 VAL B O 1
ATOM 3258 N N . LEU B 1 192 ? 3.762 6.16 -14.43 1 94.12 192 LEU B N 1
ATOM 3259 C CA . LEU B 1 192 ? 3.34 4.781 -14.195 1 94.12 192 LEU B CA 1
ATOM 3260 C C . LEU B 1 192 ? 3.859 3.861 -15.289 1 94.12 192 LEU B C 1
ATOM 3262 O O . LEU B 1 192 ? 4.172 2.697 -15.031 1 94.12 192 LEU B O 1
ATOM 3266 N N . GLU B 1 193 ? 3.947 4.367 -16.516 1 94.31 193 GLU B N 1
ATOM 3267 C CA . GLU B 1 193 ? 4.477 3.598 -17.641 1 94.31 193 GLU B CA 1
ATOM 3268 C C . GLU B 1 193 ? 5.941 3.236 -17.422 1 94.31 193 GLU B C 1
ATOM 3270 O O . GLU B 1 193 ? 6.398 2.18 -17.859 1 94.31 193 GLU B O 1
ATOM 3275 N N . GLU B 1 194 ? 6.645 4.066 -16.672 1 96.38 194 GLU B N 1
ATOM 3276 C CA . GLU B 1 194 ? 8.078 3.879 -16.453 1 96.38 194 GLU B CA 1
ATOM 3277 C C . GLU B 1 194 ? 8.344 3.129 -15.156 1 96.38 194 GLU B C 1
ATOM 3279 O O . GLU B 1 194 ? 9.492 2.846 -14.828 1 96.38 194 GLU B O 1
ATOM 3284 N N . ARG B 1 195 ? 7.324 2.795 -14.438 1 97.31 195 ARG B N 1
ATOM 3285 C CA . ARG B 1 195 ? 7.43 2.307 -13.062 1 97.31 195 ARG B CA 1
ATOM 3286 C C . ARG B 1 195 ? 8.219 1 -13.008 1 97.31 195 ARG B C 1
ATOM 3288 O O . ARG B 1 195 ? 9.117 0.845 -12.18 1 97.31 195 ARG B O 1
ATOM 3295 N N . ALA B 1 196 ? 7.852 0.058 -13.945 1 97 196 ALA B N 1
ATOM 3296 C CA . ALA B 1 196 ? 8.484 -1.257 -13.914 1 97 196 ALA B CA 1
ATOM 3297 C C . ALA B 1 196 ? 10 -1.143 -14.102 1 97 196 ALA B C 1
ATOM 3299 O O . ALA B 1 196 ? 10.773 -1.735 -13.344 1 97 196 ALA B O 1
ATOM 3300 N N . ASP B 1 197 ? 10.43 -0.371 -15.094 1 96.5 197 ASP B N 1
ATOM 3301 C CA . ASP B 1 197 ? 11.852 -0.182 -15.359 1 96.5 197 ASP B CA 1
ATOM 3302 C C . ASP B 1 197 ? 12.539 0.523 -14.195 1 96.5 197 ASP B C 1
ATOM 3304 O O . ASP B 1 197 ? 13.648 0.15 -13.797 1 96.5 197 ASP B O 1
ATOM 3308 N N . HIS B 1 198 ? 11.883 1.498 -13.664 1 97.25 198 HIS B N 1
ATOM 3309 C CA . HIS B 1 198 ? 12.422 2.24 -12.531 1 97.25 198 HIS B CA 1
ATOM 3310 C C . HIS B 1 198 ? 12.641 1.326 -11.328 1 97.25 198 HIS B C 1
ATOM 3312 O O . HIS B 1 198 ? 13.727 1.313 -10.742 1 97.25 198 HIS B O 1
ATOM 3318 N N . VAL B 1 199 ? 11.633 0.538 -10.977 1 98 199 VAL B N 1
ATOM 3319 C CA . VAL B 1 199 ? 11.695 -0.305 -9.789 1 98 199 VAL B CA 1
ATOM 3320 C C . VAL B 1 199 ? 12.773 -1.371 -9.961 1 98 199 VAL B C 1
ATOM 3322 O O . VAL B 1 199 ? 13.539 -1.644 -9.039 1 98 199 VAL B O 1
ATOM 3325 N N . ALA B 1 200 ? 12.797 -1.987 -11.164 1 97.12 200 ALA B N 1
ATOM 3326 C CA . ALA B 1 200 ? 13.812 -2.998 -11.43 1 97.12 200 ALA B CA 1
ATOM 3327 C C . ALA B 1 200 ? 15.219 -2.424 -11.242 1 97.12 200 ALA B C 1
ATOM 3329 O O . ALA B 1 200 ? 16.062 -3.041 -10.602 1 97.12 200 ALA B O 1
ATOM 3330 N N . ARG B 1 201 ? 15.445 -1.249 -11.758 1 95.69 201 ARG B N 1
ATOM 3331 C CA . ARG B 1 201 ? 16.734 -0.592 -11.641 1 95.69 201 ARG B CA 1
ATOM 3332 C C . ARG B 1 201 ? 17.047 -0.224 -10.195 1 95.69 201 ARG B C 1
ATOM 3334 O O . ARG B 1 201 ? 18.156 -0.445 -9.711 1 95.69 201 ARG B O 1
ATOM 3341 N N . LEU B 1 202 ? 16.062 0.361 -9.523 1 96.94 202 LEU B N 1
ATOM 3342 C CA . LEU B 1 202 ? 16.234 0.784 -8.141 1 96.94 202 LEU B CA 1
ATOM 3343 C C . LEU B 1 202 ? 16.641 -0.392 -7.258 1 96.94 202 LEU B C 1
ATOM 3345 O O . LEU B 1 202 ? 17.609 -0.3 -6.5 1 96.94 202 LEU B O 1
ATOM 3349 N N . ILE B 1 203 ? 15.906 -1.495 -7.34 1 97.31 203 ILE B N 1
ATOM 3350 C CA . ILE B 1 203 ? 16.141 -2.662 -6.5 1 97.31 203 ILE B CA 1
ATOM 3351 C C . ILE B 1 203 ? 17.531 -3.24 -6.793 1 97.31 203 ILE B C 1
ATOM 3353 O O . ILE B 1 203 ? 18.312 -3.479 -5.875 1 97.31 203 ILE B O 1
ATOM 3357 N N . TRP B 1 204 ? 17.797 -3.418 -8.055 1 96.06 204 TRP B N 1
ATOM 3358 C CA . TRP B 1 204 ? 19.078 -4.031 -8.367 1 96.06 204 TRP B CA 1
ATOM 3359 C C . TRP B 1 204 ? 20.234 -3.143 -7.918 1 96.06 204 TRP B C 1
ATOM 3361 O O . TRP B 1 204 ? 21.219 -3.629 -7.355 1 96.06 204 TRP B O 1
ATOM 3371 N N . ASP B 1 205 ? 20.172 -1.821 -8.172 1 94.44 205 ASP B N 1
ATOM 3372 C CA . ASP B 1 205 ? 21.219 -0.887 -7.758 1 94.44 205 ASP B CA 1
ATOM 3373 C C . ASP B 1 205 ? 21.422 -0.926 -6.246 1 94.44 205 ASP B C 1
ATOM 3375 O O . ASP B 1 205 ? 22.531 -0.736 -5.758 1 94.44 205 ASP B O 1
ATOM 3379 N N . ALA B 1 206 ? 20.391 -1.168 -5.527 1 95.56 206 ALA B N 1
ATOM 3380 C CA . ALA B 1 206 ? 20.453 -1.153 -4.066 1 95.56 206 ALA B CA 1
ATOM 3381 C C . ALA B 1 206 ? 21.094 -2.43 -3.531 1 95.56 206 ALA B C 1
ATOM 3383 O O . ALA B 1 206 ? 21.734 -2.414 -2.48 1 95.56 206 ALA B O 1
ATOM 3384 N N . ILE B 1 207 ? 20.953 -3.582 -4.293 1 96.12 207 ILE B N 1
ATOM 3385 C CA . ILE B 1 207 ? 21.297 -4.836 -3.631 1 96.12 207 ILE B CA 1
ATOM 3386 C C . ILE B 1 207 ? 22.562 -5.426 -4.262 1 96.12 207 ILE B C 1
ATOM 3388 O O . ILE B 1 207 ? 23.188 -6.316 -3.688 1 96.12 207 ILE B O 1
ATOM 3392 N N . LYS B 1 208 ? 22.828 -5.02 -5.477 1 95.12 208 LYS B N 1
ATOM 3393 C CA . LYS B 1 208 ? 23.984 -5.602 -6.152 1 95.12 208 LYS B CA 1
ATOM 3394 C C . LYS B 1 208 ? 25.281 -5.293 -5.402 1 95.12 208 LYS B C 1
ATOM 3396 O O . LYS B 1 208 ? 25.422 -4.223 -4.812 1 95.12 208 LYS B O 1
ATOM 3401 N N . LYS B 1 209 ? 26.109 -6.25 -5.324 1 90.88 209 LYS B N 1
ATOM 3402 C CA . LYS B 1 209 ? 27.438 -6.043 -4.738 1 90.88 209 LYS B CA 1
ATOM 3403 C C . LYS B 1 209 ? 28.391 -5.441 -5.754 1 90.88 209 LYS B C 1
ATOM 3405 O O . LYS B 1 209 ? 28.406 -5.84 -6.918 1 90.88 209 LYS B O 1
ATOM 3410 N N . GLU B 1 210 ? 28.984 -4.168 -5.473 1 73.06 210 GLU B N 1
ATOM 3411 C CA . GLU B 1 210 ? 29.984 -3.533 -6.316 1 73.06 210 GLU B CA 1
ATOM 3412 C C . GLU B 1 210 ? 31.234 -4.414 -6.449 1 73.06 210 GLU B C 1
ATOM 3414 O O . GLU B 1 210 ? 31.562 -5.16 -5.531 1 73.06 210 GLU B O 1
#

InterPro domains:
  IPR001647 DNA-binding HTH domain, TetR-type [PF00440] (12-56)
  IPR001647 DNA-binding HTH domain, TetR-type [PR00455] (12-25)
  IPR001647 DNA-binding HTH domain, TetR-type [PR00455] (33-56)
  IPR001647 DNA-binding HTH domain, TetR-type [PS50977] (6-66)
  IPR009057 Homedomain-like superfamily [SSF46689] (3-82)
  IPR036271 Tetracyclin repressor-like, C-terminal domain superfamily [SSF48498] (82-207)
  IPR050109 HTH-type, TetR-like transcriptional regulator [PTHR30055] (7-194)

Nearest PDB structures (foldseek):
  3ppb-assembly1_B  TM=6.966E-01  e=1.607E-06  Shewanella loihica PV-4
  2pbx-assembly1_A  TM=7.607E-01  e=8.040E-05  Vibrio cholerae 2740-80
  7xxo-assembly1_A  TM=7.673E-01  e=7.317E-05  Vibrio cholerae
  7xy5-assembly1_A  TM=7.390E-01  e=1.969E-04  Vibrio cholerae
  7amt-assembly1_A  TM=6.631E-01  e=2.739E-04  Vibrio alginolyticus

Secondary structure (DSSP, 8-state):
-----HHHHHHHHHHHHHHHHHHTTTT--HHHHHHHHTS-HHHHHHHHSSHHHHHHHHHHHHHHHHHHHH--TTGGGS-HHHHHHHHHHHHHHHHHH-HHHHHHHHHHHHHSHHHHHHHHHHH-EETTEEHHHHHHHHHHHHHHTTSB-S--HHHHHHHHHHHHHHHHHHHHHHHHHHHHHHT----HHHHHHTHHHHHHHHHHHHHB--/-----HHHHHHHHHHHHHHHHHHTTTT--HHHHHHHHTS-HHHHHHHHSSHHHHHHHHHHHHHHHHHHHH--TTGGGS-HHHHHHHHHHHHHHHHHH-HHHHHHHHHHHHHSHHHHHHHHHHH-EETTEEHHHHHHHHHHHHHHTTSB-S--HHHHHHHHHHHHHHHHHHHHHHHHHHHHHHT----HHHHHHTHHHHHHHHHHHHHB--

pLDDT: mean 88.53, std 11.21, range [37.44, 98.12]

Solvent-accessible surface area (backbone atoms only — not comparable to full-atom values): 22701 Å² total; per-residue (Å²): 135,83,74,72,40,75,60,55,58,48,35,41,50,54,23,38,50,52,46,37,58,73,48,32,71,86,66,47,52,64,59,57,28,15,57,67,37,72,48,56,48,67,56,51,34,68,76,38,64,42,65,67,53,39,48,52,50,48,52,39,51,52,45,39,49,55,48,54,54,39,52,54,93,68,55,84,77,47,52,51,84,60,38,48,47,53,39,46,36,29,42,45,50,41,44,70,74,34,49,67,60,46,50,37,54,54,48,34,57,71,74,39,34,72,65,42,47,57,44,43,59,68,42,47,47,54,85,96,45,37,56,61,42,54,52,52,48,36,52,49,50,35,42,74,69,55,49,29,51,93,73,60,68,66,58,51,51,44,44,54,52,14,55,52,48,42,41,75,73,41,41,84,64,49,49,59,48,52,25,57,75,56,72,43,89,73,62,65,67,58,55,60,71,45,38,42,64,49,52,37,50,40,53,46,51,36,36,46,46,131,132,82,72,76,40,78,59,53,61,48,35,39,52,55,24,38,49,53,45,38,57,73,47,33,69,87,66,48,52,63,59,56,29,14,57,67,38,72,47,56,49,68,58,51,34,69,75,38,64,43,65,67,51,39,47,52,52,47,52,40,51,51,44,40,50,55,48,53,56,39,50,54,94,68,54,85,76,47,51,52,84,60,37,48,46,52,40,46,36,32,42,45,50,42,43,70,74,35,49,67,60,47,49,37,53,52,47,33,56,72,71,38,34,72,65,44,47,58,45,42,61,67,42,46,46,55,84,97,44,39,57,62,42,55,52,53,46,35,52,49,50,37,42,74,70,54,50,29,50,93,72,60,68,67,59,52,52,46,44,55,54,15,56,52,49,42,40,76,73,41,42,83,64,49,48,58,48,50,25,56,76,53,72,41,90,74,61,66,68,58,56,59,72,44,39,42,63,50,50,37,49,41,52,47,50,37,36,45,46,131

Radius of gyration: 23.86 Å; Cα contacts (8 Å, |Δi|>4): 405; chains: 2; bounding box: 62×65×47 Å

Sequence (420 aa):
MRNMDTGTEERIRKAAFEVFSEKGKAGTTMREIAQRAGVNKALVHYYFRTKDSLYETIAEEMARLALRLVFRPGDEALTLEELLPVLIRRHIEAMRAHPQLFRFLIGELASNRAEFLAIFARQLTLGERHVWSYFLEKIEEARKEGRIKEMDPFQLILDIVSLNIFPLLVAPALLPLIAEKAGIELDVEQVLEERADHVARLIWDAIKKEMRNMDTGTEERIRKAAFEVFSEKGKAGTTMREIAQRAGVNKALVHYYFRTKDSLYETIAEEMARLALRLVFRPGDEALTLEELLPVLIRRHIEAMRAHPQLFRFLIGELASNRAEFLAIFARQLTLGERHVWSYFLEKIEEARKEGRIKEMDPFQLILDIVSLNIFPLLVAPALLPLIAEKAGIELDVEQVLEERADHVARLIWDAIKKE

Foldseek 3Di:
DPCLDPLLVVLLLVLLLVQCLVQNLVRDDLCSSCVSSVHHSVSSCVVQVDSVSSVLVSLLVLLLVLLPQQDDPPLLVDAPLRNLLSNLVSNLVCCVVCVSSVSSLVVCCVPVNPVSVVSNVVNQADPPRGPVVSNVVNVVVCVVVQFWDDDDVVVLVCLSCCLRPVCVVPQVPPVVVVCVVVVHDDDSVVCSVCSSVVSSVVSSVHIGDD/DPCLDPLLVVLLLVLLLVQCLVQNLVRDDLCSSCVSSVHHSVSSCVVQVHSVSSVLVSLLVLLLVLLPQQDDPPLLVDAPLRNLLSNLVSNLVCCVVCVSSVSSLVVCCVPVNPVSVVSNVVNQADPPRGPVVSNVVNVVVCVVVQFWDDDDVVVLVCLSCCLRPVCVVPQVPPVVVVCVVVVHDDDSVVVSVCSSVVSSVVSSVHIGDD

Organism: Winmispira thermophila (strain ATCC 700085 / DSM 6578 / Z-1203) (NCBI:txid869211)